Protein AF-0000000087424136 (afdb_homodimer)

Secondary structure (DSSP, 8-state):
--HHHHHHHHHHHHHHHHHHHHT-S-TT-EEEEEE-SSHHHHHHHHHHHHHHHH-SS--EEEEEEEE---TT--TTHHHHHHHTSSS-EEEEE--HHHHHHHHSPTT--THHHHHHHHHHHHHHHHHHHT-SEEE---BHHHHHHHHHHIIIII--B----SEEE-TTSS-EEE-TBTT--HHHHHHHHHHHT--PPP--SS-TT-HHHHHHHHHHHHHHHH-TTHHHHHHHHHT-B-GGGSS-GGG--GGG-/--HHHHHHHHHHHHHHHHHHHHT-S-TT-EEEEEE-SSHHHHHHHHHHHHHHHH-SS--EEEEEEEE---TT--TTHHHHHHHHSSS-EEEEE--HHHHHHHHSPTT--THHHHHHHHHHHHHHHHHHHT-SEEE---BHHHHHHHHHHIIIII--B----SEEE-TTSS-EEE-TBTT--HHHHHHHHHHHT--PPP--SS-TT-HHHHHHHHHHHHHHHH-TTHHHHHHHHHT-B-GGGSS-GGG--GGG-

Solvent-accessible surface area (backbone atoms only — not comparable to full-atom values): 27156 Å² total; per-residue (Å²): 130,61,65,63,58,55,50,49,52,51,52,43,50,45,32,50,47,47,22,67,77,66,63,64,70,54,76,73,37,26,32,33,37,45,38,82,38,40,52,46,20,53,47,46,51,55,43,49,52,56,45,56,74,66,46,96,54,56,59,46,64,31,40,34,31,74,42,38,68,48,89,86,58,73,78,59,54,65,56,53,54,50,65,71,40,98,58,55,67,48,79,44,81,43,66,53,48,61,52,42,62,68,66,44,59,93,89,56,75,57,60,62,61,50,51,51,52,51,49,50,53,50,52,52,49,30,57,76,71,64,31,46,30,36,34,43,48,50,27,28,55,58,23,52,32,40,27,50,45,22,23,38,72,68,22,24,40,36,40,55,38,50,51,48,65,42,93,84,64,69,35,35,40,29,21,58,37,42,76,39,52,62,69,59,43,49,51,49,28,58,73,68,59,62,81,62,49,82,80,75,74,76,53,91,67,60,55,65,62,53,48,32,49,51,50,51,53,55,49,29,74,78,34,76,57,18,67,62,17,36,55,44,9,39,44,34,68,37,43,61,20,33,59,20,80,87,56,45,51,89,75,66,113,129,62,66,62,59,56,50,50,53,53,53,43,49,46,32,51,46,46,24,66,77,68,64,64,71,54,75,73,38,27,31,33,36,45,38,82,39,39,54,46,20,52,48,46,53,55,44,49,51,55,46,56,76,65,45,97,56,56,58,46,64,31,41,34,32,73,41,39,69,48,89,85,57,72,78,58,54,64,56,53,54,49,65,72,39,99,56,56,66,48,78,44,82,42,66,53,47,62,50,42,62,68,67,45,59,92,89,55,75,57,61,63,61,50,51,51,51,52,50,50,53,50,54,53,50,31,57,76,73,63,30,45,31,38,36,43,49,49,27,28,56,58,23,52,31,40,26,50,45,22,24,38,73,68,23,25,40,33,41,55,39,50,49,48,64,42,92,84,65,70,34,35,40,28,22,60,37,42,76,39,52,59,69,58,45,50,51,48,28,60,72,66,60,60,80,62,49,82,79,74,75,75,53,91,66,60,56,65,61,51,48,34,49,51,49,50,54,54,48,30,74,79,33,75,57,17,67,61,18,35,54,43,10,38,43,34,68,38,42,61,20,33,59,21,78,87,56,44,51,89,76,64,113

Organism: Persicimonas caeni (NCBI:txid2292766)

InterPro domains:
  IPR011063 tRNA(Ile)-lysidine/2-thiocytidine synthase, N-terminal [PF01171] (30-191)
  IPR012089 tRNA-cytidine(32) 2-sulfurtransferase [MF_01850] (1-253)
  IPR012089 tRNA-cytidine(32) 2-sulfurtransferase [NF007972] (4-248)
  IPR014729 Rossmann-like alpha/beta/alpha sandwich fold [G3DSA:3.40.50.620] (5-243)
  IPR035107 tRNA thiolation protein, TtcA/Ctu1 type [PIRSF004976] (8-245)

Radius of gyration: 27.9 Å; Cα contacts (8 Å, |Δi|>4): 823; chains: 2; bounding box: 56×79×60 Å

Sequence (506 aa):
MDRLAQLSSRLRKQVTQASGDFGLLEPDDHVLVCLSGGKDSYTMLALLRDIRARAPFNFQLTAFHLDQEQPGYPHGIIDEYLESLDIPYLVRERDTYSIVVDTLPEGATPCSLCSRMRRGIIYTTAEELGCNKIALGHHRDDSLETLLLNLTHAGRMQAMPAKYTTDDGRFEVIRPLIYLAEDEIAEYAELMEFPIIPCNLCGSVQTRRKWAKRLLDQIEQTVPEARNNMLAALGNVHPSHLLDPAVHRSGDDMDRLAQLSSRLRKQVTQASGDFGLLEPDDHVLVCLSGGKDSYTMLALLRDIRARAPFNFQLTAFHLDQEQPGYPHGIIDEYLESLDIPYLVRERDTYSIVVDTLPEGATPCSLCSRMRRGIIYTTAEELGCNKIALGHHRDDSLETLLLNLTHAGRMQAMPAKYTTDDGRFEVIRPLIYLAEDEIAEYAELMEFPIIPCNLCGSVQTRRKWAKRLLDQIEQTVPEARNNMLAALGNVHPSHLLDPAVHRSGDD

pLDDT: mean 89.98, std 14.3, range [34.91, 98.94]

Foldseek 3Di:
DPPLVVLLVVQLVLLVVLCVVPVQDDAAAEEEQEDAQALLSVLVVVSVVVCQVVPPHHYAYEYEYEALVDPPFDPPQVVVVVVVDPHHYDYHYHNVVVVLVVPDDDPDQSVPVSVVVVVVVQVVVCVVVVGAEYEDRDALLQFQLQQVCCVPPVVDRGGDDQWDADPVRRHIYGYSRHHPDPVSSVVNSVVVVRRGTDPPDNPPPPVSSVVSSVVVVVVCVVVVCVSVVVSVPVVVDDVLPDDDPVPPDPPPD/DPPLVVLLVVQLVLLVVLCVVPVQDDAAAEEEQEDAQALLSVLVVVSVVVCQVVPPHHYAYEYEYEALVDPPFDPPQVVVVVVVDPHHYDYHYHNVVVVLVVPDDDPDQSVVVSVVVVVVVQVVVCVVVVGAEYEDRDALLQFQLQQVCCVPPVVDRGGDDQWDADPVRRHIYGYSRHHPDPVSSVVNSVVVVRRGTDPPDNPPPPVSSVVSSVVVVVVCVVVVCVSVVVSVCVVVDDVLPDDDPVPPDPPPD

Nearest PDB structures (foldseek):
  5ztb-assembly2_A  TM=8.209E-01  e=2.855E-15  Thermus thermophilus HB27
  5mkp-assembly1_A  TM=8.224E-01  e=6.979E-15  Pyrococcus horikoshii OT3
  5mko-assembly1_A  TM=8.177E-01  e=8.452E-15  Pyrococcus horikoshii OT3
  5ztb-assembly1_B  TM=8.027E-01  e=3.031E-14  Thermus thermophilus HB27
  3a2k-assembly2_B  TM=7.879E-01  e=2.311E-10  Geobacillus kaustophilus

Structure (mmCIF, N/CA/C/O backbone):
data_AF-0000000087424136-model_v1
#
loop_
_entity.id
_entity.type
_entity.pdbx_description
1 polymer 'tRNA 2-thiocytidine(32) synthetase TtcA'
#
loop_
_atom_site.group_PDB
_atom_site.id
_atom_site.type_symbol
_atom_site.label_atom_id
_atom_site.label_alt_id
_atom_site.label_comp_id
_atom_site.label_asym_id
_atom_site.label_entity_id
_atom_site.label_seq_id
_atom_site.pdbx_PDB_ins_code
_atom_site.Cartn_x
_atom_site.Cartn_y
_atom_site.Cartn_z
_atom_site.occupancy
_atom_site.B_iso_or_equiv
_atom_site.auth_seq_id
_atom_site.auth_comp_id
_atom_site.auth_asym_id
_atom_site.auth_atom_id
_atom_site.pdbx_PDB_model_num
ATOM 1 N N . MET A 1 1 ? 26.562 -18.797 -22.469 1 57.97 1 MET A N 1
ATOM 2 C CA . MET A 1 1 ? 25.797 -19.531 -21.453 1 57.97 1 MET A CA 1
ATOM 3 C C . MET A 1 1 ? 24.344 -19.672 -21.875 1 57.97 1 MET A C 1
ATOM 5 O O . MET A 1 1 ? 23.797 -18.781 -22.531 1 57.97 1 MET A O 1
ATOM 9 N N . ASP A 1 2 ? 23.641 -20.875 -21.875 1 89.75 2 ASP A N 1
ATOM 10 C CA . ASP A 1 2 ? 22.297 -21.234 -22.297 1 89.75 2 ASP A CA 1
ATOM 11 C C . ASP A 1 2 ? 21.234 -20.422 -21.547 1 89.75 2 ASP A C 1
ATOM 13 O O . ASP A 1 2 ? 21.188 -20.438 -20.312 1 89.75 2 ASP A O 1
ATOM 17 N N . ARG A 1 3 ? 20.812 -19.281 -22.234 1 94.94 3 ARG A N 1
ATOM 18 C CA . ARG A 1 3 ? 19.828 -18.359 -21.688 1 94.94 3 ARG A CA 1
ATOM 19 C C . ARG A 1 3 ? 18.75 -19.109 -20.922 1 94.94 3 ARG A C 1
ATOM 21 O O . ARG A 1 3 ? 18.312 -18.672 -19.859 1 94.94 3 ARG A O 1
ATOM 28 N N . LEU A 1 4 ? 18.344 -20.172 -21.406 1 97.12 4 LEU A N 1
ATOM 29 C CA . LEU A 1 4 ? 17.312 -20.969 -20.75 1 97.12 4 LEU A CA 1
ATOM 30 C C . LEU A 1 4 ? 17.828 -21.516 -19.406 1 97.12 4 LEU A C 1
ATOM 32 O O . LEU A 1 4 ? 17.094 -21.484 -18.406 1 97.12 4 LEU A O 1
ATOM 36 N N . ALA A 1 5 ? 19.031 -21.984 -19.359 1 96.56 5 ALA A N 1
ATOM 37 C CA . ALA A 1 5 ? 19.594 -22.531 -18.125 1 96.56 5 ALA A CA 1
ATOM 38 C C . ALA A 1 5 ? 19.703 -21.469 -17.047 1 96.56 5 ALA A C 1
ATOM 40 O O . ALA A 1 5 ? 19.375 -21.703 -15.883 1 96.56 5 ALA A O 1
ATOM 41 N N . GLN A 1 6 ? 20.141 -20.344 -17.453 1 97.25 6 GLN A N 1
ATOM 42 C CA . GLN A 1 6 ? 20.297 -19.234 -16.5 1 97.25 6 GLN A CA 1
ATOM 43 C C . GLN A 1 6 ? 18.953 -18.797 -15.953 1 97.25 6 GLN A C 1
ATOM 45 O O . GLN A 1 6 ? 18.797 -18.594 -14.742 1 97.25 6 GLN A O 1
ATOM 50 N N . LEU A 1 7 ? 18.016 -18.656 -16.844 1 98.12 7 LEU A N 1
ATOM 51 C CA . LEU A 1 7 ? 16.688 -18.219 -16.453 1 98.12 7 LEU A CA 1
ATOM 52 C C . LEU A 1 7 ? 16 -19.266 -15.57 1 98.12 7 LEU A C 1
ATOM 54 O O . LEU A 1 7 ? 15.391 -18.922 -14.562 1 98.12 7 LEU A O 1
ATOM 58 N N . SER A 1 8 ? 16.172 -20.5 -15.945 1 98 8 SER A N 1
ATOM 59 C CA . SER A 1 8 ? 15.594 -21.594 -15.164 1 98 8 SER A CA 1
ATOM 60 C C . SER A 1 8 ? 16.141 -21.609 -13.742 1 98 8 SER A C 1
ATOM 62 O O . SER A 1 8 ? 15.383 -21.781 -12.781 1 98 8 SER A O 1
ATOM 64 N N . SER A 1 9 ? 17.406 -21.422 -13.617 1 97.81 9 SER A N 1
ATOM 65 C CA . SER A 1 9 ? 18.047 -21.406 -12.305 1 97.81 9 SER A CA 1
ATOM 66 C C . SER A 1 9 ? 17.547 -20.25 -11.453 1 97.81 9 SER A C 1
ATOM 68 O O . SER A 1 9 ? 17.25 -20.422 -10.266 1 97.81 9 SER A O 1
ATOM 70 N N . ARG A 1 10 ? 17.422 -19.156 -12.055 1 98.12 10 ARG A N 1
ATOM 71 C CA . ARG A 1 10 ? 16.969 -17.969 -11.344 1 98.12 10 ARG A CA 1
ATOM 72 C C . ARG A 1 10 ? 15.523 -18.125 -10.883 1 98.12 10 ARG A C 1
ATOM 74 O O . ARG A 1 10 ? 15.195 -17.828 -9.734 1 98.12 10 ARG A O 1
ATOM 81 N N . LEU A 1 11 ? 14.648 -18.547 -11.773 1 98.81 11 LEU A N 1
ATOM 82 C CA . LEU A 1 11 ? 13.234 -18.719 -11.438 1 98.81 11 LEU A CA 1
ATOM 83 C C . LEU A 1 11 ? 13.055 -19.781 -10.367 1 98.81 11 LEU A C 1
ATOM 85 O O . LEU A 1 11 ? 12.281 -19.594 -9.422 1 98.81 11 LEU A O 1
ATOM 89 N N . ARG A 1 12 ? 13.766 -20.875 -10.5 1 98.56 12 ARG A N 1
ATOM 90 C CA . ARG A 1 12 ? 13.711 -21.938 -9.5 1 98.56 12 ARG A CA 1
ATOM 91 C C . ARG A 1 12 ? 14.133 -21.422 -8.133 1 98.56 12 ARG A C 1
ATOM 93 O O . ARG A 1 12 ? 13.508 -21.766 -7.117 1 98.56 12 ARG A O 1
ATOM 100 N N . LYS A 1 13 ? 15.148 -20.625 -8.086 1 98.5 13 LYS A N 1
ATOM 101 C CA . LYS A 1 13 ? 15.633 -20.062 -6.828 1 98.5 13 LYS A CA 1
ATOM 102 C C . LYS A 1 13 ? 14.562 -19.203 -6.168 1 98.5 13 LYS A C 1
ATOM 104 O O . LYS A 1 13 ? 14.383 -19.25 -4.949 1 98.5 13 LYS A O 1
ATOM 109 N N . GLN A 1 14 ? 13.867 -18.453 -6.945 1 98.69 14 GLN A N 1
ATOM 110 C CA . GLN A 1 14 ? 12.828 -17.578 -6.41 1 98.69 14 GLN A CA 1
ATOM 111 C C . GLN A 1 14 ? 11.648 -18.391 -5.871 1 98.69 14 GLN A C 1
ATOM 113 O O . GLN A 1 14 ? 11.078 -18.047 -4.836 1 98.69 14 GLN A O 1
ATOM 118 N N . VAL A 1 15 ? 11.289 -19.453 -6.59 1 98.88 15 VAL A N 1
ATOM 119 C CA . VAL A 1 15 ? 10.211 -20.328 -6.105 1 98.88 15 VAL A CA 1
ATOM 120 C C . VAL A 1 15 ? 10.641 -21 -4.809 1 98.88 15 VAL A C 1
ATOM 122 O O . VAL A 1 15 ? 9.859 -21.109 -3.863 1 98.88 15 VAL A O 1
ATOM 125 N N . THR A 1 16 ? 11.852 -21.453 -4.754 1 98.5 16 THR A N 1
ATOM 126 C CA . THR A 1 16 ? 12.383 -22.094 -3.555 1 98.5 16 THR A CA 1
ATOM 127 C C . THR A 1 16 ? 12.414 -21.109 -2.383 1 98.5 16 THR A C 1
ATOM 129 O O . THR A 1 16 ? 12.07 -21.484 -1.257 1 98.5 16 THR A O 1
ATOM 132 N N . GLN A 1 17 ? 12.797 -19.938 -2.691 1 98.06 17 GLN A N 1
ATOM 133 C CA . GLN A 1 17 ? 12.797 -18.906 -1.658 1 98.06 17 GLN A CA 1
ATOM 134 C C . GLN A 1 17 ? 11.391 -18.656 -1.121 1 98.06 17 GLN A C 1
ATOM 136 O O . GLN A 1 17 ? 11.18 -18.594 0.093 1 98.06 17 GLN A O 1
ATOM 141 N N . ALA A 1 18 ? 10.453 -18.5 -2.031 1 98.25 18 ALA A N 1
ATOM 142 C CA . ALA A 1 18 ? 9.062 -18.312 -1.606 1 98.25 18 ALA A CA 1
ATOM 143 C C . ALA A 1 18 ? 8.586 -19.484 -0.768 1 98.25 18 ALA A C 1
ATOM 145 O O . ALA A 1 18 ? 7.895 -19.297 0.237 1 98.25 18 ALA A O 1
ATOM 146 N N . SER A 1 19 ? 8.938 -20.672 -1.213 1 98.19 19 SER A N 1
ATOM 147 C CA . SER A 1 19 ? 8.562 -21.859 -0.46 1 98.19 19 SER A CA 1
ATOM 148 C C . SER A 1 19 ? 9.133 -21.828 0.954 1 98.19 19 SER A C 1
ATOM 150 O O . SER A 1 19 ? 8.445 -22.188 1.915 1 98.19 19 SER A O 1
ATOM 152 N N . GLY A 1 20 ? 10.359 -21.438 1.076 1 96.31 20 GLY A N 1
ATOM 153 C CA . GLY A 1 20 ? 10.984 -21.312 2.387 1 96.31 20 GLY A CA 1
ATOM 154 C C . GLY A 1 20 ? 10.352 -20.234 3.244 1 96.31 20 GLY A C 1
ATOM 155 O O . GLY A 1 20 ? 10.086 -20.438 4.43 1 96.31 20 GLY A O 1
ATOM 156 N N . ASP A 1 21 ? 10.078 -19.141 2.689 1 96.19 21 ASP A N 1
ATOM 157 C CA . ASP A 1 21 ? 9.555 -17.984 3.412 1 96.19 21 ASP A CA 1
ATOM 158 C C . ASP A 1 21 ? 8.148 -18.266 3.938 1 96.19 21 ASP A C 1
ATOM 160 O O . ASP A 1 21 ? 7.785 -17.797 5.023 1 96.19 21 ASP A O 1
ATOM 164 N N . PHE A 1 22 ? 7.332 -19.078 3.176 1 96.75 22 PHE A N 1
ATOM 165 C CA . PHE A 1 22 ? 5.91 -19.125 3.49 1 96.75 22 PHE A CA 1
ATOM 166 C C . PHE A 1 22 ? 5.457 -20.562 3.717 1 96.75 22 PHE A C 1
ATOM 168 O O . PHE A 1 22 ? 4.273 -20.812 3.959 1 96.75 22 PHE A O 1
ATOM 175 N N . GLY A 1 23 ? 6.32 -21.5 3.607 1 96.69 23 GLY A N 1
ATOM 176 C CA . GLY A 1 23 ? 5.945 -22.906 3.797 1 96.69 23 GLY A CA 1
ATOM 177 C C . GLY A 1 23 ? 5.016 -23.422 2.715 1 96.69 23 GLY A C 1
ATOM 178 O O . GLY A 1 23 ? 3.98 -24.016 3.014 1 96.69 23 GLY A O 1
ATOM 179 N N . LEU A 1 24 ? 5.461 -23.156 1.471 1 98.31 24 LEU A N 1
ATOM 180 C CA . LEU A 1 24 ? 4.59 -23.547 0.367 1 98.31 24 LEU A CA 1
ATOM 181 C C . LEU A 1 24 ? 4.672 -25.047 0.104 1 98.31 24 LEU A C 1
ATOM 183 O O . LEU A 1 24 ? 3.65 -25.703 -0.099 1 98.31 24 LEU A O 1
ATOM 187 N N . LEU A 1 25 ? 5.898 -25.547 0.084 1 98.56 25 LEU A N 1
ATOM 188 C CA . LEU A 1 25 ? 6.152 -26.969 -0.132 1 98.56 25 LEU A CA 1
ATOM 189 C C . LEU A 1 25 ? 6.785 -27.609 1.104 1 98.56 25 LEU A C 1
ATOM 191 O O . LEU A 1 25 ? 7.832 -27.156 1.57 1 98.56 25 LEU A O 1
ATOM 195 N N . GLU A 1 26 ? 6.156 -28.656 1.583 1 98.12 26 GLU A N 1
ATOM 196 C CA . GLU A 1 26 ? 6.605 -29.344 2.789 1 98.12 26 GLU A CA 1
ATOM 197 C C . GLU A 1 26 ? 6.645 -30.859 2.584 1 98.12 26 GLU A C 1
ATOM 199 O O . GLU A 1 26 ? 6.062 -31.375 1.631 1 98.12 26 GLU A O 1
ATOM 204 N N . PRO A 1 27 ? 7.348 -31.516 3.541 1 98.25 27 PRO A N 1
ATOM 205 C CA . PRO A 1 27 ? 7.402 -32.969 3.416 1 98.25 27 PRO A CA 1
ATOM 206 C C . PRO A 1 27 ? 6.02 -33.625 3.418 1 98.25 27 PRO A C 1
ATOM 208 O O . PRO A 1 27 ? 5.145 -33.219 4.184 1 98.25 27 PRO A O 1
ATOM 211 N N . ASP A 1 28 ? 5.836 -34.562 2.451 1 98.19 28 ASP A N 1
ATOM 212 C CA . ASP A 1 28 ? 4.668 -35.438 2.373 1 98.19 28 ASP A CA 1
ATOM 213 C C . ASP A 1 28 ? 3.449 -34.688 1.851 1 98.19 28 ASP A C 1
ATOM 215 O O . ASP A 1 28 ? 2.328 -35.188 1.9 1 98.19 28 ASP A O 1
ATOM 219 N N . ASP A 1 29 ? 3.709 -33.5 1.352 1 98.69 29 ASP A N 1
ATOM 220 C CA . ASP A 1 29 ? 2.625 -32.781 0.686 1 98.69 29 ASP A CA 1
ATOM 221 C C . ASP A 1 29 ? 2.168 -33.5 -0.571 1 98.69 29 ASP A C 1
ATOM 223 O O . ASP A 1 29 ? 2.969 -34.188 -1.229 1 98.69 29 ASP A O 1
ATOM 227 N N . HIS A 1 30 ? 0.922 -33.438 -0.827 1 98.81 30 HIS A N 1
ATOM 228 C CA . HIS A 1 30 ? 0.355 -33.75 -2.133 1 98.81 30 HIS A CA 1
ATOM 229 C C . HIS A 1 30 ? -0.292 -32.531 -2.764 1 98.81 30 HIS A C 1
ATOM 231 O O . HIS A 1 30 ? -1.37 -32.094 -2.342 1 98.81 30 HIS A O 1
ATOM 237 N N . VAL A 1 31 ? 0.358 -32 -3.76 1 98.88 31 VAL A N 1
ATOM 238 C CA . VAL A 1 31 ? -0.009 -30.703 -4.312 1 98.88 31 VAL A CA 1
ATOM 239 C C . VAL A 1 31 ? -0.767 -30.891 -5.621 1 98.88 31 VAL A C 1
ATOM 241 O O . VAL A 1 31 ? -0.252 -31.516 -6.562 1 98.88 31 VAL A O 1
ATOM 244 N N . LEU A 1 32 ? -2.012 -30.406 -5.645 1 98.88 32 LEU A N 1
ATOM 245 C CA . LEU A 1 32 ? -2.752 -30.281 -6.898 1 98.88 32 LEU A CA 1
ATOM 246 C C . LEU A 1 32 ? -2.312 -29.047 -7.672 1 98.88 32 LEU A C 1
ATOM 248 O O . LEU A 1 32 ? -2.555 -27.906 -7.234 1 98.88 32 LEU A O 1
ATOM 252 N N . VAL A 1 33 ? -1.636 -29.234 -8.789 1 98.81 33 VAL A N 1
ATOM 253 C CA . VAL A 1 33 ? -1.128 -28.125 -9.586 1 98.81 33 VAL A CA 1
ATOM 254 C C . VAL A 1 33 ? -2.127 -27.781 -10.688 1 98.81 33 VAL A C 1
ATOM 256 O O . VAL A 1 33 ? -2.295 -28.547 -11.648 1 98.81 33 VAL A O 1
ATOM 259 N N . CYS A 1 34 ? -2.723 -26.625 -10.602 1 97.94 34 CYS A N 1
ATOM 260 C CA . CYS A 1 34 ? -3.787 -26.266 -11.531 1 97.94 34 CYS A CA 1
ATOM 261 C C . CYS A 1 34 ? -3.217 -25.625 -12.797 1 97.94 34 CYS A C 1
ATOM 263 O O . CYS A 1 34 ? -2.516 -24.609 -12.727 1 97.94 34 CYS A O 1
ATOM 265 N N . LEU A 1 35 ? -3.621 -26.188 -13.93 1 95.88 35 LEU A N 1
ATOM 266 C CA . LEU A 1 35 ? -3.168 -25.703 -15.227 1 95.88 35 LEU A CA 1
ATOM 267 C C . LEU A 1 35 ? -4.32 -25.078 -16.016 1 95.88 35 LEU A C 1
ATOM 269 O O . LEU A 1 35 ? -5.336 -25.75 -16.25 1 95.88 35 LEU A O 1
ATOM 273 N N . SER A 1 36 ? -4.117 -23.844 -16.359 1 91.25 36 SER A N 1
ATOM 274 C CA . SER A 1 36 ? -5.129 -23.172 -17.172 1 91.25 36 SER A CA 1
ATOM 275 C C . SER A 1 36 ? -4.805 -23.281 -18.656 1 91.25 36 SER A C 1
ATOM 277 O O . SER A 1 36 ? -5.672 -23.062 -19.5 1 91.25 36 SER A O 1
ATOM 279 N N . GLY A 1 37 ? -3.543 -23.562 -18.984 1 91.56 37 GLY A N 1
ATOM 280 C CA . GLY A 1 37 ? -3.096 -23.547 -20.359 1 91.56 37 GLY A CA 1
ATOM 281 C C . GLY A 1 37 ? -2.377 -22.266 -20.734 1 91.56 37 GLY A C 1
ATOM 282 O O . GLY A 1 37 ? -1.994 -22.078 -21.891 1 91.56 37 GLY A O 1
ATOM 283 N N . GLY A 1 38 ? -2.203 -21.422 -19.766 1 94.44 38 GLY A N 1
ATOM 284 C CA . GLY A 1 38 ? -1.458 -20.188 -19.984 1 94.44 38 GLY A CA 1
ATOM 285 C C . GLY A 1 38 ? 0.009 -20.312 -19.625 1 94.44 38 GLY A C 1
ATOM 286 O O . GLY A 1 38 ? 0.434 -21.312 -19.062 1 94.44 38 GLY A O 1
ATOM 287 N N . LYS A 1 39 ? 0.766 -19.25 -19.953 1 97.06 39 LYS A N 1
ATOM 288 C CA . LYS A 1 39 ? 2.209 -19.25 -19.734 1 97.06 39 LYS A CA 1
ATOM 289 C C . LYS A 1 39 ? 2.533 -19.422 -18.25 1 97.06 39 LYS A C 1
ATOM 291 O O . LYS A 1 39 ? 3.504 -20.094 -17.891 1 97.06 39 LYS A O 1
ATOM 296 N N . ASP A 1 40 ? 1.736 -18.906 -17.375 1 98.06 40 ASP A N 1
ATOM 297 C CA . ASP A 1 40 ? 2.031 -18.891 -15.938 1 98.06 40 ASP A CA 1
ATOM 298 C C . ASP A 1 40 ? 1.869 -20.297 -15.344 1 98.06 40 ASP A C 1
ATOM 300 O O . ASP A 1 40 ? 2.742 -20.766 -14.609 1 98.06 40 ASP A O 1
ATOM 304 N N . SER A 1 41 ? 0.767 -20.953 -15.672 1 97.81 41 SER A N 1
ATOM 305 C CA . SER A 1 41 ? 0.494 -22.266 -15.094 1 97.81 41 SER A CA 1
ATOM 306 C C . SER A 1 41 ? 1.475 -23.312 -15.617 1 97.81 41 SER A C 1
ATOM 308 O O . SER A 1 41 ? 1.909 -24.188 -14.859 1 97.81 41 SER A O 1
ATOM 310 N N . TYR A 1 42 ? 1.869 -23.203 -16.906 1 98 42 TYR A N 1
ATOM 311 C CA . TYR A 1 42 ? 2.883 -24.109 -17.438 1 98 42 TYR A CA 1
ATOM 312 C C . TYR A 1 42 ? 4.223 -23.891 -16.734 1 98 42 TYR A C 1
ATOM 314 O O . TYR A 1 42 ? 4.906 -24.859 -16.375 1 98 42 TYR A O 1
ATOM 322 N N . THR A 1 43 ? 4.566 -22.641 -16.578 1 98.75 43 THR A N 1
ATOM 323 C CA . THR A 1 43 ? 5.809 -22.297 -15.898 1 98.75 43 THR A CA 1
ATOM 324 C C . THR A 1 43 ? 5.809 -22.859 -14.477 1 98.75 43 THR A C 1
ATOM 326 O O . THR A 1 43 ? 6.789 -23.469 -14.039 1 98.75 43 THR A O 1
ATOM 329 N N . MET A 1 44 ? 4.742 -22.688 -13.812 1 98.88 44 MET A N 1
ATOM 330 C CA . MET A 1 44 ? 4.602 -23.172 -12.445 1 98.88 44 MET A CA 1
ATOM 331 C C . MET A 1 44 ? 4.836 -24.688 -12.391 1 98.88 44 MET A C 1
ATOM 333 O O . MET A 1 44 ? 5.625 -25.172 -11.57 1 98.88 44 MET A O 1
ATOM 337 N N . LEU A 1 45 ? 4.184 -25.438 -13.258 1 98.75 45 LEU A N 1
ATOM 338 C CA . LEU A 1 45 ? 4.32 -26.891 -13.266 1 98.75 45 LEU A CA 1
ATOM 339 C C . LEU A 1 45 ? 5.766 -27.297 -13.531 1 98.75 45 LEU A C 1
ATOM 341 O O . LEU A 1 45 ? 6.316 -28.141 -12.836 1 98.75 45 LEU A O 1
ATOM 345 N N . ALA A 1 46 ? 6.344 -26.672 -14.531 1 98.56 46 ALA A N 1
ATOM 346 C CA . ALA A 1 46 ? 7.715 -27.016 -14.906 1 98.56 46 ALA A CA 1
ATOM 347 C C . ALA A 1 46 ? 8.68 -26.781 -13.742 1 98.56 46 ALA A C 1
ATOM 349 O O . ALA A 1 46 ? 9.516 -27.641 -13.438 1 98.56 46 ALA A O 1
ATOM 350 N N . LEU A 1 47 ? 8.531 -25.672 -13.102 1 98.75 47 LEU A N 1
ATOM 351 C CA . LEU A 1 47 ? 9.438 -25.328 -12.008 1 98.75 47 LEU A CA 1
ATOM 352 C C . LEU A 1 47 ? 9.211 -26.234 -10.805 1 98.75 47 LEU A C 1
ATOM 354 O O . LEU A 1 47 ? 10.164 -26.641 -10.148 1 98.75 47 LEU A O 1
ATOM 358 N N . LEU A 1 48 ? 7.945 -26.516 -10.508 1 98.75 48 LEU A N 1
ATOM 359 C CA . LEU A 1 48 ? 7.652 -27.391 -9.375 1 98.75 48 LEU A CA 1
ATOM 360 C C . LEU A 1 48 ? 8.203 -28.781 -9.617 1 98.75 48 LEU A C 1
ATOM 362 O O . LEU A 1 48 ? 8.703 -29.422 -8.695 1 98.75 48 LEU A O 1
ATOM 366 N N . ARG A 1 49 ? 8.109 -29.234 -10.812 1 98.12 49 ARG A N 1
ATOM 367 C CA . ARG A 1 49 ? 8.695 -30.531 -11.148 1 98.12 49 ARG A CA 1
ATOM 368 C C . ARG A 1 49 ? 10.203 -30.531 -10.93 1 98.12 49 ARG A C 1
ATOM 370 O O . ARG A 1 49 ? 10.766 -31.484 -10.391 1 98.12 49 ARG A O 1
ATOM 377 N N . ASP A 1 50 ? 10.812 -29.469 -11.414 1 97.38 50 ASP A N 1
ATOM 378 C CA . ASP A 1 50 ? 12.25 -29.328 -11.242 1 97.38 50 ASP A CA 1
ATOM 379 C C . ASP A 1 50 ? 12.625 -29.312 -9.766 1 97.38 50 ASP A C 1
ATOM 381 O O . ASP A 1 50 ? 13.609 -29.953 -9.359 1 97.38 50 ASP A O 1
ATOM 385 N N . ILE A 1 51 ? 11.891 -28.625 -8.992 1 98.12 51 ILE A N 1
ATOM 386 C CA . ILE A 1 51 ? 12.141 -28.5 -7.559 1 98.12 51 ILE A CA 1
ATOM 387 C C . ILE A 1 51 ? 11.938 -29.859 -6.879 1 98.12 51 ILE A C 1
ATOM 389 O O . ILE A 1 51 ? 12.719 -30.25 -6.012 1 98.12 51 ILE A O 1
ATOM 393 N N . ARG A 1 52 ? 10.898 -30.547 -7.266 1 97.56 52 ARG A N 1
ATOM 394 C CA . ARG A 1 52 ? 10.633 -31.875 -6.699 1 97.56 52 ARG A CA 1
ATOM 395 C C . ARG A 1 52 ? 11.797 -32.812 -6.941 1 97.56 52 ARG A C 1
ATOM 397 O O . ARG A 1 52 ? 12.172 -33.594 -6.055 1 97.56 52 ARG A O 1
ATOM 404 N N . ALA A 1 53 ? 12.422 -32.719 -8.062 1 96.12 53 ALA A N 1
ATOM 405 C CA . ALA A 1 53 ? 13.523 -33.625 -8.445 1 96.12 53 ALA A CA 1
ATOM 406 C C . ALA A 1 53 ? 14.766 -33.344 -7.605 1 96.12 53 ALA A C 1
ATOM 408 O O . ALA A 1 53 ? 15.609 -34.219 -7.422 1 96.12 53 ALA A O 1
ATOM 409 N N . ARG A 1 54 ? 14.789 -32.156 -7.039 1 95.5 54 ARG A N 1
ATOM 410 C CA . ARG A 1 54 ? 16 -31.734 -6.359 1 95.5 54 ARG A CA 1
ATOM 411 C C . ARG A 1 54 ? 15.789 -31.641 -4.852 1 95.5 54 ARG A C 1
ATOM 413 O O . ARG A 1 54 ? 16.75 -31.547 -4.086 1 95.5 54 ARG A O 1
ATOM 420 N N . ALA A 1 55 ? 14.602 -31.656 -4.461 1 95.25 55 ALA A N 1
ATOM 421 C CA . ALA A 1 55 ? 14.258 -31.391 -3.064 1 95.25 55 ALA A CA 1
ATOM 422 C C . ALA A 1 55 ? 14.789 -32.5 -2.158 1 95.25 55 ALA A C 1
ATOM 424 O O . ALA A 1 55 ? 14.797 -33.688 -2.541 1 95.25 55 ALA A O 1
ATOM 425 N N . PRO A 1 56 ? 15.211 -32.188 -0.92 1 95.69 56 PRO A N 1
ATOM 426 C CA . PRO A 1 56 ? 15.688 -33.188 0.04 1 95.69 56 PRO A CA 1
ATOM 427 C C . PRO A 1 56 ? 14.555 -33.906 0.754 1 95.69 56 PRO A C 1
ATOM 429 O O . PRO A 1 56 ? 14.789 -34.656 1.721 1 95.69 56 PRO A O 1
ATOM 432 N N . PHE A 1 57 ? 13.375 -33.625 0.454 1 96.88 57 PHE A N 1
ATOM 433 C CA . PHE A 1 57 ? 12.203 -34.281 1.011 1 96.88 57 PHE A CA 1
ATOM 434 C C . PHE A 1 57 ? 11.219 -34.656 -0.093 1 96.88 57 PHE A C 1
ATOM 436 O O . PHE A 1 57 ? 11.328 -34.188 -1.223 1 96.88 57 PHE A O 1
ATOM 443 N N . ASN A 1 58 ? 10.352 -35.5 0.308 1 96.81 58 ASN A N 1
ATOM 444 C CA . ASN A 1 58 ? 9.406 -36.031 -0.682 1 96.81 58 ASN A CA 1
ATOM 445 C C . ASN A 1 58 ? 8.078 -35.281 -0.625 1 96.81 58 ASN A C 1
ATOM 447 O O . ASN A 1 58 ? 7.59 -34.938 0.46 1 96.81 58 ASN A O 1
ATOM 451 N N . PHE A 1 59 ? 7.605 -34.906 -1.735 1 97.81 59 PHE A N 1
ATOM 452 C CA . PHE A 1 59 ? 6.227 -34.469 -1.916 1 97.81 59 PHE A CA 1
ATOM 453 C C . PHE A 1 59 ? 5.707 -34.875 -3.291 1 97.81 59 PHE A C 1
ATOM 455 O O . PHE A 1 59 ? 6.488 -35.219 -4.184 1 97.81 59 PHE A O 1
ATOM 462 N N . GLN A 1 60 ? 4.406 -34.906 -3.439 1 98.06 60 GLN A N 1
ATOM 463 C CA . GLN A 1 60 ? 3.766 -35.375 -4.668 1 98.06 60 GLN A CA 1
ATOM 464 C C . GLN A 1 60 ? 3.137 -34.188 -5.426 1 98.06 60 GLN A C 1
ATOM 466 O O . GLN A 1 60 ? 2.664 -33.219 -4.82 1 98.06 60 GLN A O 1
ATOM 471 N N . LEU A 1 61 ? 3.188 -34.344 -6.719 1 98.56 61 LEU A N 1
ATOM 472 C CA . LEU A 1 61 ? 2.508 -33.406 -7.609 1 98.56 61 LEU A CA 1
ATOM 473 C C . LEU A 1 61 ? 1.479 -34.125 -8.469 1 98.56 61 LEU A C 1
ATOM 475 O O . LEU A 1 61 ? 1.764 -35.188 -9.023 1 98.56 61 LEU A O 1
ATOM 479 N N . THR A 1 62 ? 0.342 -33.594 -8.5 1 98.75 62 THR A N 1
ATOM 480 C CA . THR A 1 62 ? -0.655 -34 -9.484 1 98.75 62 THR A CA 1
ATOM 481 C C . THR A 1 62 ? -1.139 -32.781 -10.289 1 98.75 62 THR A C 1
ATOM 483 O O . THR A 1 62 ? -1.618 -31.812 -9.719 1 98.75 62 THR A O 1
ATOM 486 N N . ALA A 1 63 ? -0.945 -32.875 -11.617 1 98.56 63 ALA A N 1
ATOM 487 C CA . ALA A 1 63 ? -1.418 -31.812 -12.484 1 98.56 63 ALA A CA 1
ATOM 488 C C . ALA A 1 63 ? -2.918 -31.922 -12.742 1 98.56 63 ALA A C 1
ATOM 490 O O . ALA A 1 63 ? -3.438 -33.031 -12.914 1 98.56 63 ALA A O 1
ATOM 491 N N . PHE A 1 64 ? -3.604 -30.797 -12.727 1 97.81 64 PHE A N 1
ATOM 492 C CA . PHE A 1 64 ? -5.043 -30.781 -12.961 1 97.81 64 PHE A CA 1
ATOM 493 C C . PHE A 1 64 ? -5.41 -29.719 -13.984 1 97.81 64 PHE A C 1
ATOM 495 O O . PHE A 1 64 ? -4.938 -28.578 -13.906 1 97.81 64 PHE A O 1
ATOM 502 N N . HIS A 1 65 ? -6.191 -30.078 -14.914 1 94.88 65 HIS A N 1
ATOM 503 C CA . HIS A 1 65 ? -6.75 -29.156 -15.891 1 94.88 65 HIS A CA 1
ATOM 504 C C . HIS A 1 65 ? -8.266 -29.312 -15.992 1 94.88 65 HIS A C 1
ATOM 506 O O . HIS A 1 65 ? -8.773 -30.422 -16.094 1 94.88 65 HIS A O 1
ATOM 512 N N . LEU A 1 66 ? -8.906 -28.172 -15.875 1 90.88 66 LEU A N 1
ATOM 513 C CA . LEU A 1 66 ? -10.352 -28.125 -16.078 1 90.88 66 LEU A CA 1
ATOM 514 C C . LEU A 1 66 ? -10.688 -27.625 -17.484 1 90.88 66 LEU A C 1
ATOM 516 O O . LEU A 1 66 ? -10.438 -26.453 -17.797 1 90.88 66 LEU A O 1
ATOM 520 N N . ASP A 1 67 ? -11.18 -28.453 -18.25 1 84.06 67 ASP A N 1
ATOM 521 C CA . ASP A 1 67 ? -11.688 -28.078 -19.562 1 84.06 67 ASP A CA 1
ATOM 522 C C . ASP A 1 67 ? -13.125 -27.562 -19.469 1 84.06 67 ASP A C 1
ATOM 524 O O . ASP A 1 67 ? -14.062 -28.344 -19.297 1 84.06 67 ASP A O 1
ATOM 528 N N . GLN A 1 68 ? -13.266 -26.297 -19.547 1 74.44 68 GLN A N 1
ATOM 529 C CA . GLN A 1 68 ? -14.578 -25.703 -19.328 1 74.44 68 GLN A CA 1
ATOM 530 C C . GLN A 1 68 ? -15.398 -25.688 -20.625 1 74.44 68 GLN A C 1
ATOM 532 O O . GLN A 1 68 ? -16.438 -25.031 -20.688 1 74.44 68 GLN A O 1
ATOM 537 N N . GLU A 1 69 ? -14.977 -26.438 -21.562 1 69.94 69 GLU A N 1
ATOM 538 C CA . GLU A 1 69 ? -15.656 -26.672 -22.828 1 69.94 69 GLU A CA 1
ATOM 539 C C . GLU A 1 69 ? -16.016 -25.375 -23.531 1 69.94 69 GLU A C 1
ATOM 541 O O . GLU A 1 69 ? -17.141 -25.203 -24.016 1 69.94 69 GLU A O 1
ATOM 546 N N . GLN A 1 70 ? -15.102 -24.484 -23.391 1 69.31 70 GLN A N 1
ATOM 547 C CA . GLN A 1 70 ? -15.352 -23.234 -24.094 1 69.31 70 GLN A CA 1
ATOM 548 C C . GLN A 1 70 ? -15.336 -23.422 -25.609 1 69.31 70 GLN A C 1
ATOM 550 O O . GLN A 1 70 ? -14.602 -24.266 -26.125 1 69.31 70 GLN A O 1
ATOM 555 N N . PRO A 1 71 ? -16.281 -22.656 -26.172 1 68.38 71 PRO A N 1
ATOM 556 C CA . PRO A 1 71 ? -16.281 -22.781 -27.625 1 68.38 71 PRO A CA 1
ATOM 557 C C . PRO A 1 71 ? -14.914 -22.469 -28.25 1 68.38 71 PRO A C 1
ATOM 559 O O . PRO A 1 71 ? -14.289 -21.469 -27.906 1 68.38 71 PRO A O 1
ATOM 562 N N . GLY A 1 72 ? -14.406 -23.375 -29.109 1 71.38 72 GLY A N 1
ATOM 563 C CA . GLY A 1 72 ? -13.148 -23.141 -29.812 1 71.38 72 GLY A CA 1
ATOM 564 C C . GLY A 1 72 ? -11.93 -23.578 -29.016 1 71.38 72 GLY A C 1
ATOM 565 O O . GLY A 1 72 ? -10.797 -23.375 -29.453 1 71.38 72 GLY A O 1
ATOM 566 N N . TYR A 1 73 ? -12.297 -24.094 -27.875 1 75.81 73 TYR A N 1
ATOM 567 C CA . TYR A 1 73 ? -11.188 -24.578 -27.078 1 75.81 73 TYR A CA 1
ATOM 568 C C . TYR A 1 73 ? -10.492 -25.75 -27.766 1 75.81 73 TYR A C 1
ATOM 570 O O . TYR A 1 73 ? -11.148 -26.703 -28.203 1 75.81 73 TYR A O 1
ATOM 578 N N . PRO A 1 74 ? -9.156 -25.547 -28 1 78.5 74 PRO A N 1
ATOM 579 C CA . PRO A 1 74 ? -8.438 -26.641 -28.656 1 78.5 74 PRO A CA 1
ATOM 580 C C . PRO A 1 74 ? -8.227 -27.844 -27.734 1 78.5 74 PRO A C 1
ATOM 582 O O . PRO A 1 74 ? -7.273 -27.859 -26.938 1 78.5 74 PRO A O 1
ATOM 585 N N . HIS A 1 75 ? -9.078 -28.812 -27.969 1 78.88 75 HIS A N 1
ATOM 586 C CA . HIS A 1 75 ? -8.984 -30.016 -27.141 1 78.88 75 HIS A CA 1
ATOM 587 C C . HIS A 1 75 ? -7.727 -30.812 -27.469 1 78.88 75 HIS A C 1
ATOM 589 O O . HIS A 1 75 ? -7.258 -30.797 -28.609 1 78.88 75 HIS A O 1
ATOM 595 N N . GLY A 1 76 ? -7.086 -31.375 -26.438 1 86.12 76 GLY A N 1
ATOM 596 C CA . GLY A 1 76 ? -6.008 -32.312 -26.672 1 86.12 76 GLY A CA 1
ATOM 597 C C . GLY A 1 76 ? -4.633 -31.719 -26.438 1 86.12 76 GLY A C 1
ATOM 598 O O . GLY A 1 76 ? -3.678 -32.438 -26.141 1 86.12 76 GLY A O 1
ATOM 599 N N . ILE A 1 77 ? -4.559 -30.406 -26.578 1 89.44 77 ILE A N 1
ATOM 600 C CA . ILE A 1 77 ? -3.254 -29.766 -26.469 1 89.44 77 ILE A CA 1
ATOM 601 C C . ILE A 1 77 ? -2.676 -29.984 -25.078 1 89.44 77 ILE A C 1
ATOM 603 O O . ILE A 1 77 ? -1.553 -30.469 -24.938 1 89.44 77 ILE A O 1
ATOM 607 N N . ILE A 1 78 ? -3.41 -29.656 -24.078 1 91.81 78 ILE A N 1
ATOM 608 C CA . ILE A 1 78 ? -2.934 -29.781 -22.703 1 91.81 78 ILE A CA 1
ATOM 609 C C . ILE A 1 78 ? -2.756 -31.25 -22.344 1 91.81 78 ILE A C 1
ATOM 611 O O . ILE A 1 78 ? -1.789 -31.625 -21.672 1 91.81 78 ILE A O 1
ATOM 615 N N . ASP A 1 79 ? -3.641 -32.094 -22.828 1 91.12 79 ASP A N 1
ATOM 616 C CA . ASP A 1 79 ? -3.578 -33.531 -22.562 1 91.12 79 ASP A CA 1
ATOM 617 C C . ASP A 1 79 ? -2.268 -34.125 -23.078 1 91.12 79 ASP A C 1
ATOM 619 O O . ASP A 1 79 ? -1.597 -34.875 -22.359 1 91.12 79 ASP A O 1
ATOM 623 N N . GLU A 1 80 ? -1.988 -33.781 -24.281 1 93.25 80 GLU A N 1
ATOM 624 C CA . GLU A 1 80 ? -0.769 -34.281 -24.891 1 93.25 80 GLU A CA 1
ATOM 625 C C . GLU A 1 80 ? 0.468 -33.875 -24.109 1 93.25 80 GLU A C 1
ATOM 627 O O . GLU A 1 80 ? 1.392 -34.656 -23.922 1 93.25 80 GLU A O 1
ATOM 632 N N . TYR A 1 81 ? 0.467 -32.656 -23.766 1 95.5 81 TYR A N 1
ATOM 633 C CA . TYR A 1 81 ? 1.584 -32.125 -22.984 1 95.5 81 TYR A CA 1
ATOM 634 C C . TYR A 1 81 ? 1.731 -32.906 -21.672 1 95.5 81 TYR A C 1
ATOM 636 O O . TYR A 1 81 ? 2.832 -33.312 -21.312 1 95.5 81 TYR A O 1
ATOM 644 N N . LEU A 1 82 ? 0.622 -33.062 -20.953 1 95.75 82 LEU A N 1
ATOM 645 C CA . LEU A 1 82 ? 0.648 -33.719 -19.641 1 95.75 82 LEU A CA 1
ATOM 646 C C . LEU A 1 82 ? 1.05 -35.188 -19.781 1 95.75 82 LEU A C 1
ATOM 648 O O . LEU A 1 82 ? 1.771 -35.719 -18.938 1 95.75 82 LEU A O 1
ATOM 652 N N . GLU A 1 83 ? 0.598 -35.781 -20.844 1 94.5 83 GLU A N 1
ATOM 653 C CA . GLU A 1 83 ? 0.963 -37.188 -21.109 1 94.5 83 GLU A CA 1
ATOM 654 C C . GLU A 1 83 ? 2.469 -37.312 -21.297 1 94.5 83 GLU A C 1
ATOM 656 O O . GLU A 1 83 ? 3.051 -38.344 -20.938 1 94.5 83 GLU A O 1
ATOM 661 N N . SER A 1 84 ? 2.971 -36.312 -21.844 1 95.31 84 SER A N 1
ATOM 662 C CA . SER A 1 84 ? 4.398 -36.375 -22.141 1 95.31 84 SER A CA 1
ATOM 663 C C . SER A 1 84 ? 5.23 -36.188 -20.875 1 95.31 84 SER A C 1
ATOM 665 O O . SER A 1 84 ? 6.43 -36.469 -20.875 1 95.31 84 SER A O 1
ATOM 667 N N . LEU A 1 85 ? 4.48 -35.75 -19.906 1 92.44 85 LEU A N 1
ATOM 668 C CA . LEU A 1 85 ? 5.18 -35.531 -18.641 1 92.44 85 LEU A CA 1
ATOM 669 C C . LEU A 1 85 ? 5.145 -36.781 -17.781 1 92.44 85 LEU A C 1
ATOM 671 O O . LEU A 1 85 ? 4.219 -37.594 -17.875 1 92.44 85 LEU A O 1
ATOM 675 N N . ASP A 1 86 ? 6.086 -37.312 -17.188 1 86.94 86 ASP A N 1
ATOM 676 C CA . ASP A 1 86 ? 6.141 -38.469 -16.281 1 86.94 86 ASP A CA 1
ATOM 677 C C . ASP A 1 86 ? 5.637 -38.062 -14.891 1 86.94 86 ASP A C 1
ATOM 679 O O . ASP A 1 86 ? 6.328 -38.281 -13.891 1 86.94 86 ASP A O 1
ATOM 683 N N . ILE A 1 87 ? 4.297 -37.469 -14.797 1 92.25 87 ILE A N 1
ATOM 684 C CA . ILE A 1 87 ? 3.67 -37.125 -13.523 1 92.25 87 ILE A CA 1
ATOM 685 C C . ILE A 1 87 ? 2.184 -37.5 -13.562 1 92.25 87 ILE A C 1
ATOM 687 O O . ILE A 1 87 ? 1.587 -37.562 -14.641 1 92.25 87 ILE A O 1
ATOM 691 N N . PRO A 1 88 ? 1.612 -37.781 -12.391 1 97.44 88 PRO A N 1
ATOM 692 C CA . PRO A 1 88 ? 0.158 -37.969 -12.367 1 97.44 88 PRO A CA 1
ATOM 693 C C . PRO A 1 88 ? -0.592 -36.719 -12.805 1 97.44 88 PRO A C 1
ATOM 695 O O . PRO A 1 88 ? -0.164 -35.594 -12.508 1 97.44 88 PRO A O 1
ATOM 698 N N . TYR A 1 89 ? -1.649 -36.906 -13.578 1 97.56 89 TYR A N 1
ATOM 699 C CA . TYR A 1 89 ? -2.467 -35.781 -13.984 1 97.56 89 TYR A CA 1
ATOM 700 C C . TYR A 1 89 ? -3.928 -36.188 -14.141 1 97.56 89 TYR A C 1
ATOM 702 O O . TYR A 1 89 ? -4.246 -37.375 -14.203 1 97.56 89 TYR A O 1
ATOM 710 N N . LEU A 1 90 ? -4.789 -35.219 -14.016 1 96.81 90 LEU A N 1
ATOM 711 C CA . LEU A 1 90 ? -6.219 -35.375 -14.234 1 96.81 90 LEU A CA 1
ATOM 712 C C . LEU A 1 90 ? -6.77 -34.219 -15.086 1 96.81 90 LEU A C 1
ATOM 714 O O . LEU A 1 90 ? -6.469 -33.062 -14.828 1 96.81 90 LEU A O 1
ATOM 718 N N . VAL A 1 91 ? -7.469 -34.562 -16.156 1 94.06 91 VAL A N 1
ATOM 719 C CA . VAL A 1 91 ? -8.227 -33.594 -16.953 1 94.06 91 VAL A CA 1
ATOM 720 C C . VAL A 1 91 ? -9.719 -33.844 -16.766 1 94.06 91 VAL A C 1
ATOM 722 O O . VAL A 1 91 ? -10.203 -34.969 -16.938 1 94.06 91 VAL A O 1
ATOM 725 N N . ARG A 1 92 ? -10.414 -32.812 -16.344 1 91.62 92 ARG A N 1
ATOM 726 C CA . ARG A 1 92 ? -11.859 -32.875 -16.172 1 91.62 92 ARG A CA 1
ATOM 727 C C . ARG A 1 92 ? -12.586 -31.969 -17.141 1 91.62 92 ARG A C 1
ATOM 729 O O . ARG A 1 92 ? -12.141 -30.844 -17.391 1 91.62 92 ARG A O 1
ATOM 736 N N . GLU A 1 93 ? -13.625 -32.531 -17.656 1 86.94 93 GLU A N 1
ATOM 737 C CA . GLU A 1 93 ? -14.5 -31.734 -18.516 1 86.94 93 GLU A CA 1
ATOM 738 C C . GLU A 1 93 ? -15.773 -31.328 -17.781 1 86.94 93 GLU A C 1
ATOM 740 O O . GLU A 1 93 ? -16.438 -32.156 -17.172 1 86.94 93 GLU A O 1
ATOM 745 N N . ARG A 1 94 ? -15.906 -30.047 -17.734 1 80.75 94 ARG A N 1
ATOM 746 C CA . ARG A 1 94 ? -17.141 -29.531 -17.156 1 80.75 94 ARG A CA 1
ATOM 747 C C . ARG A 1 94 ? -17.656 -28.328 -17.938 1 80.75 94 ARG A C 1
ATOM 749 O O . ARG A 1 94 ? -16.891 -27.406 -18.234 1 80.75 94 ARG A O 1
ATOM 756 N N . ASP A 1 95 ? -18.875 -28.391 -18.297 1 75.62 95 ASP A N 1
ATOM 757 C CA . ASP A 1 95 ? -19.453 -27.297 -19.062 1 75.62 95 ASP A CA 1
ATOM 758 C C . ASP A 1 95 ? -19.828 -26.125 -18.156 1 75.62 95 ASP A C 1
ATOM 760 O O . ASP A 1 95 ? -21.016 -25.859 -17.938 1 75.62 95 ASP A O 1
ATOM 764 N N . THR A 1 96 ? -18.906 -25.5 -17.656 1 67.31 96 THR A N 1
ATOM 765 C CA . THR A 1 96 ? -19.156 -24.359 -16.781 1 67.31 96 THR A CA 1
ATOM 766 C C . THR A 1 96 ? -19.516 -23.125 -17.594 1 67.31 96 THR A C 1
ATOM 768 O O . THR A 1 96 ? -20.25 -22.25 -17.125 1 67.31 96 THR A O 1
ATOM 771 N N . TYR A 1 97 ? -19.094 -23.125 -18.766 1 66.19 97 TYR A N 1
ATOM 772 C CA . TYR A 1 97 ? -19.344 -21.984 -19.641 1 66.19 97 TYR A CA 1
ATOM 773 C C . TYR A 1 97 ? -20.828 -21.812 -19.891 1 66.19 97 TYR A C 1
ATOM 775 O O . TYR A 1 97 ? -21.375 -20.719 -19.719 1 66.19 97 TYR A O 1
ATOM 783 N N . SER A 1 98 ? -21.375 -22.859 -20.219 1 64.38 98 SER A N 1
ATOM 784 C CA . SER A 1 98 ? -22.797 -22.797 -20.531 1 64.38 98 SER A CA 1
ATOM 785 C C . SER A 1 98 ? -23.625 -22.438 -19.297 1 64.38 98 SER A C 1
ATOM 787 O O . SER A 1 98 ? -24.609 -21.703 -19.391 1 64.38 98 SER A O 1
ATOM 789 N N . ILE A 1 99 ? -23.156 -22.859 -18.203 1 67.38 99 ILE A N 1
ATOM 790 C CA . ILE A 1 99 ? -23.859 -22.578 -16.953 1 67.38 99 ILE A CA 1
ATOM 791 C C . ILE A 1 99 ? -23.766 -21.094 -16.625 1 67.38 99 ILE A C 1
ATOM 793 O O . ILE A 1 99 ? -24.766 -20.484 -16.25 1 67.38 99 ILE A O 1
ATOM 797 N N . VAL A 1 100 ? -22.656 -20.562 -16.875 1 64.38 100 VAL A N 1
ATOM 798 C CA . VAL A 1 100 ? -22.422 -19.156 -16.547 1 64.38 100 VAL A CA 1
ATOM 799 C C . VAL A 1 100 ? -23.203 -18.266 -17.516 1 64.38 100 VAL A C 1
ATOM 801 O O . VAL A 1 100 ? -23.844 -17.312 -17.094 1 64.38 100 VAL A O 1
ATOM 804 N N . VAL A 1 101 ? -23.203 -18.594 -18.734 1 63.91 101 VAL A N 1
ATOM 805 C CA . VAL A 1 101 ? -23.891 -17.812 -19.75 1 63.91 101 VAL A CA 1
ATOM 806 C C . VAL A 1 101 ? -25.391 -17.859 -19.516 1 63.91 101 VAL A C 1
ATOM 808 O O . VAL A 1 101 ? -26.094 -16.859 -19.688 1 63.91 101 VAL A O 1
ATOM 811 N N . ASP A 1 102 ? -25.75 -18.953 -19.031 1 65.69 102 ASP A N 1
ATOM 812 C CA . ASP A 1 102 ? -27.188 -19.141 -18.844 1 65.69 102 ASP A CA 1
ATOM 813 C C . ASP A 1 102 ? -27.688 -18.453 -17.578 1 65.69 102 ASP A C 1
ATOM 815 O O . ASP A 1 102 ? -28.844 -18.062 -17.484 1 65.69 102 ASP A O 1
ATOM 819 N N . THR A 1 103 ? -26.828 -18.359 -16.641 1 64.31 103 THR A N 1
ATOM 820 C CA . THR A 1 103 ? -27.234 -17.859 -15.336 1 64.31 103 THR A CA 1
ATOM 821 C C . THR A 1 103 ? -27.141 -16.344 -15.281 1 64.31 103 THR A C 1
ATOM 823 O O . THR A 1 103 ? -27.953 -15.688 -14.617 1 64.31 103 THR A O 1
ATOM 826 N N . LEU A 1 104 ? -26.156 -15.805 -15.906 1 63.34 104 LEU A N 1
ATOM 827 C CA . LEU A 1 104 ? -25.953 -14.375 -15.75 1 63.34 104 LEU A CA 1
ATOM 828 C C . LEU A 1 104 ? -26.766 -13.586 -16.781 1 63.34 104 LEU A C 1
ATOM 830 O O . LEU A 1 104 ? -26.922 -14.023 -17.922 1 63.34 104 LEU A O 1
ATOM 834 N N . PRO A 1 105 ? -27.469 -12.68 -16.125 1 59.28 105 PRO A N 1
ATOM 835 C CA . PRO A 1 105 ? -28.156 -11.797 -17.062 1 59.28 105 PRO A CA 1
ATOM 836 C C . PRO A 1 105 ? -27.234 -11.203 -18.109 1 59.28 105 PRO A C 1
ATOM 838 O O . PRO A 1 105 ? -26.016 -11.156 -17.906 1 59.28 105 PRO A O 1
ATOM 841 N N . GLU A 1 106 ? -27.844 -10.75 -19.234 1 54.44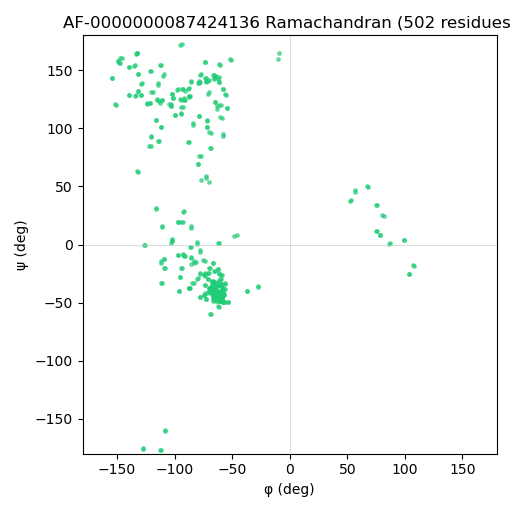 106 GLU A N 1
ATOM 842 C CA . GLU A 1 106 ? -27.125 -10.078 -20.312 1 54.44 106 GLU A CA 1
ATOM 843 C C . GLU A 1 106 ? -26.328 -8.875 -19.797 1 54.44 106 GLU A C 1
ATOM 845 O O . GLU A 1 106 ? -26.859 -8.062 -19.047 1 54.44 106 GLU A O 1
ATOM 850 N N . GLY A 1 107 ? -24.938 -8.805 -19.891 1 53.5 107 GLY A N 1
ATOM 851 C CA . GLY A 1 107 ? -24.109 -7.668 -19.5 1 53.5 107 GLY A CA 1
ATOM 852 C C . GLY A 1 107 ? -23.312 -7.906 -18.234 1 53.5 107 GLY A C 1
ATOM 853 O O . GLY A 1 107 ? -22.422 -7.121 -17.891 1 53.5 107 GLY A O 1
ATOM 854 N N . ALA A 1 108 ? -23.875 -8.992 -17.516 1 55.81 108 ALA A N 1
ATOM 855 C CA . ALA A 1 108 ? -23.203 -9.219 -16.234 1 55.81 108 ALA A CA 1
ATOM 856 C C . ALA A 1 108 ? -21.812 -9.844 -16.438 1 55.81 108 ALA A C 1
ATOM 858 O O . ALA A 1 108 ? -21.594 -10.578 -17.406 1 55.81 108 ALA A O 1
ATOM 859 N N . THR A 1 109 ? -20.844 -9.383 -15.633 1 57.94 109 THR A N 1
ATOM 860 C CA . THR A 1 109 ? -19.484 -9.906 -15.758 1 57.94 109 THR A CA 1
ATOM 861 C C . THR A 1 109 ? -19.406 -11.344 -15.234 1 57.94 109 THR A C 1
ATOM 863 O O . THR A 1 109 ? -19.688 -11.594 -14.062 1 57.94 109 THR A O 1
ATOM 866 N N . PRO A 1 110 ? -19.297 -12.227 -16.172 1 57.44 110 PRO A N 1
ATOM 867 C CA . PRO A 1 110 ? -19.297 -13.656 -15.852 1 57.44 110 PRO A CA 1
ATOM 868 C C . PRO A 1 110 ? -18.125 -14.055 -14.953 1 57.44 110 PRO A C 1
ATOM 870 O O . PRO A 1 110 ? -18.156 -15.117 -14.328 1 57.44 110 PRO A O 1
ATOM 873 N N . CYS A 1 111 ? -17.375 -13.102 -14.625 1 67 111 CYS A N 1
ATOM 874 C CA . CYS A 1 111 ? -16.062 -13.469 -14.086 1 67 111 CYS A CA 1
ATOM 875 C C . CYS A 1 111 ? -16.188 -14.016 -12.672 1 67 111 CYS A C 1
ATOM 877 O O . CYS A 1 111 ? -15.57 -15.023 -12.328 1 67 111 CYS A O 1
ATOM 879 N N . SER A 1 112 ? -17.094 -13.484 -11.961 1 73 112 SER A N 1
ATOM 880 C CA . SER A 1 112 ? -17.172 -13.898 -10.57 1 73 112 SER A CA 1
ATOM 881 C C . SER A 1 112 ? -17.766 -15.297 -10.445 1 73 112 SER A C 1
ATOM 883 O O . SER A 1 112 ? -17.297 -16.109 -9.656 1 73 112 SER A O 1
ATOM 885 N N . LEU A 1 113 ? -18.797 -15.602 -11.164 1 72.56 113 LEU A N 1
ATOM 886 C CA . LEU A 1 113 ? -19.438 -16.906 -11.102 1 72.56 113 LEU A CA 1
ATOM 887 C C . LEU A 1 113 ? -18.531 -18 -11.656 1 72.56 113 LEU A C 1
ATOM 889 O O . LEU A 1 113 ? -18.422 -19.078 -11.078 1 72.56 113 LEU A O 1
ATOM 893 N N . CYS A 1 114 ? -17.906 -17.703 -12.711 1 76.44 114 CYS A N 1
ATOM 894 C CA . CYS A 1 114 ? -16.953 -18.656 -13.305 1 76.44 114 CYS A CA 1
ATOM 895 C C . CYS A 1 114 ? -15.844 -18.984 -12.328 1 76.44 114 CYS A C 1
ATOM 897 O O . CYS A 1 114 ? -15.477 -20.156 -12.172 1 76.44 114 CYS A O 1
ATOM 899 N N . SER A 1 115 ? -15.367 -18.016 -11.672 1 80.62 115 SER A N 1
ATOM 900 C CA . SER A 1 115 ? -14.289 -18.219 -10.711 1 80.62 115 SER A CA 1
ATOM 901 C C . SER A 1 115 ? -14.742 -19.078 -9.539 1 80.62 115 SER A C 1
ATOM 903 O O . SER A 1 115 ? -14.016 -19.984 -9.109 1 80.62 115 SER A O 1
ATOM 905 N N . ARG A 1 116 ? -15.961 -18.844 -9.109 1 82.94 116 ARG A N 1
ATOM 906 C CA . ARG A 1 116 ? -16.516 -19.625 -8 1 82.94 116 ARG A CA 1
ATOM 907 C C . ARG A 1 116 ? -16.703 -21.078 -8.398 1 82.94 116 ARG A C 1
ATOM 909 O O . ARG A 1 116 ? -16.391 -21.984 -7.621 1 82.94 116 ARG A O 1
ATOM 916 N N . MET A 1 117 ? -17.172 -21.266 -9.547 1 84.62 117 MET A N 1
ATOM 917 C CA . MET A 1 117 ? -17.406 -22.625 -10.023 1 84.62 117 MET A CA 1
ATOM 918 C C . MET A 1 117 ? -16.094 -23.375 -10.203 1 84.62 117 MET A C 1
ATOM 920 O O . MET A 1 117 ? -15.969 -24.531 -9.789 1 84.62 117 MET A O 1
ATOM 924 N N . ARG A 1 118 ? -15.195 -22.719 -10.805 1 89.38 118 ARG A N 1
ATOM 925 C CA . ARG A 1 118 ? -13.883 -23.328 -10.984 1 89.38 118 ARG A CA 1
ATOM 926 C C . ARG A 1 118 ? -13.266 -23.719 -9.641 1 89.38 118 ARG A C 1
ATOM 928 O O . ARG A 1 118 ? -12.711 -24.797 -9.5 1 89.38 118 ARG A O 1
ATOM 935 N N . ARG A 1 119 ? -13.398 -22.844 -8.688 1 92.44 119 ARG A N 1
ATOM 936 C CA . ARG A 1 119 ? -12.867 -23.094 -7.348 1 92.44 119 ARG A CA 1
ATOM 937 C C . ARG A 1 119 ? -13.523 -24.312 -6.723 1 92.44 119 ARG A C 1
ATOM 939 O O . ARG A 1 119 ? -12.844 -25.125 -6.09 1 92.44 119 ARG A O 1
ATOM 946 N N . GLY A 1 120 ? -14.805 -24.406 -6.914 1 92 120 GLY A N 1
ATOM 947 C CA . GLY A 1 120 ? -15.516 -25.562 -6.395 1 92 120 GLY A CA 1
ATOM 948 C C . GLY A 1 120 ? -15.023 -26.875 -6.98 1 92 120 GLY A C 1
ATOM 949 O O . GLY A 1 120 ? -14.805 -27.844 -6.25 1 92 120 GLY A O 1
ATOM 950 N N . ILE A 1 121 ? -14.812 -26.922 -8.211 1 93.69 121 ILE A N 1
ATOM 951 C CA . ILE A 1 121 ? -14.352 -28.109 -8.906 1 93.69 121 ILE A CA 1
ATOM 952 C C . ILE A 1 121 ? -12.938 -28.469 -8.453 1 93.69 121 ILE A C 1
ATOM 954 O O . ILE A 1 121 ? -12.625 -29.641 -8.234 1 93.69 121 ILE A O 1
ATOM 958 N N . ILE A 1 122 ? -12.164 -27.469 -8.305 1 96.44 122 ILE A N 1
ATOM 959 C CA . ILE A 1 122 ? -10.781 -27.656 -7.871 1 96.44 122 ILE A CA 1
ATOM 960 C C . ILE A 1 122 ? -10.766 -28.281 -6.477 1 96.44 122 ILE A C 1
ATOM 962 O O . ILE A 1 122 ? -10.062 -29.266 -6.234 1 96.44 122 ILE A O 1
ATOM 966 N N . TYR A 1 123 ? -11.57 -27.766 -5.57 1 96.75 123 TYR A N 1
ATOM 967 C CA . TYR A 1 123 ? -11.609 -28.281 -4.203 1 96.75 123 TYR A CA 1
ATOM 968 C C . TYR A 1 123 ? -12.102 -29.719 -4.168 1 96.75 123 TYR A C 1
ATOM 970 O O . TYR A 1 123 ? -11.539 -30.547 -3.463 1 96.75 123 TYR A O 1
ATOM 978 N N . THR A 1 124 ? -13.086 -29.969 -4.926 1 96.44 124 THR A N 1
ATOM 979 C CA . THR A 1 124 ? -13.625 -31.328 -5 1 96.44 124 THR A CA 1
ATOM 980 C C . THR A 1 124 ? -12.578 -32.281 -5.531 1 96.44 124 THR A C 1
ATOM 982 O O . THR A 1 124 ? -12.414 -33.406 -4.996 1 96.44 124 THR A O 1
ATOM 985 N N . THR A 1 125 ? -11.93 -31.891 -6.559 1 97.5 125 THR A N 1
ATOM 986 C CA . THR A 1 125 ? -10.891 -32.719 -7.168 1 97.5 125 THR A CA 1
ATOM 987 C C . THR A 1 125 ? -9.766 -32.969 -6.176 1 97.5 125 THR A C 1
ATOM 989 O O . THR A 1 125 ? -9.289 -34.125 -6.051 1 97.5 125 THR A O 1
ATOM 992 N N . ALA A 1 126 ? -9.312 -31.953 -5.469 1 98.5 126 ALA A N 1
ATOM 993 C CA . ALA A 1 126 ? -8.258 -32.094 -4.469 1 98.5 126 ALA A CA 1
ATOM 994 C C . ALA A 1 126 ? -8.641 -33.125 -3.406 1 98.5 126 ALA A C 1
ATOM 996 O O . ALA A 1 126 ? -7.82 -33.938 -3.02 1 98.5 126 ALA A O 1
ATOM 997 N N . GLU A 1 127 ? -9.828 -33.031 -2.996 1 98.19 127 GLU A N 1
ATOM 998 C CA . GLU A 1 127 ? -10.336 -33.969 -1.994 1 98.19 127 GLU A CA 1
ATOM 999 C C . GLU A 1 127 ? -10.305 -35.406 -2.514 1 98.19 127 GLU A C 1
ATOM 1001 O O . GLU A 1 127 ? -9.828 -36.312 -1.824 1 98.19 127 GLU A O 1
ATOM 1006 N N . GLU A 1 128 ? -10.797 -35.594 -3.668 1 98.12 128 GLU A N 1
ATOM 1007 C CA . GLU A 1 128 ? -10.875 -36.938 -4.285 1 98.12 128 GLU A CA 1
ATOM 1008 C C . GLU A 1 128 ? -9.492 -37.562 -4.422 1 98.12 128 GLU A C 1
ATOM 1010 O O . GLU A 1 128 ? -9.336 -38.781 -4.277 1 98.12 128 GLU A O 1
ATOM 1015 N N . LEU A 1 129 ? -8.531 -36.719 -4.695 1 98.06 129 LEU A N 1
ATOM 1016 C CA . LEU A 1 129 ? -7.191 -37.219 -4.988 1 98.06 129 LEU A CA 1
ATOM 1017 C C . LEU A 1 129 ? -6.352 -37.281 -3.717 1 98.06 129 LEU A C 1
ATOM 1019 O O . LEU A 1 129 ? -5.223 -37.781 -3.744 1 98.06 129 LEU A O 1
ATOM 1023 N N . GLY A 1 130 ? -6.844 -36.719 -2.635 1 98.19 130 GLY A N 1
ATOM 1024 C CA . GLY A 1 130 ? -6.121 -36.75 -1.372 1 98.19 130 GLY A CA 1
ATOM 1025 C C . GLY A 1 130 ? -5.051 -35.688 -1.282 1 98.19 130 GLY A C 1
ATOM 1026 O O . GLY A 1 130 ? -4.047 -35.844 -0.59 1 98.19 130 GLY A O 1
ATOM 1027 N N . CYS A 1 131 ? -5.199 -34.625 -2.023 1 98.69 131 CYS A N 1
ATOM 1028 C CA . CYS A 1 131 ? -4.277 -33.5 -1.96 1 98.69 131 CYS A CA 1
ATOM 1029 C C . CYS A 1 131 ? -4.543 -32.656 -0.726 1 98.69 131 CYS A C 1
ATOM 1031 O O . CYS A 1 131 ? -5.695 -32.469 -0.319 1 98.69 131 CYS A O 1
ATOM 1033 N N . ASN A 1 132 ? -3.473 -32.094 -0.188 1 98.69 132 ASN A N 1
ATOM 1034 C CA . ASN A 1 132 ? -3.648 -31.172 0.924 1 98.69 132 ASN A CA 1
ATOM 1035 C C . ASN A 1 132 ? -3.35 -29.734 0.507 1 98.69 132 ASN A C 1
ATOM 1037 O O . ASN A 1 132 ? -3.691 -28.797 1.224 1 98.69 132 ASN A O 1
ATOM 1041 N N . LYS A 1 133 ? -2.732 -29.562 -0.692 1 98.88 133 LYS A N 1
ATOM 1042 C CA . LYS A 1 133 ? -2.4 -28.234 -1.193 1 98.88 133 LYS A CA 1
ATOM 1043 C C . LYS A 1 133 ? -2.842 -28.062 -2.645 1 98.88 133 LYS A C 1
ATOM 1045 O O . LYS A 1 133 ? -2.869 -29.031 -3.404 1 98.88 133 LYS A O 1
ATOM 1050 N N . ILE A 1 134 ? -3.221 -26.859 -2.957 1 98.81 134 ILE A N 1
ATOM 1051 C CA . ILE A 1 134 ? -3.609 -26.469 -4.305 1 98.81 134 ILE A CA 1
ATOM 1052 C C . ILE A 1 134 ? -2.713 -25.328 -4.789 1 98.81 134 ILE A C 1
ATOM 1054 O O . ILE A 1 134 ? -2.625 -24.281 -4.141 1 98.81 134 ILE A O 1
ATOM 1058 N N . ALA A 1 135 ? -2.012 -25.531 -5.895 1 98.88 135 ALA A N 1
ATOM 1059 C CA . ALA A 1 135 ? -1.099 -24.516 -6.43 1 98.88 135 ALA A CA 1
ATOM 1060 C C . ALA A 1 135 ? -1.729 -23.781 -7.602 1 98.88 135 ALA A C 1
ATOM 1062 O O . ALA A 1 135 ? -2.191 -24.391 -8.562 1 98.88 135 ALA A O 1
ATOM 1063 N N . LEU A 1 136 ? -1.763 -22.453 -7.512 1 98.5 136 LEU A N 1
ATOM 1064 C CA . LEU A 1 136 ? -2.246 -21.578 -8.57 1 98.5 136 LEU A CA 1
ATOM 1065 C C . LEU A 1 136 ? -1.104 -20.766 -9.156 1 98.5 136 LEU A C 1
ATOM 1067 O O . LEU A 1 136 ? -0.14 -20.438 -8.461 1 98.5 136 LEU A O 1
ATOM 1071 N N . GLY A 1 137 ? -1.242 -20.328 -10.43 1 98.31 137 GLY A N 1
ATOM 1072 C CA . GLY A 1 137 ? -0.148 -19.75 -11.18 1 98.31 137 GLY A CA 1
ATOM 1073 C C . GLY A 1 137 ? -0.084 -18.234 -11.062 1 98.31 137 GLY A C 1
ATOM 1074 O O . GLY A 1 137 ? 0.361 -17.547 -11.984 1 98.31 137 GLY A O 1
ATOM 1075 N N . HIS A 1 138 ? -0.569 -17.719 -9.938 1 98.38 138 HIS A N 1
ATOM 1076 C CA . HIS A 1 138 ? -0.463 -16.281 -9.727 1 98.38 138 HIS A CA 1
ATOM 1077 C C . HIS A 1 138 ? 0.974 -15.875 -9.414 1 98.38 138 HIS A C 1
ATOM 1079 O O . HIS A 1 138 ? 1.686 -16.594 -8.703 1 98.38 138 HIS A O 1
ATOM 1085 N N . HIS A 1 139 ? 1.346 -14.742 -9.914 1 98.75 139 HIS A N 1
ATOM 1086 C CA . HIS A 1 139 ? 2.725 -14.273 -9.82 1 98.75 139 HIS A CA 1
ATOM 1087 C C . HIS A 1 139 ? 2.793 -12.867 -9.234 1 98.75 139 HIS A C 1
ATOM 1089 O O . HIS A 1 139 ? 1.786 -12.336 -8.758 1 98.75 139 HIS A O 1
ATOM 1095 N N . ARG A 1 140 ? 3.977 -12.266 -9.172 1 98.62 140 ARG A N 1
ATOM 1096 C CA . ARG A 1 140 ? 4.258 -10.977 -8.539 1 98.62 140 ARG A CA 1
ATOM 1097 C C . ARG A 1 140 ? 3.328 -9.891 -9.078 1 98.62 140 ARG A C 1
ATOM 1099 O O . ARG A 1 140 ? 2.717 -9.156 -8.297 1 98.62 140 ARG A O 1
ATOM 1106 N N . ASP A 1 141 ? 3.242 -9.828 -10.375 1 98.38 141 ASP A N 1
ATOM 1107 C CA . ASP A 1 141 ? 2.492 -8.734 -10.992 1 98.38 141 ASP A CA 1
ATOM 1108 C C . ASP A 1 141 ? 1.004 -8.844 -10.672 1 98.38 141 ASP A C 1
ATOM 1110 O O . ASP A 1 141 ? 0.325 -7.832 -10.492 1 98.38 141 ASP A O 1
ATOM 1114 N N . ASP A 1 142 ? 0.475 -10.078 -10.594 1 97.56 142 ASP A N 1
ATOM 1115 C CA . ASP A 1 142 ? -0.899 -10.266 -10.141 1 97.56 142 ASP A CA 1
ATOM 1116 C C . ASP A 1 142 ? -1.102 -9.68 -8.742 1 97.56 142 ASP A C 1
ATOM 1118 O O . ASP A 1 142 ? -2.119 -9.031 -8.477 1 97.56 142 ASP A O 1
ATOM 1122 N N . SER A 1 143 ? -0.165 -9.938 -7.938 1 98.31 143 SER A N 1
ATOM 1123 C CA . SER A 1 143 ? -0.246 -9.477 -6.555 1 98.31 143 SER A CA 1
ATOM 1124 C C . SER A 1 143 ? -0.192 -7.957 -6.48 1 98.31 143 SER A C 1
ATOM 1126 O O . SER A 1 143 ? -0.958 -7.34 -5.734 1 98.31 143 SER A O 1
ATOM 1128 N N . LEU A 1 144 ? 0.666 -7.375 -7.227 1 98.62 144 LEU A N 1
ATOM 1129 C CA . LEU A 1 144 ? 0.81 -5.922 -7.23 1 98.62 144 LEU A CA 1
ATOM 1130 C C . LEU A 1 144 ? -0.432 -5.254 -7.816 1 98.62 144 LEU A C 1
ATOM 1132 O O . LEU A 1 144 ? -0.873 -4.215 -7.324 1 98.62 144 LEU A O 1
ATOM 1136 N N . GLU A 1 145 ? -0.953 -5.855 -8.867 1 98.06 145 GLU A N 1
ATOM 1137 C CA . GLU A 1 145 ? -2.203 -5.348 -9.43 1 98.06 145 GLU A CA 1
ATOM 1138 C C . GLU A 1 145 ? -3.33 -5.398 -8.406 1 98.06 145 GLU A C 1
ATOM 1140 O O . GLU A 1 145 ? -4.094 -4.438 -8.266 1 98.06 145 GLU A O 1
ATOM 1145 N N . THR A 1 146 ? -3.369 -6.496 -7.73 1 98 146 THR A N 1
ATOM 1146 C CA . THR A 1 146 ? -4.375 -6.66 -6.688 1 98 146 THR A CA 1
ATOM 1147 C C . THR A 1 146 ? -4.207 -5.602 -5.602 1 98 146 THR A C 1
ATOM 1149 O O . THR A 1 146 ? -5.184 -5.004 -5.148 1 98 146 THR A O 1
ATOM 1152 N N . LEU A 1 147 ? -2.988 -5.309 -5.184 1 98.56 147 LEU A N 1
ATOM 1153 C CA . LEU A 1 147 ? -2.719 -4.273 -4.188 1 98.56 147 LEU A CA 1
ATOM 1154 C C . LEU A 1 147 ? -3.25 -2.922 -4.652 1 98.56 147 LEU A C 1
ATOM 1156 O O . LEU A 1 147 ? -3.961 -2.242 -3.912 1 98.56 147 LEU A O 1
ATOM 1160 N N . LEU A 1 148 ? -2.91 -2.559 -5.895 1 98.38 148 LEU A N 1
ATOM 1161 C CA . LEU A 1 148 ? -3.314 -1.262 -6.426 1 98.38 148 LEU A CA 1
ATOM 1162 C C . LEU A 1 148 ? -4.832 -1.148 -6.484 1 98.38 148 LEU A C 1
ATOM 1164 O O . LEU A 1 148 ? -5.398 -0.11 -6.133 1 98.38 148 LEU A O 1
ATOM 1168 N N . LEU A 1 149 ? -5.449 -2.209 -6.93 1 98.06 149 LEU A N 1
ATOM 1169 C CA . LEU A 1 149 ? -6.902 -2.193 -7.023 1 98.06 149 LEU A CA 1
ATOM 1170 C C . LEU A 1 149 ? -7.535 -2.047 -5.641 1 98.06 149 LEU A C 1
ATOM 1172 O O . LEU A 1 149 ? -8.469 -1.266 -5.461 1 98.06 149 LEU A O 1
ATOM 1176 N N . ASN A 1 150 ? -7 -2.75 -4.715 1 98.31 150 ASN A N 1
ATOM 1177 C CA . ASN A 1 150 ? -7.559 -2.688 -3.367 1 98.31 150 ASN A CA 1
ATOM 1178 C C . ASN A 1 150 ? -7.301 -1.334 -2.715 1 98.31 150 ASN A C 1
ATOM 1180 O O . ASN A 1 150 ? -8.164 -0.809 -2.002 1 98.31 150 ASN A O 1
ATOM 1184 N N . LEU A 1 151 ? -6.172 -0.724 -2.928 1 98.56 151 LEU A N 1
ATOM 1185 C CA . LEU A 1 151 ? -5.863 0.602 -2.404 1 98.56 151 LEU A CA 1
ATOM 1186 C C . LEU A 1 151 ? -6.793 1.653 -2.996 1 98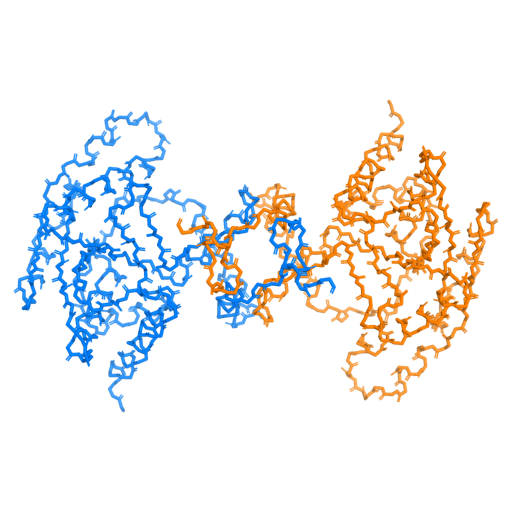.56 151 LEU A C 1
ATOM 1188 O O . LEU A 1 151 ? -7.344 2.484 -2.27 1 98.56 151 LEU A O 1
ATOM 1192 N N . THR A 1 152 ? -7.047 1.574 -4.316 1 98.25 152 THR A N 1
ATOM 1193 C CA . THR A 1 152 ? -7.664 2.697 -5.016 1 98.25 152 THR A CA 1
ATOM 1194 C C . THR A 1 152 ? -9.18 2.518 -5.102 1 98.25 152 THR A C 1
ATOM 1196 O O . THR A 1 152 ? -9.922 3.498 -5.168 1 98.25 152 THR A O 1
ATOM 1199 N N . HIS A 1 153 ? -9.648 1.194 -5.102 1 97.56 153 HIS A N 1
ATOM 1200 C CA . HIS A 1 153 ? -11.07 0.944 -5.332 1 97.56 153 HIS A CA 1
ATOM 1201 C C . HIS A 1 153 ? -11.75 0.431 -4.066 1 97.56 153 HIS A C 1
ATOM 1203 O O . HIS A 1 153 ? -12.891 0.806 -3.773 1 97.56 153 HIS A O 1
ATOM 1209 N N . ALA A 1 154 ? -11.039 -0.318 -3.271 1 97.44 154 ALA A N 1
ATOM 1210 C CA . ALA A 1 154 ? -11.727 -1.08 -2.234 1 97.44 154 ALA A CA 1
ATOM 1211 C C . ALA A 1 154 ? -11.445 -0.501 -0.85 1 97.44 154 ALA A C 1
ATOM 1213 O O . ALA A 1 154 ? -12.156 -0.812 0.114 1 97.44 154 ALA A O 1
ATOM 1214 N N . GLY A 1 155 ? -10.336 0.303 -0.684 1 98.19 155 GLY A N 1
ATOM 1215 C CA . GLY A 1 155 ? -10 0.883 0.606 1 98.19 155 GLY A CA 1
ATOM 1216 C C . GLY A 1 155 ? -9.398 -0.121 1.572 1 98.19 155 GLY A C 1
ATOM 1217 O O . GLY A 1 155 ? -9.664 -0.068 2.775 1 98.19 155 GLY A O 1
ATOM 1218 N N . ARG A 1 156 ? -8.656 -1.042 1.005 1 98 156 ARG A N 1
ATOM 1219 C CA . ARG A 1 156 ? -7.98 -2.068 1.791 1 98 156 ARG A CA 1
ATOM 1220 C C . ARG A 1 156 ? -6.5 -2.143 1.434 1 98 156 ARG A C 1
ATOM 1222 O O . ARG A 1 156 ? -6.133 -2.01 0.265 1 98 156 ARG A O 1
ATOM 1229 N N . MET A 1 157 ? -5.684 -2.297 2.441 1 97.88 157 MET A N 1
ATOM 1230 C CA . MET A 1 157 ? -4.289 -2.664 2.207 1 97.88 157 MET A CA 1
ATOM 1231 C C . MET A 1 157 ? -4.129 -4.18 2.16 1 97.88 157 MET A C 1
ATOM 1233 O O . MET A 1 157 ? -3.895 -4.816 3.189 1 97.88 157 MET A O 1
ATOM 1237 N N . GLN A 1 158 ? -4.297 -4.691 0.996 1 97.44 158 GLN A N 1
ATOM 1238 C CA . GLN A 1 158 ? -4.438 -6.125 0.752 1 97.44 158 GLN A CA 1
ATOM 1239 C C . GLN A 1 158 ? -3.928 -6.5 -0.636 1 97.44 158 GLN A C 1
ATOM 1241 O O . GLN A 1 158 ? -4.324 -5.891 -1.634 1 97.44 158 GLN A O 1
ATOM 1246 N N . ALA A 1 159 ? -2.951 -7.367 -0.666 1 98.06 159 ALA A N 1
ATOM 1247 C CA . ALA A 1 159 ? -2.492 -7.949 -1.926 1 98.06 159 ALA A CA 1
ATOM 1248 C C . ALA A 1 159 ? -2.9 -9.414 -2.033 1 98.06 159 ALA A C 1
ATOM 1250 O O . ALA A 1 159 ? -3.941 -9.82 -1.509 1 98.06 159 ALA A O 1
ATOM 1251 N N . MET A 1 160 ? -2.227 -10.18 -2.906 1 97.19 160 MET A N 1
ATOM 1252 C CA . MET A 1 160 ? -2.426 -11.625 -2.967 1 97.19 160 MET A CA 1
ATOM 1253 C C . MET A 1 160 ? -1.443 -12.344 -2.053 1 97.19 160 MET A C 1
ATOM 1255 O O . MET A 1 160 ? -0.233 -12.125 -2.137 1 97.19 160 MET A O 1
ATOM 1259 N N . PRO A 1 161 ? -1.97 -13.141 -1.171 1 96.25 161 PRO A N 1
ATOM 1260 C CA . PRO A 1 161 ? -1.052 -13.875 -0.293 1 96.25 161 PRO A CA 1
ATOM 1261 C C . PRO A 1 161 ? -0.326 -15.008 -1.012 1 96.25 161 PRO A C 1
ATOM 1263 O O . PRO A 1 161 ? -0.82 -15.523 -2.02 1 96.25 161 PRO A O 1
ATOM 1266 N N . ALA A 1 162 ? 0.784 -15.352 -0.445 1 97.81 162 ALA A N 1
ATOM 1267 C CA . ALA A 1 162 ? 1.527 -16.484 -0.981 1 97.81 162 ALA A CA 1
ATOM 1268 C C . ALA A 1 162 ? 0.806 -17.797 -0.692 1 97.81 162 ALA A C 1
ATOM 1270 O O . ALA A 1 162 ? 0.936 -18.766 -1.446 1 97.81 162 ALA A O 1
ATOM 1271 N N . LYS A 1 163 ? 0.102 -17.797 0.379 1 97.19 163 LYS A N 1
ATOM 1272 C CA . LYS A 1 163 ? -0.609 -18.984 0.848 1 97.19 163 LYS A CA 1
ATOM 1273 C C . LYS A 1 163 ? -1.81 -18.609 1.709 1 97.19 163 LYS A C 1
ATOM 1275 O O . LYS A 1 163 ? -1.78 -17.594 2.408 1 97.19 163 LYS A O 1
ATOM 1280 N N . TYR A 1 164 ? -2.834 -19.344 1.579 1 95.88 164 TYR A N 1
ATOM 1281 C CA . TYR A 1 164 ? -3.93 -19.234 2.535 1 95.88 164 TYR A CA 1
ATOM 1282 C C . TYR A 1 164 ? -4.637 -20.562 2.721 1 95.88 164 TYR A C 1
ATOM 1284 O O . TYR A 1 164 ? -4.539 -21.453 1.866 1 95.88 164 TYR A O 1
ATOM 1292 N N . THR A 1 165 ? -5.324 -20.703 3.861 1 96.81 165 THR A N 1
ATOM 1293 C CA . THR A 1 165 ? -6.145 -21.875 4.148 1 96.81 165 THR A CA 1
ATOM 1294 C C . THR A 1 165 ? -7.59 -21.641 3.727 1 96.81 165 THR A C 1
ATOM 1296 O O . THR A 1 165 ? -8.141 -20.562 3.961 1 96.81 165 THR A O 1
ATOM 1299 N N . THR A 1 166 ? -8.094 -22.641 3.062 1 95.88 166 THR A N 1
ATOM 1300 C CA . THR A 1 166 ? -9.492 -22.516 2.66 1 95.88 166 THR A CA 1
ATOM 1301 C C . THR A 1 166 ? -10.398 -22.359 3.881 1 95.88 166 THR A C 1
ATOM 1303 O O . THR A 1 166 ? -10.055 -22.828 4.973 1 95.88 166 THR A O 1
ATOM 1306 N N . ASP A 1 167 ? -11.523 -21.75 3.713 1 91.19 167 ASP A N 1
ATOM 1307 C CA . ASP A 1 167 ? -12.422 -21.438 4.816 1 91.19 167 ASP A CA 1
ATOM 1308 C C . ASP A 1 167 ? -12.805 -22.703 5.586 1 91.19 167 ASP A C 1
ATOM 1310 O O . ASP A 1 167 ? -12.969 -22.656 6.809 1 91.19 167 ASP A O 1
ATOM 1314 N N . ASP A 1 168 ? -12.898 -23.766 4.895 1 93 168 ASP A N 1
ATOM 1315 C CA . ASP A 1 168 ? -13.32 -25 5.523 1 93 168 ASP A CA 1
ATOM 1316 C C . ASP A 1 168 ? -12.125 -25.734 6.129 1 93 168 ASP A C 1
ATOM 1318 O O . ASP A 1 168 ? -12.273 -26.844 6.676 1 93 168 ASP A O 1
ATOM 1322 N N . GLY A 1 169 ? -10.922 -25.203 5.973 1 94.44 169 GLY A N 1
ATOM 1323 C CA . GLY A 1 169 ? -9.719 -25.703 6.621 1 94.44 169 GLY A CA 1
ATOM 1324 C C . GLY A 1 169 ? -9.148 -26.938 5.934 1 94.44 169 GLY A C 1
ATOM 1325 O O . GLY A 1 169 ? -8.172 -27.516 6.402 1 94.44 169 GLY A O 1
ATOM 1326 N N . ARG A 1 170 ? -9.664 -27.344 4.766 1 95.69 170 ARG A N 1
ATOM 1327 C CA . ARG A 1 170 ? -9.312 -28.609 4.152 1 95.69 170 ARG A CA 1
ATOM 1328 C C . ARG A 1 170 ? -8.016 -28.516 3.363 1 95.69 170 ARG A C 1
ATOM 1330 O O . ARG A 1 170 ? -7.254 -29.484 3.271 1 95.69 170 ARG A O 1
ATOM 1337 N N . PHE A 1 171 ? -7.84 -27.281 2.785 1 98 171 PHE A N 1
ATOM 1338 C CA . PHE A 1 171 ? -6.711 -27.156 1.869 1 98 171 PHE A CA 1
ATOM 1339 C C . PHE A 1 171 ? -5.934 -25.875 2.139 1 98 171 PHE A C 1
ATOM 1341 O O . PHE A 1 171 ? -6.484 -24.922 2.682 1 98 171 PHE A O 1
ATOM 1348 N N . GLU A 1 172 ? -4.688 -25.938 1.775 1 98.38 172 GLU A N 1
ATOM 1349 C CA . GLU A 1 172 ? -3.924 -24.703 1.587 1 98.38 172 GLU A CA 1
ATOM 1350 C C . GLU A 1 172 ? -3.781 -24.375 0.107 1 98.38 172 GLU A C 1
ATOM 1352 O O . GLU A 1 172 ? -3.42 -25.219 -0.702 1 98.38 172 GLU A O 1
ATOM 1357 N N . VAL A 1 173 ? -4.109 -23.188 -0.197 1 98.5 173 VAL A N 1
ATOM 1358 C CA . VAL A 1 173 ? -3.873 -22.688 -1.543 1 98.5 173 VAL A CA 1
ATOM 1359 C C . VAL A 1 173 ? -2.547 -21.922 -1.583 1 98.5 173 VAL A C 1
ATOM 1361 O O . VAL A 1 173 ? -2.305 -21.047 -0.762 1 98.5 173 VAL A O 1
ATOM 1364 N N . ILE A 1 174 ? -1.668 -22.328 -2.502 1 98.81 174 ILE A N 1
ATOM 1365 C CA . ILE A 1 174 ? -0.33 -21.75 -2.537 1 98.81 174 ILE A CA 1
ATOM 1366 C C . ILE A 1 174 ? -0.086 -21.109 -3.896 1 98.81 174 ILE A C 1
ATOM 1368 O O . ILE A 1 174 ? -0.659 -21.516 -4.906 1 98.81 174 ILE A O 1
ATOM 1372 N N . ARG A 1 175 ? 0.734 -20.062 -3.887 1 98.81 175 ARG A N 1
ATOM 1373 C CA . ARG A 1 175 ? 1.14 -19.359 -5.098 1 98.81 175 ARG A CA 1
ATOM 1374 C C . ARG A 1 175 ? 2.656 -19.359 -5.254 1 98.81 175 ARG A C 1
ATOM 1376 O O . ARG A 1 175 ? 3.322 -18.359 -4.988 1 98.81 175 ARG A O 1
ATOM 1383 N N . PRO A 1 176 ? 3.152 -20.422 -5.832 1 98.88 176 PRO A N 1
ATOM 1384 C CA . PRO A 1 176 ? 4.602 -20.609 -5.898 1 98.88 176 PRO A CA 1
ATOM 1385 C C . PRO A 1 176 ? 5.309 -19.5 -6.68 1 98.88 176 PRO A C 1
ATOM 1387 O O . PRO A 1 176 ? 6.484 -19.219 -6.43 1 98.88 176 PRO A O 1
ATOM 1390 N N . LEU A 1 177 ? 4.605 -18.812 -7.605 1 98.94 177 LEU A N 1
ATOM 1391 C CA . LEU A 1 177 ? 5.242 -17.844 -8.492 1 98.94 177 LEU A CA 1
ATOM 1392 C C . LEU A 1 177 ? 5.148 -16.438 -7.918 1 98.94 177 LEU A C 1
ATOM 1394 O O . LEU A 1 177 ? 5.398 -15.461 -8.625 1 98.94 177 LEU A O 1
ATOM 1398 N N . ILE A 1 178 ? 4.902 -16.297 -6.645 1 98.81 178 ILE A N 1
ATOM 1399 C CA . ILE A 1 178 ? 4.496 -15.039 -6.035 1 98.81 178 ILE A CA 1
ATOM 1400 C C . ILE A 1 178 ? 5.629 -14.016 -6.148 1 98.81 178 ILE A C 1
ATOM 1402 O O . ILE A 1 178 ? 5.391 -12.812 -6.117 1 98.81 178 ILE A O 1
ATOM 1406 N N . TYR A 1 179 ? 6.918 -14.461 -6.305 1 98.75 179 TYR A N 1
ATOM 1407 C CA . TYR A 1 179 ? 8.062 -13.555 -6.398 1 98.75 179 TYR A CA 1
ATOM 1408 C C . TYR A 1 179 ? 8.445 -13.312 -7.855 1 98.75 179 TYR A C 1
ATOM 1410 O O . TYR A 1 179 ? 9.273 -12.445 -8.148 1 98.75 179 TYR A O 1
ATOM 1418 N N . LEU A 1 180 ? 7.871 -14.047 -8.758 1 98.88 180 LEU A N 1
ATOM 1419 C CA . LEU A 1 180 ? 8.375 -14.047 -10.125 1 98.88 180 LEU A CA 1
ATOM 1420 C C . LEU A 1 180 ? 7.762 -12.906 -10.93 1 98.88 180 LEU A C 1
ATOM 1422 O O . LEU A 1 180 ? 6.562 -12.648 -10.828 1 98.88 180 LEU A O 1
ATOM 1426 N N . ALA A 1 181 ? 8.578 -12.32 -11.719 1 98.62 181 ALA A N 1
ATOM 1427 C CA . ALA A 1 181 ? 8.133 -11.273 -12.633 1 98.62 181 ALA A CA 1
ATOM 1428 C C . ALA A 1 181 ? 7.426 -11.875 -13.852 1 98.62 181 ALA A C 1
ATOM 1430 O O . ALA A 1 181 ? 7.879 -12.875 -14.406 1 98.62 181 ALA A O 1
ATOM 1431 N N . GLU A 1 182 ? 6.367 -11.219 -14.242 1 98.12 182 GLU A N 1
ATOM 1432 C CA . GLU A 1 182 ? 5.59 -11.695 -15.383 1 98.12 182 GLU A CA 1
ATOM 1433 C C . GLU A 1 182 ? 6.445 -11.766 -16.641 1 98.12 182 GLU A C 1
ATOM 1435 O O . GLU A 1 182 ? 6.312 -12.703 -17.438 1 98.12 182 GLU A O 1
ATOM 1440 N N . ASP A 1 183 ? 7.312 -10.797 -16.859 1 97.69 183 ASP A N 1
ATOM 1441 C CA . ASP A 1 183 ? 8.125 -10.75 -18.078 1 97.69 183 ASP A CA 1
ATOM 1442 C C . ASP A 1 183 ? 9.125 -11.906 -18.109 1 97.69 183 ASP A C 1
ATOM 1444 O O . ASP A 1 183 ? 9.414 -12.453 -19.172 1 97.69 183 ASP A O 1
ATOM 1448 N N . GLU A 1 184 ? 9.633 -12.281 -16.984 1 98.5 184 GLU A N 1
ATOM 1449 C CA . GLU A 1 184 ? 10.539 -13.422 -16.906 1 98.5 184 GLU A CA 1
ATOM 1450 C C . GLU A 1 184 ? 9.789 -14.734 -17.156 1 98.5 184 GLU A C 1
ATOM 1452 O O . GLU A 1 184 ? 10.312 -15.641 -17.797 1 98.5 184 GLU A O 1
ATOM 1457 N N . ILE A 1 185 ? 8.594 -14.789 -16.656 1 98.75 185 ILE A N 1
ATOM 1458 C CA . ILE A 1 185 ? 7.75 -15.953 -16.891 1 98.75 185 ILE A CA 1
ATOM 1459 C C . ILE A 1 185 ? 7.48 -16.094 -18.391 1 98.75 185 ILE A C 1
ATOM 1461 O O . ILE A 1 185 ? 7.566 -17.188 -18.953 1 98.75 185 ILE A O 1
ATOM 1465 N N . ALA A 1 186 ? 7.207 -14.992 -19.031 1 98.38 186 ALA A N 1
ATOM 1466 C CA . ALA A 1 186 ? 6.93 -14.984 -20.453 1 98.38 186 ALA A CA 1
ATOM 1467 C C . ALA A 1 186 ? 8.148 -15.453 -21.25 1 98.38 186 ALA A C 1
ATOM 1469 O O . ALA A 1 186 ? 8.023 -16.266 -22.172 1 98.38 186 ALA A O 1
ATOM 1470 N N . GLU A 1 187 ? 9.242 -14.961 -20.906 1 98.62 187 GLU A N 1
ATOM 1471 C CA . GLU A 1 187 ? 10.477 -15.367 -21.594 1 98.62 187 GLU A CA 1
ATOM 1472 C C . GLU A 1 187 ? 10.734 -16.859 -21.406 1 98.62 187 GLU A C 1
ATOM 1474 O O . GLU A 1 187 ? 11.062 -17.562 -22.359 1 98.62 187 GLU A O 1
ATOM 1479 N N . TYR A 1 188 ? 10.594 -17.281 -20.219 1 98.69 188 TYR A N 1
ATOM 1480 C CA . TYR A 1 188 ? 10.797 -18.688 -19.922 1 98.69 188 TYR A CA 1
ATOM 1481 C C . TYR A 1 188 ? 9.836 -19.562 -20.719 1 98.69 188 TYR A C 1
ATOM 1483 O O . TYR A 1 188 ? 10.242 -20.578 -21.297 1 98.69 188 TYR A O 1
ATOM 1491 N N . ALA A 1 189 ? 8.617 -19.172 -20.734 1 98.25 189 ALA A N 1
ATOM 1492 C CA . ALA A 1 189 ? 7.59 -19.906 -21.453 1 98.25 189 ALA A CA 1
ATOM 1493 C C . ALA A 1 189 ? 7.934 -20 -22.938 1 98.25 189 ALA A C 1
ATOM 1495 O O . ALA A 1 189 ? 7.75 -21.062 -23.562 1 98.25 189 ALA A O 1
ATOM 1496 N N . GLU A 1 190 ? 8.398 -18.938 -23.469 1 97.88 190 GLU A N 1
ATOM 1497 C CA . GLU A 1 190 ? 8.797 -18.906 -24.875 1 97.88 190 GLU A CA 1
ATOM 1498 C C . GLU A 1 190 ? 9.961 -19.875 -25.125 1 97.88 190 GLU A C 1
ATOM 1500 O O . GLU A 1 190 ? 9.938 -20.641 -26.094 1 97.88 190 GLU A O 1
ATOM 1505 N N . LEU A 1 191 ? 10.93 -19.844 -24.266 1 98.19 191 LEU A N 1
ATOM 1506 C CA . LEU A 1 191 ? 12.117 -20.672 -24.422 1 98.19 191 LEU A CA 1
ATOM 1507 C C . LEU A 1 191 ? 11.766 -22.141 -24.25 1 98.19 191 LEU A C 1
ATOM 1509 O O . LEU A 1 191 ? 12.352 -23.016 -24.906 1 98.19 191 LEU A O 1
ATOM 1513 N N . MET A 1 192 ? 10.797 -22.406 -23.438 1 97.75 192 MET A N 1
ATOM 1514 C CA . MET A 1 192 ? 10.359 -23.781 -23.156 1 97.75 192 MET A CA 1
ATOM 1515 C C . MET A 1 192 ? 9.398 -24.266 -24.234 1 97.75 192 MET A C 1
ATOM 1517 O O . MET A 1 192 ? 9.086 -25.453 -24.312 1 97.75 192 MET A O 1
ATOM 1521 N N . GLU A 1 193 ? 8.875 -23.328 -25.062 1 97.06 193 GLU A N 1
ATOM 1522 C CA . GLU A 1 193 ? 7.93 -23.625 -26.141 1 97.06 193 GLU A CA 1
ATOM 1523 C C . GLU A 1 193 ? 6.691 -24.328 -25.609 1 97.06 193 GLU A C 1
ATOM 1525 O O . GLU A 1 193 ? 6.266 -25.344 -26.172 1 97.06 193 GLU A O 1
ATOM 1530 N N . PHE A 1 194 ? 6.156 -23.828 -24.516 1 96.94 194 PHE A N 1
ATOM 1531 C CA . PHE A 1 194 ? 4.926 -24.406 -23.984 1 96.94 194 PHE A CA 1
ATOM 1532 C C . PHE A 1 194 ? 3.795 -24.281 -25 1 96.94 194 PHE A C 1
ATOM 1534 O O . PHE A 1 194 ? 3.709 -23.297 -25.734 1 96.94 194 PHE A O 1
ATOM 1541 N N . PRO A 1 195 ? 2.926 -25.266 -25.078 1 94.94 195 PRO A N 1
ATOM 1542 C CA . PRO A 1 195 ? 1.756 -25.188 -25.969 1 94.94 195 PRO A CA 1
ATOM 1543 C C . PRO A 1 195 ? 0.638 -24.328 -25.375 1 94.94 195 PRO A C 1
ATOM 1545 O O . PRO A 1 195 ? -0.403 -24.859 -24.969 1 94.94 195 PRO A O 1
ATOM 1548 N N . ILE A 1 196 ? 0.81 -23.094 -25.422 1 93 196 ILE A N 1
ATOM 1549 C CA . ILE A 1 196 ? -0.082 -22.125 -24.781 1 93 196 ILE A CA 1
ATOM 1550 C C . ILE A 1 196 ? -1.414 -22.094 -25.531 1 93 196 ILE A C 1
ATOM 1552 O O . ILE A 1 196 ? -1.441 -22.094 -26.766 1 93 196 ILE A O 1
ATOM 1556 N N . ILE A 1 197 ? -2.465 -22.172 -24.797 1 85.19 197 ILE A N 1
ATOM 1557 C CA . ILE A 1 197 ? -3.801 -22.031 -25.359 1 85.19 197 ILE A CA 1
ATOM 1558 C C . ILE A 1 197 ? -4.266 -20.578 -25.234 1 85.19 197 ILE A C 1
ATOM 1560 O O . ILE A 1 197 ? -4.293 -20.016 -24.141 1 85.19 197 ILE A O 1
ATOM 1564 N N . PRO A 1 198 ? -4.516 -19.969 -26.359 1 73.12 198 PRO A N 1
ATOM 1565 C CA . PRO A 1 198 ? -4.953 -18.578 -26.266 1 73.12 198 PRO A CA 1
ATOM 1566 C C . PRO A 1 198 ? -6.285 -18.422 -25.547 1 73.12 198 PRO A C 1
ATOM 1568 O O . PRO A 1 198 ? -7.168 -19.281 -25.672 1 73.12 198 PRO A O 1
ATOM 1571 N N . CYS A 1 199 ? -6.227 -17.734 -24.438 1 63.31 199 CYS A N 1
ATOM 1572 C CA . CYS A 1 199 ? -7.473 -17.5 -23.719 1 63.31 199 CYS A CA 1
ATOM 1573 C C . CYS A 1 199 ? -8.391 -16.562 -24.5 1 63.31 199 CYS A C 1
ATOM 1575 O O . CYS A 1 199 ? -8.031 -15.414 -24.766 1 63.31 199 CYS A O 1
ATOM 1577 N N . ASN A 1 200 ? -9.305 -17.109 -25.25 1 55.72 200 ASN A N 1
ATOM 1578 C CA . ASN A 1 200 ? -10.289 -16.281 -25.938 1 55.72 200 ASN A CA 1
ATOM 1579 C C . ASN A 1 200 ? -11.484 -15.977 -25.047 1 55.72 200 ASN A C 1
ATOM 1581 O O . ASN A 1 200 ? -12.484 -15.414 -25.5 1 55.72 200 ASN A O 1
ATOM 1585 N N . LEU A 1 201 ? -11.555 -16.594 -24.031 1 50.16 201 LEU A N 1
ATOM 1586 C CA . LEU A 1 201 ? -12.789 -16.594 -23.25 1 50.16 201 LEU A CA 1
ATOM 1587 C C . LEU A 1 201 ? -13.047 -15.227 -22.625 1 50.16 201 LEU A C 1
ATOM 1589 O O . LEU A 1 201 ? -14.203 -14.805 -22.516 1 50.16 201 LEU A O 1
ATOM 1593 N N . CYS A 1 202 ? -12 -14.844 -21.766 1 51.72 202 CYS A N 1
ATOM 1594 C CA . CYS A 1 202 ? -12.352 -13.68 -20.969 1 51.72 202 CYS A CA 1
ATOM 1595 C C . CYS A 1 202 ? -12.359 -12.414 -21.828 1 51.72 202 CYS A C 1
ATOM 1597 O O . CYS A 1 202 ? -11.312 -11.984 -22.312 1 51.72 202 CYS A O 1
ATOM 1599 N N . GLY A 1 203 ? -13.016 -12.391 -22.672 1 45.38 203 GLY A N 1
ATOM 1600 C CA . GLY A 1 203 ? -13.211 -11.125 -23.359 1 45.38 203 GLY A CA 1
ATOM 1601 C C . GLY A 1 203 ? -12.602 -9.945 -22.609 1 45.38 203 GLY A C 1
ATOM 1602 O O . GLY A 1 203 ? -12.117 -10.102 -21.484 1 45.38 203 GLY A O 1
ATOM 1603 N N . SER A 1 204 ? -12.406 -8.609 -23.344 1 44.28 204 SER A N 1
ATOM 1604 C CA . SER A 1 204 ? -11.836 -7.305 -23.031 1 44.28 204 SER A CA 1
ATOM 1605 C C . SER A 1 204 ? -12.359 -6.789 -21.688 1 44.28 204 SER A C 1
ATOM 1607 O O . SER A 1 204 ? -12.07 -5.656 -21.297 1 44.28 204 SER A O 1
ATOM 1609 N N . VAL A 1 205 ? -13.109 -7.637 -20.938 1 46.25 205 VAL A N 1
ATOM 1610 C CA . VAL A 1 205 ? -13.898 -6.828 -20.016 1 46.25 205 VAL A CA 1
ATOM 1611 C C . VAL A 1 205 ? -13.078 -6.52 -18.766 1 46.25 205 VAL A C 1
ATOM 1613 O O . VAL A 1 205 ? -13.516 -5.758 -17.906 1 46.25 205 VAL A O 1
ATOM 1616 N N . GLN A 1 206 ? -11.898 -7.363 -18.562 1 59.28 206 GLN A N 1
ATOM 1617 C CA . GLN A 1 206 ? -11.367 -7.078 -17.234 1 59.28 206 GLN A CA 1
ATOM 1618 C C . GLN A 1 206 ? -10.773 -5.676 -17.172 1 59.28 206 GLN A C 1
ATOM 1620 O O . GLN A 1 206 ? -9.555 -5.516 -17.141 1 59.28 206 GLN A O 1
ATOM 1625 N N . THR A 1 207 ? -11.648 -4.742 -16.969 1 72.44 207 THR A N 1
ATOM 1626 C CA . THR A 1 207 ? -11.367 -3.318 -17.125 1 72.44 207 THR A CA 1
ATOM 1627 C C . THR A 1 207 ? -10.523 -2.805 -15.969 1 72.44 207 THR A C 1
ATOM 1629 O O . THR A 1 207 ? -9.531 -2.102 -16.172 1 72.44 207 THR A O 1
ATOM 1632 N N . ARG A 1 208 ? -10.656 -3.498 -14.805 1 86.69 208 ARG A N 1
ATOM 1633 C CA . ARG A 1 208 ? -9.938 -2.938 -13.664 1 86.69 208 ARG A CA 1
ATOM 1634 C C . ARG A 1 208 ? -8.508 -3.473 -13.602 1 86.69 208 ARG A C 1
ATOM 1636 O O . ARG A 1 208 ? -7.57 -2.719 -13.344 1 86.69 208 ARG A O 1
ATOM 1643 N N . ARG A 1 209 ? -8.375 -4.738 -13.945 1 88.56 209 ARG A N 1
ATOM 1644 C CA . ARG A 1 209 ? -7.039 -5.324 -13.938 1 88.56 209 ARG A CA 1
ATOM 1645 C C . ARG A 1 209 ? -6.172 -4.734 -15.047 1 88.56 209 ARG A C 1
ATOM 1647 O O . ARG A 1 209 ? -4.977 -4.504 -14.852 1 88.56 209 ARG A O 1
ATOM 1654 N N . LYS A 1 210 ? -6.727 -4.543 -16.156 1 91.81 210 LYS A N 1
ATOM 1655 C CA . LYS A 1 210 ? -6 -3.9 -17.234 1 91.81 210 LYS A CA 1
ATOM 1656 C C . LYS A 1 210 ? -5.547 -2.496 -16.844 1 91.81 210 LYS A C 1
ATOM 1658 O O . LYS A 1 210 ? -4.438 -2.08 -17.188 1 91.81 210 LYS A O 1
ATOM 1663 N N . TRP A 1 211 ? -6.449 -1.812 -16.156 1 94.94 211 TRP A N 1
ATOM 1664 C CA . TRP A 1 211 ? -6.102 -0.483 -15.664 1 94.94 211 TRP A CA 1
ATOM 1665 C C . TRP A 1 211 ? -4.918 -0.55 -14.703 1 94.94 211 TRP A C 1
ATOM 1667 O O . TRP A 1 211 ? -3.969 0.225 -14.82 1 94.94 211 TRP A O 1
ATOM 1677 N N . ALA A 1 212 ? -4.922 -1.456 -13.773 1 96.81 212 ALA A N 1
ATOM 1678 C CA . ALA A 1 212 ? -3.846 -1.605 -12.797 1 96.81 212 ALA A CA 1
ATOM 1679 C C . ALA A 1 212 ? -2.523 -1.932 -13.484 1 96.81 212 ALA A C 1
ATOM 1681 O O . ALA A 1 212 ? -1.479 -1.386 -13.125 1 96.81 212 ALA A O 1
ATOM 1682 N N . LYS A 1 213 ? -2.621 -2.801 -14.453 1 96.5 213 LYS A N 1
ATOM 1683 C CA . LYS A 1 213 ? -1.424 -3.16 -15.211 1 96.5 213 LYS A CA 1
ATOM 1684 C C . LYS A 1 213 ? -0.836 -1.943 -15.922 1 96.5 213 LYS A C 1
ATOM 1686 O O . LYS A 1 213 ? 0.377 -1.726 -15.883 1 96.5 213 LYS A O 1
ATOM 1691 N N . ARG A 1 214 ? -1.644 -1.179 -16.547 1 96.44 214 ARG A N 1
ATOM 1692 C CA . ARG A 1 214 ? -1.197 0.021 -17.25 1 96.44 214 ARG A CA 1
ATOM 1693 C C . ARG A 1 214 ? -0.579 1.022 -16.266 1 96.44 214 ARG A C 1
ATOM 1695 O O . ARG A 1 214 ? 0.414 1.678 -16.594 1 96.44 214 ARG A O 1
ATOM 1702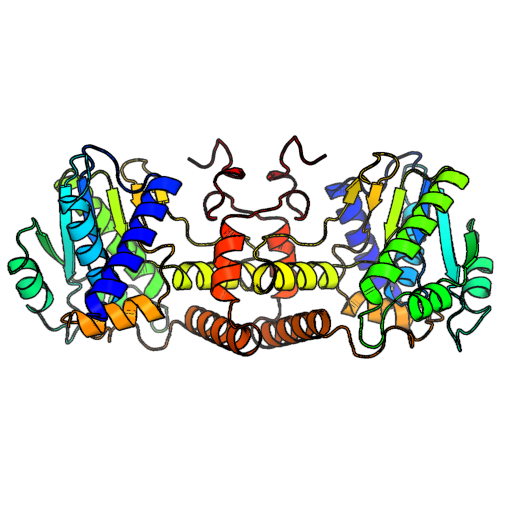 N N . LEU A 1 215 ? -1.215 1.137 -15.141 1 97.5 215 LEU A N 1
ATOM 1703 C CA . LEU A 1 215 ? -0.685 2.043 -14.125 1 97.5 215 LEU A CA 1
ATOM 1704 C C . LEU A 1 215 ? 0.709 1.61 -13.688 1 97.5 215 LEU A C 1
ATOM 1706 O O . LEU A 1 215 ? 1.614 2.441 -13.57 1 97.5 215 LEU A O 1
ATOM 1710 N N . LEU A 1 216 ? 0.883 0.34 -13.477 1 98.12 216 LEU A N 1
ATOM 1711 C CA . LEU A 1 216 ? 2.191 -0.182 -13.102 1 98.12 216 LEU A CA 1
ATOM 1712 C C . LEU A 1 216 ? 3.217 0.076 -14.203 1 98.12 216 LEU A C 1
ATOM 1714 O O . LEU A 1 216 ? 4.359 0.439 -13.914 1 98.12 216 LEU A O 1
ATOM 1718 N N . ASP A 1 217 ? 2.805 -0.131 -15.438 1 97.62 217 ASP A N 1
ATOM 1719 C CA . ASP A 1 217 ? 3.688 0.144 -16.562 1 97.62 217 ASP A CA 1
ATOM 1720 C C . ASP A 1 217 ? 4.113 1.61 -16.578 1 97.62 217 ASP A C 1
ATOM 1722 O O . ASP A 1 217 ? 5.285 1.92 -16.812 1 97.62 217 ASP A O 1
ATOM 1726 N N . GLN A 1 218 ? 3.178 2.449 -16.328 1 96.44 218 GLN A N 1
ATOM 1727 C CA . GLN A 1 218 ? 3.453 3.883 -16.297 1 96.44 218 GLN A CA 1
ATOM 1728 C C . GLN A 1 218 ? 4.422 4.238 -15.18 1 96.44 218 GLN A C 1
ATOM 1730 O O . GLN A 1 218 ? 5.363 5.008 -15.383 1 96.44 218 GLN A O 1
ATOM 1735 N N . ILE A 1 219 ? 4.211 3.719 -14.016 1 97.88 219 ILE A N 1
ATOM 1736 C CA . ILE A 1 219 ? 5.082 3.953 -12.867 1 97.88 219 ILE A CA 1
ATOM 1737 C C . ILE A 1 219 ? 6.504 3.508 -13.203 1 97.88 219 ILE A C 1
ATOM 1739 O O . ILE A 1 219 ? 7.469 4.215 -12.898 1 97.88 219 ILE A O 1
ATOM 1743 N N . GLU A 1 220 ? 6.625 2.414 -13.867 1 96.94 220 GLU A N 1
ATOM 1744 C CA . GLU A 1 220 ? 7.938 1.85 -14.164 1 96.94 220 GLU A CA 1
ATOM 1745 C C . GLU A 1 220 ? 8.68 2.695 -15.195 1 96.94 220 GLU A C 1
ATOM 1747 O O . GLU A 1 220 ? 9.906 2.619 -15.305 1 96.94 220 GLU A O 1
ATOM 1752 N N . GLN A 1 221 ? 7.961 3.434 -16.016 1 95.75 221 GLN A N 1
ATOM 1753 C CA . GLN A 1 221 ? 8.609 4.355 -16.938 1 95.75 221 GLN A CA 1
ATOM 1754 C C . GLN A 1 221 ? 9.406 5.422 -16.172 1 95.75 221 GLN A C 1
ATOM 1756 O O . GLN A 1 221 ? 10.469 5.852 -16.641 1 95.75 221 GLN A O 1
ATOM 1761 N N . THR A 1 222 ? 8.953 5.793 -15.008 1 94 222 THR A N 1
ATOM 1762 C CA . THR A 1 222 ? 9.609 6.809 -14.188 1 94 222 THR A CA 1
ATOM 1763 C C . THR A 1 222 ? 10.531 6.16 -13.156 1 94 222 THR A C 1
ATOM 1765 O O . THR A 1 222 ? 11.617 6.672 -12.883 1 94 222 THR A O 1
ATOM 1768 N N . VAL A 1 223 ? 10.062 5.078 -12.602 1 96.38 223 VAL A N 1
ATOM 1769 C CA . VAL A 1 223 ? 10.805 4.332 -11.594 1 96.38 223 VAL A CA 1
ATOM 1770 C C . VAL A 1 223 ? 11.047 2.904 -12.078 1 96.38 223 VAL A C 1
ATOM 1772 O O . VAL A 1 223 ? 10.281 1.996 -11.758 1 96.38 223 VAL A O 1
ATOM 1775 N N . PRO A 1 224 ? 12.125 2.592 -12.688 1 96.38 224 PRO A N 1
ATOM 1776 C CA . PRO A 1 224 ? 12.352 1.296 -13.336 1 96.38 224 PRO A CA 1
ATOM 1777 C C . PRO A 1 224 ? 12.273 0.129 -12.352 1 96.38 224 PRO A C 1
ATOM 1779 O O . PRO A 1 224 ? 11.859 -0.97 -12.727 1 96.38 224 PRO A O 1
ATOM 1782 N N . GLU A 1 225 ? 12.617 0.316 -11.086 1 97.12 225 GLU A N 1
ATOM 1783 C CA . GLU A 1 225 ? 12.617 -0.771 -10.109 1 97.12 225 GLU A CA 1
ATOM 1784 C C . GLU A 1 225 ? 11.328 -0.782 -9.297 1 97.12 225 GLU A C 1
ATOM 1786 O O . GLU A 1 225 ? 11.258 -1.429 -8.25 1 97.12 225 GLU A O 1
ATOM 1791 N N . ALA A 1 226 ? 10.289 -0.158 -9.773 1 98.44 226 ALA A N 1
ATOM 1792 C CA . ALA A 1 226 ? 9.094 0.065 -8.969 1 98.44 226 ALA A CA 1
ATOM 1793 C C . ALA A 1 226 ? 8.438 -1.259 -8.586 1 98.44 226 ALA A C 1
ATOM 1795 O O . ALA A 1 226 ? 8.062 -1.455 -7.43 1 98.44 226 ALA A O 1
ATOM 1796 N N . ARG A 1 227 ? 8.289 -2.18 -9.531 1 98.62 227 ARG A N 1
ATOM 1797 C CA . ARG A 1 227 ? 7.633 -3.445 -9.227 1 98.62 227 ARG A CA 1
ATOM 1798 C C . ARG A 1 227 ? 8.422 -4.234 -8.188 1 98.62 227 ARG A C 1
ATOM 1800 O O . ARG A 1 227 ? 7.836 -4.809 -7.266 1 98.62 227 ARG A O 1
ATOM 1807 N N . ASN A 1 228 ? 9.727 -4.258 -8.336 1 98.38 228 ASN A N 1
ATOM 1808 C CA . ASN A 1 228 ? 10.562 -4.93 -7.348 1 98.38 228 ASN A CA 1
ATOM 1809 C C . ASN A 1 228 ? 10.453 -4.27 -5.977 1 98.38 228 ASN A C 1
ATOM 1811 O O . ASN A 1 228 ? 10.406 -4.953 -4.957 1 98.38 228 ASN A O 1
ATOM 1815 N N . ASN A 1 229 ? 10.422 -2.967 -5.969 1 98.69 229 ASN A N 1
ATOM 1816 C CA . ASN A 1 229 ? 10.258 -2.238 -4.719 1 98.69 229 ASN A CA 1
ATOM 1817 C C . ASN A 1 229 ? 8.906 -2.523 -4.078 1 98.69 229 ASN A C 1
ATOM 1819 O O . ASN A 1 229 ? 8.812 -2.727 -2.865 1 98.69 229 ASN A O 1
ATOM 1823 N N . MET A 1 230 ? 7.91 -2.514 -4.914 1 98.81 230 MET A N 1
ATOM 1824 C CA . MET A 1 230 ? 6.57 -2.777 -4.395 1 98.81 230 MET A CA 1
ATOM 1825 C C . MET A 1 230 ? 6.469 -4.195 -3.84 1 98.81 230 MET A C 1
ATOM 1827 O O . MET A 1 230 ? 5.82 -4.418 -2.816 1 98.81 230 MET A O 1
ATOM 1831 N N . LEU A 1 231 ? 7.074 -5.121 -4.539 1 98.69 231 LEU A N 1
ATOM 1832 C CA . LEU A 1 231 ? 7.121 -6.477 -3.998 1 98.69 231 LEU A CA 1
ATOM 1833 C C . LEU A 1 231 ? 7.82 -6.496 -2.643 1 98.69 231 LEU A C 1
ATOM 1835 O O . LEU A 1 231 ? 7.328 -7.117 -1.697 1 98.69 231 LEU A O 1
ATOM 1839 N N . ALA A 1 232 ? 8.969 -5.859 -2.539 1 98.31 232 ALA A N 1
ATOM 1840 C CA . ALA A 1 232 ? 9.695 -5.77 -1.275 1 98.31 232 ALA A CA 1
ATOM 1841 C C . ALA A 1 232 ? 8.82 -5.16 -0.183 1 98.31 232 ALA A C 1
ATOM 1843 O O . ALA A 1 232 ? 8.852 -5.602 0.967 1 98.31 232 ALA A O 1
ATOM 1844 N N . ALA A 1 233 ? 8.047 -4.184 -0.572 1 98.5 233 ALA A N 1
ATOM 1845 C CA . ALA A 1 233 ? 7.18 -3.492 0.379 1 98.5 233 ALA A CA 1
ATOM 1846 C C . ALA A 1 233 ? 6.145 -4.445 0.968 1 98.5 233 ALA A C 1
ATOM 1848 O O . ALA A 1 233 ? 5.766 -4.312 2.135 1 98.5 233 ALA A O 1
ATOM 1849 N N . LEU A 1 234 ? 5.664 -5.379 0.168 1 98.19 234 LEU A N 1
ATOM 1850 C CA . LEU A 1 234 ? 4.684 -6.344 0.65 1 98.19 234 LEU A CA 1
ATOM 1851 C C . LEU A 1 234 ? 5.242 -7.148 1.82 1 98.19 234 LEU A C 1
ATOM 1853 O O . LEU A 1 234 ? 4.484 -7.641 2.658 1 98.19 234 LEU A O 1
ATOM 1857 N N . GLY A 1 235 ? 6.539 -7.277 1.871 1 96.94 235 GLY A N 1
ATOM 1858 C CA . GLY A 1 235 ? 7.195 -7.988 2.955 1 96.94 235 GLY A CA 1
ATOM 1859 C C . GLY A 1 235 ? 7.82 -7.066 3.984 1 96.94 235 GLY A C 1
ATOM 1860 O O . GLY A 1 235 ? 8.531 -7.52 4.883 1 96.94 235 GLY A O 1
ATOM 1861 N N . ASN A 1 236 ? 7.652 -5.801 3.873 1 96.88 236 ASN A N 1
ATOM 1862 C CA . ASN A 1 236 ? 8.289 -4.773 4.688 1 96.88 236 ASN A CA 1
ATOM 1863 C C . ASN A 1 236 ? 7.281 -3.746 5.191 1 96.88 236 ASN A C 1
ATOM 1865 O O . ASN A 1 236 ? 7.395 -2.557 4.891 1 96.88 236 ASN A O 1
ATOM 1869 N N . VAL A 1 237 ? 6.359 -4.258 6 1 96.06 237 VAL A N 1
ATOM 1870 C CA . VAL A 1 237 ? 5.25 -3.449 6.488 1 96.06 237 VAL A CA 1
ATOM 1871 C C . VAL A 1 237 ? 5.66 -2.734 7.777 1 96.06 237 VAL A C 1
ATOM 1873 O O . VAL A 1 237 ? 6.266 -3.338 8.664 1 96.06 237 VAL A O 1
ATOM 1876 N N . HIS A 1 238 ? 5.344 -1.41 7.859 1 95.12 238 HIS A N 1
ATOM 1877 C CA . HIS A 1 238 ? 5.598 -0.605 9.047 1 95.12 238 HIS A CA 1
ATOM 1878 C C . HIS A 1 238 ? 4.297 -0.147 9.695 1 95.12 238 HIS A C 1
ATOM 1880 O O . HIS A 1 238 ? 3.83 0.965 9.438 1 95.12 238 HIS A O 1
ATOM 1886 N N . PRO A 1 239 ? 3.791 -0.964 10.586 1 92.94 239 PRO A N 1
ATOM 1887 C CA . PRO A 1 239 ? 2.463 -0.696 11.141 1 92.94 239 PRO A CA 1
ATOM 1888 C C . PRO A 1 239 ? 2.379 0.657 11.844 1 92.94 239 PRO A C 1
ATOM 1890 O O . PRO A 1 239 ? 1.354 1.339 11.758 1 92.94 239 PRO A O 1
ATOM 1893 N N . SER A 1 240 ? 3.412 1.14 12.5 1 92 240 SER A N 1
ATOM 1894 C CA . SER A 1 240 ? 3.424 2.393 13.242 1 92 240 SER A CA 1
ATOM 1895 C C . SER A 1 240 ? 3.268 3.592 12.32 1 92 240 SER A C 1
ATOM 1897 O O . SER A 1 240 ? 2.984 4.703 12.773 1 92 240 SER A O 1
ATOM 1899 N N . HIS A 1 241 ? 3.477 3.348 11.07 1 95 241 HIS A N 1
ATOM 1900 C CA . HIS A 1 241 ? 3.426 4.438 10.102 1 95 241 HIS A CA 1
ATOM 1901 C C . HIS A 1 241 ? 2.215 4.305 9.18 1 95 241 HIS A C 1
ATOM 1903 O O . HIS A 1 241 ? 2.189 4.887 8.094 1 95 241 HIS A O 1
ATOM 1909 N N . LEU A 1 242 ? 1.356 3.484 9.648 1 95.88 242 LEU A N 1
ATOM 1910 C CA . LEU A 1 242 ? 0.049 3.377 9.008 1 95.88 242 LEU A CA 1
ATOM 1911 C C . LEU A 1 242 ? -1.049 3.9 9.93 1 95.88 242 LEU A C 1
ATOM 1913 O O . LEU A 1 242 ? -0.765 4.57 10.922 1 95.88 242 LEU A O 1
ATOM 1917 N N . LEU A 1 243 ? -2.309 3.854 9.602 1 96.44 243 LEU A N 1
ATOM 1918 C CA . LEU A 1 243 ? -3.402 4.414 10.391 1 96.44 243 LEU A CA 1
ATOM 1919 C C . LEU A 1 243 ? -4.344 3.316 10.867 1 96.44 243 LEU A C 1
ATOM 1921 O O . LEU A 1 243 ? -5.562 3.514 10.914 1 96.44 243 LEU A O 1
ATOM 1925 N N . ASP A 1 244 ? -3.75 2.145 11.086 1 92.5 244 ASP A N 1
ATOM 1926 C CA . ASP A 1 244 ? -4.539 1 11.531 1 92.5 244 ASP A CA 1
ATOM 1927 C C . ASP A 1 244 ? -4.184 0.61 12.961 1 92.5 244 ASP A C 1
ATOM 1929 O O . ASP A 1 244 ? -3.172 -0.054 13.195 1 92.5 244 ASP A O 1
ATOM 1933 N N . PRO A 1 245 ? -4.969 0.975 13.875 1 84.19 245 PRO A N 1
ATOM 1934 C CA . PRO A 1 245 ? -4.656 0.633 15.266 1 84.19 245 PRO A CA 1
ATOM 1935 C C . PRO A 1 245 ? -4.629 -0.874 15.508 1 84.19 245 PRO A C 1
ATOM 1937 O O . PRO A 1 245 ? -4.016 -1.335 16.484 1 84.19 245 PRO A O 1
ATOM 1940 N N . ALA A 1 246 ? -5.246 -1.635 14.672 1 81.25 246 ALA A N 1
ATOM 1941 C CA . ALA A 1 246 ? -5.34 -3.08 14.859 1 81.25 246 ALA A CA 1
ATOM 1942 C C . ALA A 1 246 ? -4.004 -3.758 14.562 1 81.25 246 ALA A C 1
ATOM 1944 O O . ALA A 1 246 ? -3.768 -4.891 14.984 1 81.25 246 ALA A O 1
ATOM 1945 N N . VAL A 1 247 ? -3.207 -3.146 13.75 1 78.12 247 VAL A N 1
ATOM 1946 C CA . VAL A 1 247 ? -1.95 -3.787 13.375 1 78.12 247 VAL A CA 1
ATOM 1947 C C . VAL A 1 247 ? -0.797 -3.16 14.156 1 78.12 247 VAL A C 1
ATOM 1949 O O . VAL A 1 247 ? 0.365 -3.518 13.953 1 78.12 247 VAL A O 1
ATOM 1952 N N . HIS A 1 248 ? -1.094 -2.221 15.055 1 66.62 248 HIS A N 1
ATOM 1953 C CA . HIS A 1 248 ? -0.004 -1.626 15.82 1 66.62 248 HIS A CA 1
ATOM 1954 C C . HIS A 1 248 ? 0.732 -2.678 16.641 1 66.62 248 HIS A C 1
ATOM 1956 O O . HIS A 1 248 ? 0.103 -3.518 17.297 1 66.62 248 HIS A O 1
ATOM 1962 N N . ARG A 1 249 ? 1.956 -2.883 16.141 1 54.03 249 ARG A N 1
ATOM 1963 C CA . ARG A 1 249 ? 2.766 -3.826 16.906 1 54.03 249 ARG A CA 1
ATOM 1964 C C . ARG A 1 249 ? 3 -3.322 18.328 1 54.03 249 ARG A C 1
ATOM 1966 O O . ARG A 1 249 ? 3.164 -2.121 18.547 1 54.03 249 ARG A O 1
ATOM 1973 N N . SER A 1 250 ? 2.59 -4.031 19.344 1 44.94 250 SER A N 1
ATOM 1974 C CA . SER A 1 250 ? 2.857 -3.721 20.75 1 44.94 250 SER A CA 1
ATOM 1975 C C . SER A 1 250 ? 4.16 -2.939 20.906 1 44.94 250 SER A C 1
ATOM 1977 O O . SER A 1 250 ? 4.262 -2.059 21.75 1 44.94 250 SER A O 1
ATOM 1979 N N . GLY A 1 251 ? 5.266 -3.166 20.125 1 43.06 251 GLY A N 1
ATOM 1980 C CA . GLY A 1 251 ? 6.582 -2.584 20.359 1 43.06 251 GLY A CA 1
ATOM 1981 C C . GLY A 1 251 ? 6.797 -1.284 19.609 1 43.06 251 GLY A C 1
ATOM 1982 O O . GLY A 1 251 ? 7.883 -0.705 19.656 1 43.06 251 GLY A O 1
ATOM 1983 N N . ASP A 1 252 ? 6.039 -0.957 18.844 1 45.62 252 ASP A N 1
ATOM 1984 C CA . ASP A 1 252 ? 6.227 0.256 18.047 1 45.62 252 ASP A CA 1
ATOM 1985 C C . ASP A 1 252 ? 5.898 1.502 18.859 1 45.62 252 ASP A C 1
ATOM 1987 O O . ASP A 1 252 ? 5.965 2.623 18.359 1 45.62 252 ASP A O 1
ATOM 1991 N N . ASP A 1 253 ? 5.453 1.518 19.969 1 35.47 253 ASP A N 1
ATOM 1992 C CA . ASP A 1 253 ? 5.367 2.701 20.812 1 35.47 253 ASP A CA 1
ATOM 1993 C C . ASP A 1 253 ? 6.758 3.211 21.188 1 35.47 253 ASP A C 1
ATOM 1995 O O . ASP A 1 253 ? 7.637 2.424 21.547 1 35.47 253 ASP A O 1
ATOM 1999 N N . MET B 1 1 ? -26.719 28.641 3.096 1 58.06 1 MET B N 1
ATOM 2000 C CA . MET B 1 1 ? -25.922 28.25 4.25 1 58.06 1 MET B CA 1
ATOM 2001 C C . MET B 1 1 ? -24.469 28.688 4.07 1 58.06 1 MET B C 1
ATOM 2003 O O . MET B 1 1 ? -23.969 28.719 2.947 1 58.06 1 MET B O 1
ATOM 2007 N N . ASP B 1 2 ? -23.75 29.391 5.012 1 89.81 2 ASP B N 1
ATOM 2008 C CA . ASP B 1 2 ? -22.422 29.969 5.027 1 89.81 2 ASP B CA 1
ATOM 2009 C C . ASP B 1 2 ? -21.359 28.922 4.762 1 89.81 2 ASP B C 1
ATOM 2011 O O . ASP B 1 2 ? -21.25 27.938 5.504 1 89.81 2 ASP B O 1
ATOM 2015 N N . ARG B 1 3 ? -21 28.812 3.416 1 95.06 3 ARG B N 1
ATOM 2016 C CA . ARG B 1 3 ? -20.016 27.844 2.947 1 95.06 3 ARG B CA 1
ATOM 2017 C C . ARG B 1 3 ? -18.875 27.688 3.955 1 95.06 3 ARG B C 1
ATOM 2019 O O . ARG B 1 3 ? -18.406 26.578 4.203 1 95.06 3 ARG B O 1
ATOM 2026 N N . LEU B 1 4 ? -18.469 28.719 4.512 1 97.12 4 LEU B N 1
ATOM 2027 C CA . LEU B 1 4 ? -17.391 28.672 5.496 1 97.12 4 LEU B CA 1
ATOM 2028 C C . LEU B 1 4 ? -17.828 27.906 6.738 1 97.12 4 LEU B C 1
ATOM 2030 O O . LEU B 1 4 ? -17.062 27.094 7.266 1 97.12 4 LEU B O 1
ATOM 2034 N N . ALA B 1 5 ? -19.031 28.109 7.195 1 96.56 5 ALA B N 1
ATOM 2035 C CA . ALA B 1 5 ? -19.531 27.438 8.383 1 96.56 5 ALA B CA 1
ATOM 2036 C C . ALA B 1 5 ? -19.609 25.922 8.156 1 96.56 5 ALA B C 1
ATOM 2038 O O . ALA B 1 5 ? -19.234 25.141 9.023 1 96.56 5 ALA B O 1
ATOM 2039 N N . GLN B 1 6 ? -20.094 25.578 7.031 1 97.25 6 GLN B N 1
ATOM 2040 C CA . GLN B 1 6 ? -20.234 24.156 6.695 1 97.25 6 GLN B CA 1
ATOM 2041 C C . GLN B 1 6 ? -18.875 23.484 6.605 1 97.25 6 GLN B C 1
ATOM 2043 O O . GLN B 1 6 ? -18.672 22.391 7.152 1 97.25 6 GLN B O 1
ATOM 2048 N N . LEU B 1 7 ? -17.984 24.141 5.93 1 98.12 7 LEU B N 1
ATOM 2049 C CA . LEU B 1 7 ? -16.656 23.578 5.75 1 98.12 7 LEU B CA 1
ATOM 2050 C C . LEU B 1 7 ? -15.914 23.5 7.082 1 98.12 7 LEU B C 1
ATOM 2052 O O . LEU B 1 7 ? -15.258 22.5 7.375 1 98.12 7 LEU B O 1
ATOM 2056 N N . SER B 1 8 ? -16.047 24.531 7.859 1 98 8 SER B N 1
ATOM 2057 C CA . SER B 1 8 ? -15.414 24.562 9.172 1 98 8 SER B CA 1
ATOM 2058 C C . SER B 1 8 ? -15.898 23.406 10.047 1 98 8 SER B C 1
ATOM 2060 O O . SER B 1 8 ? -15.102 22.734 10.711 1 98 8 SER B O 1
ATOM 2062 N N . SER B 1 9 ? -17.172 23.172 10.023 1 97.81 9 SER B N 1
ATOM 2063 C CA . SER B 1 9 ? -17.75 22.094 10.82 1 97.81 9 SER B CA 1
ATOM 2064 C C . SER B 1 9 ? -17.234 20.734 10.359 1 97.81 9 SER B C 1
ATOM 2066 O O . SER B 1 9 ? -16.906 19.875 11.188 1 97.81 9 SER B O 1
ATOM 2068 N N . ARG B 1 10 ? -17.172 20.562 9.133 1 98.06 10 ARG B N 1
ATOM 2069 C CA . ARG B 1 10 ? -16.719 19.297 8.57 1 98.06 10 ARG B CA 1
ATOM 2070 C C . ARG B 1 10 ? -15.25 19.047 8.891 1 98.06 10 ARG B C 1
ATOM 2072 O O . ARG B 1 10 ? -14.883 17.953 9.32 1 98.06 10 ARG B O 1
ATOM 2079 N N . LEU B 1 11 ? -14.398 20.047 8.68 1 98.81 11 LEU B N 1
ATOM 2080 C CA . LEU B 1 11 ? -12.977 19.891 8.945 1 98.81 11 LEU B CA 1
ATOM 2081 C C . LEU B 1 11 ? -12.719 19.656 10.438 1 98.81 11 LEU B C 1
ATOM 2083 O O . LEU B 1 11 ? -11.914 18.797 10.805 1 98.81 11 LEU B O 1
ATOM 2087 N N . ARG B 1 12 ? -13.422 20.391 11.266 1 98.56 12 ARG B N 1
ATOM 2088 C CA . ARG B 1 12 ? -13.297 20.203 12.703 1 98.56 12 ARG B CA 1
ATOM 2089 C C . ARG B 1 12 ? -13.664 18.781 13.117 1 98.56 12 ARG B C 1
ATOM 2091 O O . ARG B 1 12 ? -13 18.188 13.961 1 98.56 12 ARG B O 1
ATOM 2098 N N . LYS B 1 13 ? -14.703 18.266 12.539 1 98.5 13 LYS B N 1
ATOM 2099 C CA . LYS B 1 13 ? -15.148 16.906 12.844 1 98.5 13 LYS B CA 1
ATOM 2100 C C . LYS B 1 13 ? -14.07 15.891 12.492 1 98.5 13 LYS B C 1
ATOM 2102 O O . LYS B 1 13 ? -13.836 14.938 13.242 1 98.5 13 LYS B O 1
ATOM 2107 N N . GLN B 1 14 ? -13.422 16.094 11.398 1 98.69 14 GLN B N 1
ATOM 2108 C CA . GLN B 1 14 ? -12.383 15.164 10.961 1 98.69 14 GLN B CA 1
ATOM 2109 C C . GLN B 1 14 ? -11.164 15.227 11.875 1 98.69 14 GLN B C 1
ATOM 2111 O O . GLN B 1 14 ? -10.555 14.203 12.18 1 98.69 14 GLN B O 1
ATOM 2116 N N . VAL B 1 15 ? -10.805 16.453 12.305 1 98.88 15 VAL B N 1
ATOM 2117 C CA . VAL B 1 15 ? -9.695 16.594 13.242 1 98.88 15 VAL B CA 1
ATOM 2118 C C . VAL B 1 15 ? -10.047 15.93 14.57 1 98.88 15 VAL B C 1
ATOM 2120 O O . VAL B 1 15 ? -9.227 15.242 15.172 1 98.88 15 VAL B O 1
ATOM 2123 N N . THR B 1 16 ? -11.25 16.109 15.016 1 98.56 16 THR B N 1
ATOM 2124 C CA . THR B 1 16 ? -11.711 15.508 16.266 1 98.56 16 THR B CA 1
ATOM 2125 C C . THR B 1 16 ? -11.711 13.984 16.156 1 98.56 16 THR B C 1
ATOM 2127 O O . THR B 1 16 ? -11.305 13.297 17.094 1 98.56 16 THR B O 1
ATOM 2130 N N . GLN B 1 17 ? -12.133 13.531 15.047 1 98.06 17 GLN B N 1
ATOM 2131 C CA . GLN B 1 17 ? -12.109 12.094 14.82 1 98.06 17 GLN B CA 1
ATOM 2132 C C . GLN B 1 17 ? -10.688 11.547 14.875 1 98.06 17 GLN B C 1
ATOM 2134 O O . GLN B 1 17 ? -10.43 10.531 15.531 1 98.06 17 GLN B O 1
ATOM 2139 N N . ALA B 1 18 ? -9.789 12.211 14.164 1 98.25 18 ALA B N 1
ATOM 2140 C CA . ALA B 1 18 ? -8.391 11.789 14.203 1 98.25 18 ALA B CA 1
ATOM 2141 C C . ALA B 1 18 ? -7.852 11.812 15.633 1 98.25 18 ALA B C 1
ATOM 2143 O O . ALA B 1 18 ? -7.121 10.906 16.047 1 98.25 18 ALA B O 1
ATOM 2144 N N . SER B 1 19 ? -8.195 12.867 16.328 1 98.19 19 SER B N 1
ATOM 2145 C CA . SER B 1 19 ? -7.758 12.961 17.719 1 98.19 19 SER B CA 1
ATOM 2146 C C . SER B 1 19 ? -8.266 11.789 18.547 1 98.19 19 SER B C 1
ATOM 2148 O O . SER B 1 19 ? -7.527 11.234 19.359 1 98.19 19 SER B O 1
ATOM 2150 N N . GLY B 1 20 ? -9.5 11.43 18.359 1 96.38 20 GLY B N 1
ATOM 2151 C CA . GLY B 1 20 ? -10.062 10.289 19.062 1 96.38 20 GLY B CA 1
ATOM 2152 C C . GLY B 1 20 ? -9.422 8.969 18.656 1 96.38 20 GLY B C 1
ATOM 2153 O O . GLY B 1 20 ? -9.102 8.148 19.516 1 96.38 20 GLY B O 1
ATOM 2154 N N . ASP B 1 21 ? -9.195 8.781 17.438 1 96.25 21 ASP B N 1
ATOM 2155 C CA . ASP B 1 21 ? -8.672 7.527 16.906 1 96.25 21 ASP B CA 1
ATOM 2156 C C . ASP B 1 21 ? -7.234 7.293 17.375 1 96.25 21 ASP B C 1
ATOM 2158 O O . ASP B 1 21 ? -6.836 6.156 17.625 1 96.25 21 ASP B O 1
ATOM 2162 N N . PHE B 1 22 ? -6.434 8.414 17.562 1 96.81 22 PHE B N 1
ATOM 2163 C CA . PHE B 1 22 ? -5 8.219 17.719 1 96.81 22 PHE B CA 1
ATOM 2164 C C . PHE B 1 22 ? -4.504 8.891 19 1 96.81 22 PHE B C 1
ATOM 2166 O O . PHE B 1 22 ? -3.307 8.867 19.297 1 96.81 22 PHE B O 1
ATOM 2173 N N . GLY B 1 23 ? -5.348 9.523 19.734 1 96.69 23 GLY B N 1
ATOM 2174 C CA . GLY B 1 23 ? -4.934 10.195 20.953 1 96.69 23 GLY B CA 1
ATOM 2175 C C . GLY B 1 23 ? -4.043 11.398 20.703 1 96.69 23 GLY B C 1
ATOM 2176 O O . GLY B 1 23 ? -2.984 11.531 21.312 1 96.69 23 GLY B O 1
ATOM 2177 N N . LEU B 1 24 ? -4.555 12.234 19.766 1 98.38 24 LEU B N 1
ATOM 2178 C CA . LEU B 1 24 ? -3.721 13.367 19.391 1 98.38 24 LEU B CA 1
ATOM 2179 C C . LEU B 1 24 ? -3.785 14.461 20.453 1 98.38 24 LEU B C 1
ATOM 2181 O O . LEU B 1 24 ? -2.758 15.039 20.828 1 98.38 24 LEU B O 1
ATOM 2185 N N . LEU B 1 25 ? -4.988 14.758 20.906 1 98.56 25 LEU B N 1
ATOM 2186 C CA . LEU B 1 25 ? -5.223 15.766 21.938 1 98.56 25 LEU B CA 1
ATOM 2187 C C . LEU B 1 25 ? -5.785 15.125 23.203 1 98.56 25 LEU B C 1
ATOM 2189 O O . LEU B 1 25 ? -6.824 14.461 23.172 1 98.56 25 LEU B O 1
ATOM 2193 N N . GLU B 1 26 ? -5.109 15.359 24.312 1 98.12 26 GLU B N 1
ATOM 2194 C CA . GLU B 1 26 ? -5.492 14.781 25.594 1 98.12 26 GLU B CA 1
ATOM 2195 C C . GLU B 1 26 ? -5.504 15.836 26.688 1 98.12 26 GLU B C 1
ATOM 2197 O O . GLU B 1 26 ? -4.949 16.922 26.531 1 98.12 26 GLU B O 1
ATOM 2202 N N . PRO B 1 27 ? -6.152 15.438 27.812 1 98.25 27 PRO B N 1
ATOM 2203 C CA . PRO B 1 27 ? -6.18 16.391 28.922 1 98.25 27 PRO B CA 1
ATOM 2204 C C . PRO B 1 27 ? -4.785 16.812 29.391 1 98.25 27 PRO B C 1
ATOM 2206 O O . PRO B 1 27 ? -3.887 15.961 29.469 1 98.25 27 PRO B O 1
ATOM 2209 N N . ASP B 1 28 ? -4.629 18.141 29.578 1 98.25 28 ASP B N 1
ATOM 2210 C CA . ASP B 1 28 ? -3.449 18.75 30.188 1 98.25 28 ASP B CA 1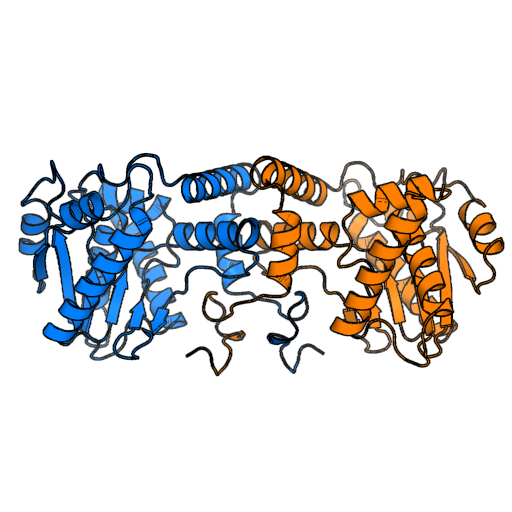
ATOM 2211 C C . ASP B 1 28 ? -2.27 18.75 29.219 1 98.25 28 ASP B C 1
ATOM 2213 O O . ASP B 1 28 ? -1.137 19.031 29.609 1 98.25 28 ASP B O 1
ATOM 2217 N N . ASP B 1 29 ? -2.568 18.438 27.969 1 98.75 29 ASP B N 1
ATOM 2218 C CA . ASP B 1 29 ? -1.53 18.578 26.953 1 98.75 29 ASP B CA 1
ATOM 2219 C C . ASP B 1 29 ? -1.114 20.047 26.797 1 98.75 29 ASP B C 1
ATOM 2221 O O . ASP B 1 29 ? -1.931 20.953 26.969 1 98.75 29 ASP B O 1
ATOM 2225 N N . HIS B 1 30 ? 0.12 20.234 26.531 1 98.81 30 HIS B N 1
ATOM 2226 C CA . HIS B 1 30 ? 0.638 21.484 26 1 98.81 30 HIS B CA 1
ATOM 2227 C C . HIS B 1 30 ? 1.229 21.281 24.609 1 98.81 30 HIS B C 1
ATOM 2229 O O . HIS B 1 30 ? 2.316 20.719 24.469 1 98.81 30 HIS B O 1
ATOM 2235 N N . VAL B 1 31 ? 0.527 21.766 23.625 1 98.88 31 VAL B N 1
ATOM 2236 C CA . VAL B 1 31 ? 0.839 21.453 22.234 1 98.88 31 VAL B CA 1
ATOM 2237 C C . VAL B 1 31 ? 1.541 22.641 21.578 1 98.88 31 VAL B C 1
ATOM 2239 O O . VAL B 1 31 ? 0.997 23.75 21.547 1 98.88 31 VAL B O 1
ATOM 2242 N N . LEU B 1 32 ? 2.773 22.406 21.125 1 98.88 32 LEU B N 1
ATOM 2243 C CA . LEU B 1 32 ? 3.453 23.359 20.25 1 98.88 32 LEU B CA 1
ATOM 2244 C C . LEU B 1 32 ? 2.953 23.25 18.812 1 98.88 32 LEU B C 1
ATOM 2246 O O . LEU B 1 32 ? 3.184 22.234 18.156 1 98.88 32 LEU B O 1
ATOM 2250 N N . VAL B 1 33 ? 2.238 24.25 18.344 1 98.81 33 VAL B N 1
ATOM 2251 C CA . VAL B 1 33 ? 1.671 24.234 17 1 98.81 33 VAL B CA 1
ATOM 2252 C C . VAL B 1 33 ? 2.613 24.953 16.031 1 98.81 33 VAL B C 1
ATOM 2254 O O . VAL B 1 33 ? 2.754 26.172 16.078 1 98.81 33 VAL B O 1
ATOM 2257 N N . CYS B 1 34 ? 3.189 24.219 15.133 1 97.88 34 CYS B N 1
ATOM 2258 C CA . CYS B 1 34 ? 4.207 24.781 14.25 1 97.88 34 CYS B CA 1
ATOM 2259 C C . CYS B 1 34 ? 3.566 25.406 13.023 1 97.88 34 CYS B C 1
ATOM 2261 O O . CYS B 1 34 ? 2.842 24.75 12.281 1 97.88 34 CYS B O 1
ATOM 2263 N N . LEU B 1 35 ? 3.939 26.656 12.789 1 95.81 35 LEU B N 1
ATOM 2264 C CA . LEU B 1 35 ? 3.418 27.406 11.656 1 95.81 35 LEU B CA 1
ATOM 2265 C C . LEU B 1 35 ? 4.52 27.703 10.641 1 95.81 35 LEU B C 1
ATOM 2267 O O . LEU B 1 35 ? 5.543 28.312 10.992 1 95.81 35 LEU B O 1
ATOM 2271 N N . SER B 1 36 ? 4.27 27.266 9.438 1 91.19 36 SER B N 1
ATOM 2272 C CA . SER B 1 36 ? 5.227 27.547 8.375 1 91.19 36 SER B CA 1
ATOM 2273 C C . SER B 1 36 ? 4.844 28.812 7.605 1 91.19 36 SER B C 1
ATOM 2275 O O . SER B 1 36 ? 5.668 29.375 6.883 1 91.19 36 SER B O 1
ATOM 2277 N N . GLY B 1 37 ? 3.576 29.203 7.695 1 91.44 37 GLY B N 1
ATOM 2278 C CA . GLY B 1 37 ? 3.07 30.297 6.883 1 91.44 37 GLY B CA 1
ATOM 2279 C C . GLY B 1 37 ? 2.307 29.828 5.656 1 91.44 37 GLY B C 1
ATOM 2280 O O . GLY B 1 37 ? 1.867 30.641 4.848 1 91.44 37 GLY B O 1
ATOM 2281 N N . GLY B 1 38 ? 2.15 28.547 5.555 1 94.44 38 GLY B N 1
ATOM 2282 C CA . GLY B 1 38 ? 1.368 27.984 4.469 1 94.44 38 GLY B CA 1
ATOM 2283 C C . GLY B 1 38 ? -0.078 27.719 4.848 1 94.44 38 GLY B C 1
ATOM 2284 O O . GLY B 1 38 ? -0.454 27.859 6.012 1 94.44 38 GLY B O 1
ATOM 2285 N N . LYS B 1 39 ? -0.876 27.359 3.82 1 97.06 39 LYS B N 1
ATOM 2286 C CA . LYS B 1 39 ? -2.307 27.141 4.016 1 97.06 39 LYS B CA 1
ATOM 2287 C C . LYS B 1 39 ? -2.562 26.031 5.039 1 97.06 39 LYS B C 1
ATOM 2289 O O . LYS B 1 39 ? -3.502 26.125 5.832 1 97.06 39 LYS B O 1
ATOM 2294 N N . ASP B 1 40 ? -1.732 25.031 5.102 1 98 40 ASP B N 1
ATOM 2295 C CA . ASP B 1 40 ? -1.965 23.875 5.949 1 98 40 ASP B CA 1
ATOM 2296 C C . ASP B 1 40 ? -1.744 24.219 7.422 1 98 40 ASP B C 1
ATOM 2298 O O . ASP B 1 40 ? -2.576 23.891 8.273 1 98 40 ASP B O 1
ATOM 2302 N N . SER B 1 41 ? -0.645 24.891 7.707 1 97.81 41 SER B N 1
ATOM 2303 C CA . SER B 1 41 ? -0.319 25.203 9.094 1 97.81 41 SER B CA 1
ATOM 2304 C C . SER B 1 41 ? -1.298 26.219 9.68 1 97.81 41 SER B C 1
ATOM 2306 O O . SER B 1 41 ? -1.682 26.125 10.852 1 97.81 41 SER B O 1
ATOM 2308 N N . TYR B 1 42 ? -1.751 27.188 8.859 1 98 42 TYR B N 1
ATOM 2309 C CA . TYR B 1 42 ? -2.766 28.125 9.328 1 98 42 TYR B CA 1
ATOM 2310 C C . TYR B 1 42 ? -4.078 27.406 9.617 1 98 42 TYR B C 1
ATOM 2312 O O . TYR B 1 42 ? -4.727 27.672 10.633 1 98 42 TYR B O 1
ATOM 2320 N N . THR B 1 43 ? -4.441 26.531 8.703 1 98.75 43 THR B N 1
ATOM 2321 C CA . THR B 1 43 ? -5.664 25.766 8.891 1 98.75 43 THR B CA 1
ATOM 2322 C C . THR B 1 43 ? -5.59 24.938 10.172 1 98.75 43 THR B C 1
ATOM 2324 O O . THR B 1 43 ? -6.535 24.922 10.961 1 98.75 43 THR B O 1
ATOM 2327 N N . MET B 1 44 ? -4.496 24.312 10.375 1 98.88 44 MET B N 1
ATOM 2328 C CA . MET B 1 44 ? -4.289 23.516 11.578 1 98.88 44 MET B CA 1
ATOM 2329 C C . MET B 1 44 ? -4.484 24.344 12.836 1 98.88 44 MET B C 1
ATOM 2331 O O . MET B 1 44 ? -5.23 23.953 13.734 1 98.88 44 MET B O 1
ATOM 2335 N N . LEU B 1 45 ? -3.855 25.5 12.898 1 98.75 45 LEU B N 1
ATOM 2336 C CA . LEU B 1 45 ? -3.959 26.359 14.078 1 98.75 45 LEU B CA 1
ATOM 2337 C C . LEU B 1 45 ? -5.406 26.797 14.312 1 98.75 45 LEU B C 1
ATOM 2339 O O . LEU B 1 45 ? -5.902 26.719 15.438 1 98.75 45 LEU B O 1
ATOM 2343 N N . ALA B 1 46 ? -6.043 27.219 13.25 1 98.56 46 ALA B N 1
ATOM 2344 C CA . ALA B 1 46 ? -7.418 27.688 13.367 1 98.56 46 ALA B CA 1
ATOM 2345 C C . ALA B 1 46 ? -8.336 26.594 13.898 1 98.56 46 ALA B C 1
ATOM 2347 O O . ALA B 1 46 ? -9.141 26.828 14.805 1 98.56 46 ALA B O 1
ATOM 2348 N N . LEU B 1 47 ? -8.188 25.422 13.375 1 98.75 47 LEU B N 1
ATOM 2349 C CA . LEU B 1 47 ? -9.047 24.312 13.773 1 98.75 47 LEU B CA 1
ATOM 2350 C C . LEU B 1 47 ? -8.75 23.875 15.203 1 98.75 47 LEU B C 1
ATOM 2352 O O . LEU B 1 47 ? -9.664 23.562 15.969 1 98.75 47 LEU B O 1
ATOM 2356 N N . LEU B 1 48 ? -7.473 23.828 15.555 1 98.75 48 LEU B N 1
ATOM 2357 C CA . LEU B 1 48 ? -7.109 23.438 16.906 1 98.75 48 LEU B CA 1
ATOM 2358 C C . LEU B 1 48 ? -7.641 24.453 17.922 1 98.75 48 LEU B C 1
ATOM 2360 O O . LEU B 1 48 ? -8.078 24.062 19.016 1 98.75 48 LEU B O 1
ATOM 2364 N N . ARG B 1 49 ? -7.586 25.688 17.594 1 98.19 49 ARG B N 1
ATOM 2365 C CA . ARG B 1 49 ? -8.156 26.703 18.469 1 98.19 49 ARG B CA 1
ATOM 2366 C C . ARG B 1 49 ? -9.656 26.5 18.656 1 98.19 49 ARG B C 1
ATOM 2368 O O . ARG B 1 49 ? -10.172 26.609 19.766 1 98.19 49 ARG B O 1
ATOM 2375 N N . ASP B 1 50 ? -10.297 26.25 17.547 1 97.44 50 ASP B N 1
ATOM 2376 C CA . ASP B 1 50 ? -11.734 25.984 17.594 1 97.44 50 ASP B CA 1
ATOM 2377 C C . ASP B 1 50 ? -12.047 24.781 18.469 1 97.44 50 ASP B C 1
ATOM 2379 O O . ASP B 1 50 ? -12.992 24.812 19.25 1 97.44 50 ASP B O 1
ATOM 2383 N N . ILE B 1 51 ? -11.289 23.766 18.328 1 98.19 51 ILE B N 1
ATOM 2384 C CA . ILE B 1 51 ? -11.484 22.531 19.078 1 98.19 51 ILE B CA 1
ATOM 2385 C C . ILE B 1 51 ? -11.219 22.781 20.562 1 98.19 51 ILE B C 1
ATOM 2387 O O . ILE B 1 51 ? -11.953 22.297 21.422 1 98.19 51 ILE B O 1
ATOM 2391 N N . ARG B 1 52 ? -10.18 23.531 20.859 1 97.62 52 ARG B N 1
ATOM 2392 C CA . ARG B 1 52 ? -9.859 23.859 22.25 1 97.62 52 ARG B CA 1
ATOM 2393 C C . ARG B 1 52 ? -11.016 24.578 22.922 1 97.62 52 ARG B C 1
ATOM 2395 O O . ARG B 1 52 ? -11.336 24.312 24.078 1 97.62 52 ARG B O 1
ATOM 2402 N N . ALA B 1 53 ? -11.688 25.422 22.203 1 96.12 53 ALA B N 1
ATOM 2403 C CA . ALA B 1 53 ? -12.781 26.234 22.734 1 96.12 53 ALA B CA 1
ATOM 2404 C C . ALA B 1 53 ? -13.992 25.359 23.062 1 96.12 53 ALA B C 1
ATOM 2406 O O . ALA B 1 53 ? -14.812 25.719 23.922 1 96.12 53 ALA B O 1
ATOM 2407 N N . ARG B 1 54 ? -14.016 24.203 22.453 1 95.62 54 ARG B N 1
ATOM 2408 C CA . ARG B 1 54 ? -15.211 23.375 22.547 1 95.62 54 ARG B CA 1
ATOM 2409 C C . ARG B 1 54 ? -14.938 22.109 23.359 1 95.62 54 ARG B C 1
ATOM 2411 O O . ARG B 1 54 ? -15.867 21.422 23.781 1 95.62 54 ARG B O 1
ATOM 2418 N N . ALA B 1 55 ? -13.734 21.812 23.547 1 95.38 55 ALA B N 1
ATOM 2419 C CA . ALA B 1 55 ? -13.344 20.547 24.156 1 95.38 55 ALA B CA 1
ATOM 2420 C C . ALA B 1 55 ? -13.805 20.469 25.609 1 95.38 55 ALA B C 1
ATOM 2422 O O . ALA B 1 55 ? -13.805 21.469 26.328 1 95.38 55 ALA B O 1
ATOM 2423 N N . PRO B 1 56 ? -14.172 19.281 26.094 1 95.81 56 PRO B N 1
ATOM 2424 C CA . PRO B 1 56 ? -14.594 19.078 27.484 1 95.81 56 PRO B CA 1
ATOM 2425 C C . PRO B 1 56 ? -13.414 18.953 28.453 1 95.81 56 PRO B C 1
ATOM 2427 O O . PRO B 1 56 ? -13.594 18.594 29.609 1 95.81 56 PRO B O 1
ATOM 2430 N N . PHE B 1 57 ? -12.258 19.047 27.984 1 96.94 57 PHE B N 1
ATOM 2431 C CA . PHE B 1 57 ? -11.047 19.016 28.797 1 96.94 57 PHE B CA 1
ATOM 2432 C C . PHE B 1 57 ? -10.109 20.156 28.406 1 96.94 57 PHE B C 1
ATOM 2434 O O . PHE B 1 57 ? -10.281 20.781 27.359 1 96.94 57 PHE B O 1
ATOM 2441 N N . ASN B 1 58 ? -9.195 20.344 29.297 1 96.88 58 ASN B N 1
ATOM 2442 C CA . ASN B 1 58 ? -8.281 21.453 29.094 1 96.88 58 ASN B CA 1
ATOM 2443 C C . ASN B 1 58 ? -6.973 21 28.453 1 96.88 58 ASN B C 1
ATOM 2445 O O . ASN B 1 58 ? -6.449 19.938 28.797 1 96.88 58 ASN B O 1
ATOM 2449 N N . PHE B 1 59 ? -6.562 21.703 27.5 1 97.88 59 PHE B N 1
ATOM 2450 C CA . PHE B 1 59 ? -5.207 21.609 26.969 1 97.88 59 PHE B CA 1
ATOM 2451 C C . PHE B 1 59 ? -4.734 22.969 26.469 1 97.88 59 PHE B C 1
ATOM 2453 O O . PHE B 1 59 ? -5.547 23.875 26.25 1 97.88 59 PHE B O 1
ATOM 2460 N N . GLN B 1 60 ? -3.439 23.141 26.328 1 98.12 60 GLN B N 1
ATOM 2461 C CA . GLN B 1 60 ? -2.842 24.406 25.953 1 98.12 60 GLN B CA 1
ATOM 2462 C C . GLN B 1 60 ? -2.271 24.359 24.547 1 98.12 60 GLN B C 1
ATOM 2464 O O . GLN B 1 60 ? -1.799 2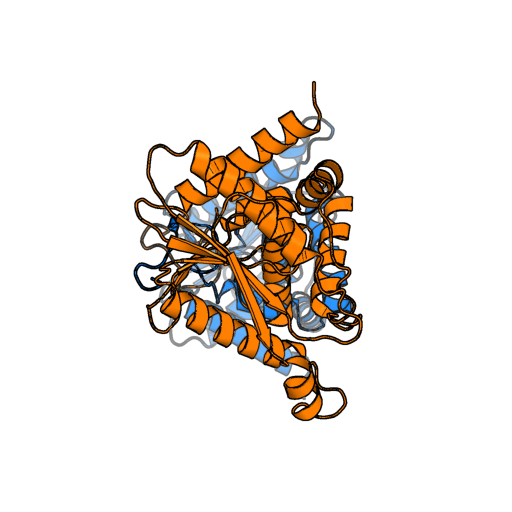3.312 24.094 1 98.12 60 GLN B O 1
ATOM 2469 N N . LEU B 1 61 ? -2.379 25.469 23.891 1 98.56 61 LEU B N 1
ATOM 2470 C CA . LEU B 1 61 ? -1.759 25.656 22.594 1 98.56 61 LEU B CA 1
ATOM 2471 C C . LEU B 1 61 ? -0.75 26.797 22.625 1 98.56 61 LEU B C 1
ATOM 2473 O O . LEU B 1 61 ? -1.033 27.875 23.172 1 98.56 61 LEU B O 1
ATOM 2477 N N . THR B 1 62 ? 0.378 26.531 22.125 1 98.69 62 THR B N 1
ATOM 2478 C CA . THR B 1 62 ? 1.342 27.594 21.828 1 98.69 62 THR B CA 1
ATOM 2479 C C . THR B 1 62 ? 1.761 27.547 20.359 1 98.69 62 THR B C 1
ATOM 2481 O O . THR B 1 62 ? 2.242 26.516 19.875 1 98.69 62 THR B O 1
ATOM 2484 N N . ALA B 1 63 ? 1.515 28.672 19.672 1 98.56 63 ALA B N 1
ATOM 2485 C CA . ALA B 1 63 ? 1.926 28.75 18.281 1 98.56 63 ALA B CA 1
ATOM 2486 C C . ALA B 1 63 ? 3.416 29.062 18.156 1 98.56 63 ALA B C 1
ATOM 2488 O O . ALA B 1 63 ? 3.953 29.859 18.922 1 98.56 63 ALA B O 1
ATOM 2489 N N . PHE B 1 64 ? 4.07 28.406 17.219 1 97.75 64 PHE B N 1
ATOM 2490 C CA . PHE B 1 64 ? 5.5 28.609 17 1 97.75 64 PHE B CA 1
ATOM 2491 C C . PHE B 1 64 ? 5.801 28.828 15.523 1 97.75 64 PHE B C 1
ATOM 2493 O O . PHE B 1 64 ? 5.301 28.078 14.672 1 97.75 64 PHE B O 1
ATOM 2500 N N . HIS B 1 65 ? 6.543 29.797 15.25 1 94.81 65 HIS B N 1
ATOM 2501 C CA . HIS B 1 65 ? 7.039 30.062 13.898 1 94.81 65 HIS B CA 1
ATOM 2502 C C . HIS B 1 65 ? 8.547 30.266 13.898 1 94.81 65 HIS B C 1
ATOM 2504 O O . HIS B 1 65 ? 9.078 31.016 14.727 1 94.81 65 HIS B O 1
ATOM 2510 N N . LEU B 1 66 ? 9.172 29.516 13.016 1 90.75 66 LEU B N 1
ATOM 2511 C CA . LEU B 1 66 ? 10.602 29.688 12.805 1 90.75 66 LEU B CA 1
ATOM 2512 C C . LEU B 1 66 ? 10.867 30.531 11.562 1 90.75 66 LEU B C 1
ATOM 2514 O O . LEU B 1 66 ? 10.586 30.094 10.438 1 90.75 66 LEU B O 1
ATOM 2518 N N . ASP B 1 67 ? 11.344 31.656 11.766 1 84 67 ASP B N 1
ATOM 2519 C CA . ASP B 1 67 ? 11.797 32.5 10.664 1 84 67 ASP B CA 1
ATOM 2520 C C . ASP B 1 67 ? 13.219 32.156 10.25 1 84 67 ASP B C 1
ATOM 2522 O O . ASP B 1 67 ? 14.18 32.5 10.938 1 84 67 ASP B O 1
ATOM 2526 N N . GLN B 1 68 ? 13.328 31.484 9.164 1 74.25 68 GLN B N 1
ATOM 2527 C CA . GLN B 1 68 ? 14.633 30.984 8.75 1 74.25 68 GLN B CA 1
ATOM 2528 C C . GLN B 1 68 ? 15.398 32.031 7.953 1 74.25 68 GLN B C 1
ATOM 2530 O O . GLN B 1 68 ? 16.422 31.734 7.344 1 74.25 68 GLN B O 1
ATOM 2535 N N . GLU B 1 69 ? 14.945 33.25 8.008 1 69.81 69 GLU B N 1
ATOM 2536 C CA . GLU B 1 69 ? 15.578 34.406 7.43 1 69.81 69 GLU B CA 1
ATOM 2537 C C . GLU B 1 69 ? 15.891 34.219 5.949 1 69.81 69 GLU B C 1
ATOM 2539 O O . GLU B 1 69 ? 16.984 34.531 5.488 1 69.81 69 GLU B O 1
ATOM 2544 N N . GLN B 1 70 ? 14.938 33.562 5.352 1 69.12 70 GLN B N 1
ATOM 2545 C CA . GLN B 1 70 ? 15.133 33.406 3.914 1 69.12 70 GLN B CA 1
ATOM 2546 C C . GLN B 1 70 ? 15.07 34.75 3.184 1 69.12 70 GLN B C 1
ATOM 2548 O O . GLN B 1 70 ? 14.336 35.625 3.594 1 69.12 70 GLN B O 1
ATOM 2553 N N . PRO B 1 71 ? 15.961 34.75 2.178 1 68.06 71 PRO B N 1
ATOM 2554 C CA . PRO B 1 71 ? 15.898 36 1.423 1 68.06 71 PRO B CA 1
ATOM 2555 C C . PRO B 1 71 ? 14.5 36.312 0.876 1 68.06 71 PRO B C 1
ATOM 2557 O O . PRO B 1 71 ? 13.859 35.406 0.305 1 68.06 71 PRO B O 1
ATOM 2560 N N . GLY B 1 72 ? 13.992 37.531 1.118 1 70.94 72 GLY B N 1
ATOM 2561 C CA . GLY B 1 72 ? 12.703 37.906 0.572 1 70.94 72 GLY B CA 1
ATOM 2562 C C . GLY B 1 72 ? 11.531 37.5 1.443 1 70.94 72 GLY B C 1
ATOM 2563 O O . GLY B 1 72 ? 10.375 37.719 1.076 1 70.94 72 GLY B O 1
ATOM 2564 N N . TYR B 1 73 ? 11.953 36.906 2.506 1 75.75 73 TYR B N 1
ATOM 2565 C CA . TYR B 1 73 ? 10.891 36.531 3.43 1 75.75 73 TYR B CA 1
ATOM 2566 C C . TYR B 1 73 ? 10.195 37.75 3.998 1 75.75 73 TYR B C 1
ATOM 2568 O O . TYR B 1 73 ? 10.852 38.688 4.477 1 75.75 73 TYR B O 1
ATOM 2576 N N . PRO B 1 74 ? 8.852 37.781 3.762 1 78.25 74 PRO B N 1
ATOM 2577 C CA . PRO B 1 74 ? 8.125 38.938 4.293 1 78.25 74 PRO B CA 1
ATOM 2578 C C . PRO B 1 74 ? 7.98 38.906 5.812 1 78.25 74 PRO B C 1
ATOM 2580 O O . PRO B 1 74 ? 7.066 38.25 6.328 1 78.25 74 PRO B O 1
ATOM 2583 N N . HIS B 1 75 ? 8.836 39.688 6.422 1 78.62 75 HIS B N 1
ATOM 2584 C CA . HIS B 1 75 ? 8.805 39.719 7.879 1 78.62 75 HIS B CA 1
ATOM 2585 C C . HIS B 1 75 ? 7.559 40.438 8.391 1 78.62 75 HIS B C 1
ATOM 2587 O O . HIS B 1 75 ? 7.035 41.344 7.727 1 78.62 75 HIS B O 1
ATOM 2593 N N . GLY B 1 76 ? 6.973 39.906 9.484 1 85.94 76 GLY B N 1
ATOM 2594 C CA . GLY B 1 76 ? 5.902 40.625 10.156 1 85.94 76 GLY B CA 1
ATOM 2595 C C . GLY B 1 76 ? 4.527 40.062 9.867 1 85.94 76 GLY B C 1
ATOM 2596 O O . GLY B 1 76 ? 3.605 40.219 10.672 1 85.94 76 GLY B O 1
ATOM 2597 N N . ILE B 1 77 ? 4.414 39.406 8.719 1 89.38 77 ILE B N 1
ATOM 2598 C CA . ILE B 1 77 ? 3.102 38.906 8.32 1 89.38 77 ILE B CA 1
ATOM 2599 C C . ILE B 1 77 ? 2.59 37.906 9.336 1 89.38 77 ILE B C 1
ATOM 2601 O O . ILE B 1 77 ? 1.485 38.031 9.867 1 89.38 77 ILE B O 1
ATOM 2605 N N . ILE B 1 78 ? 3.359 36.906 9.633 1 91.81 78 ILE B N 1
ATOM 2606 C CA . ILE B 1 78 ? 2.947 35.844 10.562 1 91.81 78 ILE B CA 1
ATOM 2607 C C . ILE B 1 78 ? 2.82 36.438 11.969 1 91.81 78 ILE B C 1
ATOM 2609 O O . ILE B 1 78 ? 1.894 36.094 12.711 1 91.81 78 ILE B O 1
ATOM 2613 N N . ASP B 1 79 ? 3.701 37.344 12.344 1 91 79 ASP B N 1
ATOM 2614 C CA . ASP B 1 79 ? 3.682 37.969 13.656 1 91 79 ASP B CA 1
ATOM 2615 C C . ASP B 1 79 ? 2.359 38.719 13.891 1 91 79 ASP B C 1
ATOM 2617 O O . ASP B 1 79 ? 1.74 38.562 14.945 1 91 79 ASP B O 1
ATOM 2621 N N . GLU B 1 80 ? 2.018 39.469 12.914 1 93.25 80 GLU B N 1
ATOM 2622 C CA . GLU B 1 80 ? 0.783 40.25 13.023 1 93.25 80 GLU B CA 1
ATOM 2623 C C . GLU B 1 80 ? -0.426 39.312 13.188 1 93.25 80 GLU B C 1
ATOM 2625 O O . GLU B 1 80 ? -1.321 39.594 13.984 1 93.25 80 GLU B O 1
ATOM 2630 N N . TYR B 1 81 ? -0.433 38.344 12.414 1 95.44 81 TYR B N 1
ATOM 2631 C CA . TYR B 1 81 ? -1.524 37.375 12.5 1 95.44 81 TYR B CA 1
ATOM 2632 C C . TYR B 1 81 ? -1.595 36.75 13.883 1 95.44 81 TYR B C 1
ATOM 2634 O O . TYR B 1 81 ? -2.668 36.688 14.492 1 95.44 81 TYR B O 1
ATOM 2642 N N . LEU B 1 82 ? -0.453 36.281 14.398 1 95.69 82 LEU B N 1
ATOM 2643 C CA . LEU B 1 82 ? -0.405 35.625 15.688 1 95.69 82 LEU B CA 1
ATOM 2644 C C . LEU B 1 82 ? -0.782 36.594 16.812 1 95.69 82 LEU B C 1
ATOM 2646 O O . LEU B 1 82 ? -1.452 36.188 17.766 1 95.69 82 LEU B O 1
ATOM 2650 N N . GLU B 1 83 ? -0.365 37.812 16.656 1 94.44 83 GLU B N 1
ATOM 2651 C CA . GLU B 1 83 ? -0.714 38.844 17.641 1 94.44 83 GLU B CA 1
ATOM 2652 C C . GLU B 1 83 ? -2.225 39.031 17.719 1 94.44 83 GLU B C 1
ATOM 2654 O O . GLU B 1 83 ? -2.77 39.312 18.781 1 94.44 83 GLU B O 1
ATOM 2659 N N . SER B 1 84 ? -2.773 38.875 16.609 1 95.31 84 SER B N 1
ATOM 2660 C CA . SER B 1 84 ? -4.211 39.094 16.547 1 95.31 84 SER B CA 1
ATOM 2661 C C . SER B 1 84 ? -4.988 37.969 17.188 1 95.31 84 SER B C 1
ATOM 2663 O O . SER B 1 84 ? -6.18 38.094 17.469 1 95.31 84 SER B O 1
ATOM 2665 N N . LEU B 1 85 ? -4.203 36.938 17.375 1 92.19 85 LEU B N 1
ATOM 2666 C CA . LEU B 1 85 ? -4.848 35.781 17.953 1 92.19 85 LEU B CA 1
ATOM 2667 C C . LEU B 1 85 ? -4.742 35.781 19.469 1 92.19 85 LEU B C 1
ATOM 2669 O O . LEU B 1 85 ? -3.799 36.375 20.031 1 92.19 85 LEU B O 1
ATOM 2673 N N . ASP B 1 86 ? -5.633 35.688 20.297 1 87.06 86 ASP B N 1
ATOM 2674 C CA . ASP B 1 86 ? -5.629 35.594 21.75 1 87.06 86 ASP B CA 1
ATOM 2675 C C . ASP B 1 86 ? -5.082 34.25 22.234 1 87.06 86 ASP B C 1
ATOM 2677 O O . ASP B 1 86 ? -5.734 33.562 23.016 1 87.06 86 ASP B O 1
ATOM 2681 N N . ILE B 1 87 ? -3.758 33.844 21.75 1 92.44 87 ILE B N 1
ATOM 2682 C CA . ILE B 1 87 ? -3.086 32.625 22.188 1 92.44 87 ILE B CA 1
ATOM 2683 C C . ILE B 1 87 ? -1.596 32.906 22.391 1 92.44 87 ILE B C 1
ATOM 2685 O O . ILE B 1 87 ? -1.046 33.812 21.781 1 92.44 87 ILE B O 1
ATOM 2689 N N . PRO B 1 88 ? -0.964 32.125 23.297 1 97.44 88 PRO B N 1
ATOM 2690 C CA . PRO B 1 88 ? 0.494 32.25 23.391 1 97.44 88 PRO B CA 1
ATOM 2691 C C . PRO B 1 88 ? 1.195 31.875 22.078 1 97.44 88 PRO B C 1
ATOM 2693 O O . PRO B 1 88 ? 0.756 30.969 21.375 1 97.44 88 PRO B O 1
ATOM 2696 N N . TYR B 1 89 ? 2.221 32.656 21.75 1 97.56 89 TYR B N 1
ATOM 2697 C CA . TYR B 1 89 ? 2.994 32.312 20.547 1 97.56 89 TYR B CA 1
ATOM 2698 C C . TYR B 1 89 ? 4.457 32.719 20.719 1 97.56 89 TYR B C 1
ATOM 2700 O O . TYR B 1 89 ? 4.797 33.469 21.641 1 97.56 89 TYR B O 1
ATOM 2708 N N . LEU B 1 90 ? 5.297 32.062 19.984 1 96.75 90 LEU B N 1
ATOM 2709 C CA . LEU B 1 90 ? 6.723 32.375 19.922 1 96.75 90 LEU B CA 1
ATOM 2710 C C . LEU B 1 90 ? 7.211 32.406 18.484 1 96.75 90 LEU B C 1
ATOM 2712 O O . LEU B 1 90 ? 6.891 31.5 17.703 1 96.75 90 LEU B O 1
ATOM 2716 N N . VAL B 1 91 ? 7.875 33.469 18.094 1 94 91 VAL B N 1
ATOM 2717 C CA . VAL B 1 91 ? 8.57 33.562 16.812 1 94 91 VAL B CA 1
ATOM 2718 C C . VAL B 1 91 ? 10.078 33.594 17.047 1 94 91 VAL B C 1
ATOM 2720 O O . VAL B 1 91 ? 10.578 34.406 17.844 1 94 91 VAL B O 1
ATOM 2723 N N . ARG B 1 92 ? 10.758 32.656 16.406 1 91.56 92 ARG B N 1
ATOM 2724 C CA . ARG B 1 92 ? 12.219 32.594 16.516 1 91.56 92 ARG B CA 1
ATOM 2725 C C . ARG B 1 92 ? 12.883 32.875 15.172 1 91.56 92 ARG B C 1
ATOM 2727 O O . ARG B 1 92 ? 12.398 32.406 14.133 1 91.56 92 ARG B O 1
ATOM 2734 N N . GLU B 1 93 ? 13.914 33.625 15.281 1 86.81 93 GLU B N 1
ATOM 2735 C CA . GLU B 1 93 ? 14.727 33.875 14.094 1 86.81 93 GLU B CA 1
ATOM 2736 C C . GLU B 1 93 ? 16.031 33.062 14.141 1 86.81 93 GLU B C 1
ATOM 2738 O O . GLU B 1 93 ? 16.734 33.062 15.156 1 86.81 93 GLU B O 1
ATOM 2743 N N . ARG B 1 94 ? 16.125 32.281 13.125 1 80.62 94 ARG B N 1
ATOM 2744 C CA . ARG B 1 94 ? 17.375 31.531 12.992 1 80.62 94 ARG B CA 1
ATOM 2745 C C . ARG B 1 94 ? 17.828 31.469 11.539 1 80.62 94 ARG B C 1
ATOM 2747 O O . ARG B 1 94 ? 17.016 31.156 10.648 1 80.62 94 ARG B O 1
ATOM 2754 N N . ASP B 1 95 ? 19.031 31.828 11.336 1 75.38 95 ASP B N 1
ATOM 2755 C CA . ASP B 1 95 ? 19.547 31.812 9.969 1 75.38 95 ASP B CA 1
ATOM 2756 C C . ASP B 1 95 ? 19.938 30.406 9.539 1 75.38 95 ASP B C 1
ATOM 2758 O O . ASP B 1 95 ? 21.125 30.094 9.391 1 75.38 95 ASP B O 1
ATOM 2762 N N . THR B 1 96 ? 19.016 29.609 9.375 1 66.94 96 THR B N 1
ATOM 2763 C CA . THR B 1 96 ? 19.281 28.234 8.961 1 66.94 96 THR B CA 1
ATOM 2764 C C . THR B 1 96 ? 19.578 28.172 7.461 1 66.94 96 THR B C 1
ATOM 2766 O O . THR B 1 96 ? 20.297 27.281 7.004 1 66.94 96 THR B O 1
ATOM 2769 N N . TYR B 1 97 ? 19.078 29.109 6.789 1 66.12 97 TYR B N 1
ATOM 2770 C CA . TYR B 1 97 ? 19.266 29.141 5.34 1 66.12 97 TYR B CA 1
ATOM 2771 C C . TYR B 1 97 ? 20.734 29.266 4.977 1 66.12 97 TYR B C 1
ATOM 2773 O O . TYR B 1 97 ? 21.25 28.5 4.164 1 66.12 97 TYR B O 1
ATOM 2781 N N . SER B 1 98 ? 21.297 30.156 5.617 1 64.44 98 SER B N 1
ATOM 2782 C CA . SER B 1 98 ? 22.688 30.406 5.305 1 64.44 98 SER B CA 1
ATOM 2783 C C . SER B 1 98 ? 23.562 29.219 5.703 1 64.44 98 SER B C 1
ATOM 2785 O O . SER B 1 98 ? 24.516 28.875 5 1 64.44 98 SER B O 1
ATOM 2787 N N . ILE B 1 99 ? 23.156 28.562 6.699 1 67.25 99 ILE B N 1
ATOM 2788 C CA . ILE B 1 99 ? 23.906 27.406 7.18 1 67.25 99 ILE B CA 1
ATOM 2789 C C . ILE B 1 99 ? 23.797 26.266 6.176 1 67.25 99 ILE B C 1
ATOM 2791 O O . ILE B 1 99 ? 24.797 25.625 5.848 1 67.25 99 ILE B O 1
ATOM 2795 N N . VAL B 1 100 ? 22.656 26.141 5.652 1 64.44 100 VAL B N 1
ATOM 2796 C CA . VAL B 1 100 ? 22.422 25.031 4.723 1 64.44 100 VAL B CA 1
ATOM 2797 C C . VAL B 1 100 ? 23.125 25.312 3.398 1 64.44 100 VAL B C 1
ATOM 2799 O O . VAL B 1 100 ? 23.766 24.422 2.834 1 64.44 100 VAL B O 1
ATOM 2802 N N . VAL B 1 101 ? 23.062 26.484 2.947 1 63.75 101 VAL B N 1
ATOM 2803 C CA . VAL B 1 101 ? 23.688 26.859 1.684 1 63.75 101 VAL B CA 1
ATOM 2804 C C . VAL B 1 101 ? 25.203 26.734 1.796 1 63.75 101 VAL B C 1
ATOM 2806 O O . VAL B 1 101 ? 25.875 26.312 0.85 1 63.75 101 VAL B O 1
ATOM 2809 N N . ASP B 1 102 ? 25.625 26.984 2.947 1 65.5 102 ASP B N 1
ATOM 2810 C CA . ASP B 1 102 ? 27.062 26.984 3.141 1 65.5 102 ASP B CA 1
ATOM 2811 C C . ASP B 1 102 ? 27.609 25.562 3.312 1 65.5 102 ASP B C 1
ATOM 2813 O O . ASP B 1 102 ? 28.766 25.297 3.008 1 65.5 102 ASP B O 1
ATOM 2817 N N . THR B 1 103 ? 26.797 24.734 3.83 1 63.97 103 THR B N 1
ATOM 2818 C CA . THR B 1 103 ? 27.25 23.391 4.184 1 63.97 103 THR B CA 1
ATOM 2819 C C . THR B 1 103 ? 27.125 22.453 2.99 1 63.97 103 THR B C 1
ATOM 2821 O O . THR B 1 103 ? 27.953 21.531 2.828 1 63.97 103 THR B O 1
ATOM 2824 N N . LEU B 1 104 ? 26.109 22.609 2.242 1 63.03 104 LEU B N 1
ATOM 2825 C CA . LEU B 1 104 ? 25.875 21.625 1.191 1 63.03 104 LEU B CA 1
ATOM 2826 C C . LEU B 1 104 ? 26.625 22 -0.081 1 63.03 104 LEU B C 1
ATOM 2828 O O . LEU B 1 104 ? 26.75 23.188 -0.412 1 63.03 104 LEU B O 1
ATOM 2832 N N . PRO B 1 105 ? 27.344 20.938 -0.451 1 59.06 105 PRO B N 1
ATOM 2833 C CA . PRO B 1 105 ? 27.969 21.172 -1.75 1 59.06 105 PRO B CA 1
ATOM 2834 C C . PRO B 1 105 ? 26.984 21.656 -2.812 1 59.06 105 PRO B C 1
ATOM 2836 O O . PRO B 1 105 ? 25.781 21.438 -2.68 1 59.06 105 PRO B O 1
ATOM 2839 N N . GLU B 1 106 ? 27.547 22.297 -3.861 1 54.19 106 GLU B N 1
ATOM 2840 C CA . GLU B 1 106 ? 26.781 22.75 -5.016 1 54.19 106 GLU B CA 1
ATOM 2841 C C . GLU B 1 106 ? 25.984 21.609 -5.629 1 54.19 106 GLU B C 1
ATOM 2843 O O . GLU B 1 106 ? 26.5 20.516 -5.852 1 54.19 106 GLU B O 1
ATOM 2848 N N . GLY B 1 107 ? 24.578 21.625 -5.688 1 53.44 107 GLY B N 1
ATOM 2849 C CA . GLY B 1 107 ? 23.734 20.625 -6.332 1 53.44 107 GLY B CA 1
ATOM 2850 C C . GLY B 1 107 ? 23 19.734 -5.348 1 53.44 107 GLY B C 1
ATOM 2851 O O . GLY B 1 107 ? 22.094 18.984 -5.734 1 53.44 107 GLY B O 1
ATOM 2852 N N . ALA B 1 108 ? 23.609 19.812 -4.082 1 55.91 108 ALA B N 1
ATOM 2853 C CA . ALA B 1 108 ? 23 18.906 -3.109 1 55.91 108 ALA B CA 1
ATOM 2854 C C . ALA B 1 108 ? 21.625 19.422 -2.674 1 55.91 108 ALA B C 1
ATOM 2856 O O . ALA B 1 108 ? 21.391 20.641 -2.641 1 55.91 108 ALA B O 1
ATOM 2857 N N . THR B 1 109 ? 20.656 18.484 -2.523 1 58.09 109 THR B N 1
ATOM 2858 C CA . THR B 1 109 ? 19.312 18.875 -2.115 1 58.09 109 THR B CA 1
ATOM 2859 C C . THR B 1 109 ? 19.297 19.297 -0.648 1 58.09 109 THR B C 1
ATOM 2861 O O . THR B 1 109 ? 19.609 18.5 0.237 1 58.09 109 THR B O 1
ATOM 2864 N N . PRO B 1 110 ? 19.172 20.578 -0.467 1 57.72 110 PRO B N 1
ATOM 2865 C CA . PRO B 1 110 ? 19.219 21.156 0.874 1 57.72 110 PRO B CA 1
A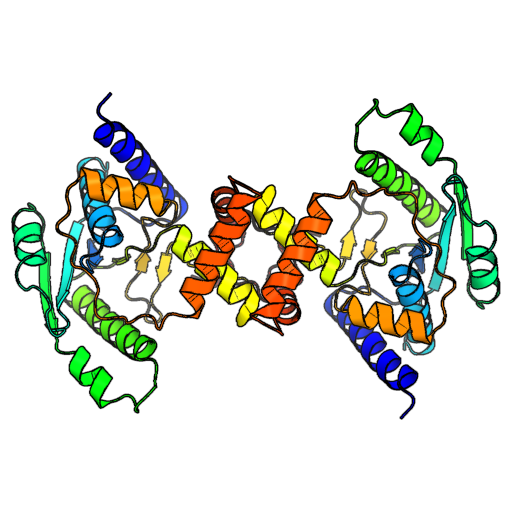TOM 2866 C C . PRO B 1 110 ? 18.094 20.656 1.773 1 57.72 110 PRO B C 1
ATOM 2868 O O . PRO B 1 110 ? 18.172 20.781 2.998 1 57.72 110 PRO B O 1
ATOM 2871 N N . CYS B 1 111 ? 17.328 19.812 1.22 1 66.94 111 CYS B N 1
ATOM 2872 C CA . CYS B 1 111 ? 16.047 19.562 1.892 1 66.94 111 CYS B CA 1
ATOM 2873 C C . CYS B 1 111 ? 16.25 18.734 3.156 1 66.94 111 CYS B C 1
ATOM 2875 O O . CYS B 1 111 ? 15.664 19.031 4.195 1 66.94 111 CYS B O 1
ATOM 2877 N N . SER B 1 112 ? 17.156 17.875 3.107 1 72.88 112 SER B N 1
ATOM 2878 C CA . SER B 1 112 ? 17.312 16.984 4.258 1 72.88 112 SER B CA 1
ATOM 2879 C C . SER B 1 112 ? 17.953 17.719 5.438 1 72.88 112 SER B C 1
ATOM 2881 O O . SER B 1 112 ? 17.516 17.562 6.582 1 72.88 112 SER B O 1
ATOM 2883 N N . LEU B 1 113 ? 18.953 18.5 5.195 1 72.5 113 LEU B N 1
ATOM 2884 C CA . LEU B 1 113 ? 19.625 19.234 6.258 1 72.5 113 LEU B CA 1
ATOM 2885 C C . LEU B 1 113 ? 18.719 20.297 6.852 1 72.5 113 LEU B C 1
ATOM 2887 O O . LEU B 1 113 ? 18.656 20.469 8.07 1 72.5 113 LEU B O 1
ATOM 2891 N N . CYS B 1 114 ? 18.031 20.969 6.027 1 76.5 114 CYS B N 1
ATOM 2892 C CA . CYS B 1 114 ? 17.094 21.984 6.488 1 76.5 114 CYS B CA 1
ATOM 2893 C C . CYS B 1 114 ? 16.031 21.375 7.387 1 76.5 114 CYS B C 1
ATOM 2895 O O . CYS B 1 114 ? 15.695 21.922 8.438 1 76.5 114 CYS B O 1
ATOM 2897 N N . SER B 1 115 ? 15.555 20.266 7 1 80.69 115 SER B N 1
ATOM 2898 C CA . SER B 1 115 ? 14.523 19.578 7.773 1 80.69 115 SER B CA 1
ATOM 2899 C C . SER B 1 115 ? 15.047 19.156 9.141 1 80.69 115 SER B C 1
ATOM 2901 O O . SER B 1 115 ? 14.367 19.312 10.148 1 80.69 115 SER B O 1
ATOM 2903 N N . ARG B 1 116 ? 16.281 18.703 9.148 1 82.94 116 ARG B N 1
ATOM 2904 C CA . ARG B 1 116 ? 16.891 18.281 10.398 1 82.94 116 ARG B CA 1
ATOM 2905 C C . ARG B 1 116 ? 17.094 19.453 11.344 1 82.94 116 ARG B C 1
ATOM 2907 O O . ARG B 1 116 ? 16.844 19.359 12.539 1 82.94 116 ARG B O 1
ATOM 2914 N N . MET B 1 117 ? 17.531 20.5 10.797 1 84.56 117 MET B N 1
ATOM 2915 C CA . MET B 1 117 ? 17.781 21.703 11.609 1 84.56 117 MET B CA 1
ATOM 2916 C C . MET B 1 117 ? 16.484 22.266 12.164 1 84.56 117 MET B C 1
ATOM 2918 O O . MET B 1 117 ? 16.406 22.594 13.344 1 84.56 117 MET B O 1
ATOM 2922 N N . ARG B 1 118 ? 15.547 22.344 11.312 1 89.31 118 ARG B N 1
ATOM 2923 C CA . ARG B 1 118 ? 14.242 22.828 11.758 1 89.31 118 ARG B CA 1
ATOM 2924 C C . ARG B 1 118 ? 13.695 21.953 12.883 1 89.31 118 ARG B C 1
ATOM 2926 O O . ARG B 1 118 ? 13.164 22.453 13.875 1 89.31 118 ARG B O 1
ATOM 2933 N N . ARG B 1 119 ? 13.844 20.656 12.742 1 92.38 119 ARG B N 1
ATOM 2934 C CA . ARG B 1 119 ? 13.375 19.719 13.75 1 92.38 119 ARG B CA 1
ATOM 2935 C C . ARG B 1 119 ? 14.086 19.938 15.078 1 92.38 119 ARG B C 1
ATOM 2937 O O . ARG B 1 119 ? 13.453 19.891 16.141 1 92.38 119 ARG B O 1
ATOM 2944 N N . GLY B 1 120 ? 15.359 20.172 14.977 1 92 120 GLY B N 1
ATOM 2945 C CA . GLY B 1 120 ? 16.109 20.453 16.188 1 92 120 GLY B CA 1
ATOM 2946 C C . GLY B 1 120 ? 15.633 21.688 16.922 1 92 120 GLY B C 1
ATOM 2947 O O . GLY B 1 120 ? 15.469 21.656 18.141 1 92 120 GLY B O 1
ATOM 2948 N N . ILE B 1 121 ? 15.367 22.703 16.234 1 93.62 121 ILE B N 1
ATOM 2949 C CA . ILE B 1 121 ? 14.906 23.953 16.828 1 93.62 121 ILE B CA 1
ATOM 2950 C C . ILE B 1 121 ? 13.523 23.766 17.438 1 93.62 121 ILE B C 1
ATOM 2952 O O . ILE B 1 121 ? 13.242 24.266 18.531 1 93.62 121 ILE B O 1
ATOM 2956 N N . ILE B 1 122 ? 12.727 23.031 16.75 1 96.38 122 ILE B N 1
ATOM 2957 C CA . ILE B 1 122 ? 11.375 22.766 17.219 1 96.38 122 ILE B CA 1
ATOM 2958 C C . ILE B 1 122 ? 11.438 22.016 18.547 1 96.38 122 ILE B C 1
ATOM 2960 O O . ILE B 1 122 ? 10.758 22.375 19.516 1 96.38 122 ILE B O 1
ATOM 2964 N N . TYR B 1 123 ? 12.266 21 18.625 1 96.75 123 TYR B N 1
ATOM 2965 C CA . TYR B 1 123 ? 12.375 20.188 19.844 1 96.75 123 TYR B CA 1
ATOM 2966 C C . TYR B 1 123 ? 12.898 21.031 21 1 96.75 123 TYR B C 1
ATOM 2968 O O . TYR B 1 123 ? 12.383 20.938 22.125 1 96.75 123 TYR B O 1
ATOM 2976 N N . THR B 1 124 ? 13.859 21.812 20.719 1 96.44 124 THR B N 1
ATOM 2977 C CA . THR B 1 124 ? 14.422 22.672 21.75 1 96.44 124 THR B CA 1
ATOM 2978 C C . THR B 1 124 ? 13.375 23.656 22.266 1 96.44 124 THR B C 1
ATOM 2980 O O . THR B 1 124 ? 13.266 23.875 23.469 1 96.44 124 THR B O 1
ATOM 2983 N N . THR B 1 125 ? 12.672 24.234 21.359 1 97.44 125 THR B N 1
ATOM 2984 C CA . THR B 1 125 ? 11.625 25.188 21.719 1 97.44 125 THR B CA 1
ATOM 2985 C C . THR B 1 125 ? 10.547 24.516 22.562 1 97.44 125 THR B C 1
ATOM 2987 O O . THR B 1 125 ? 10.102 25.062 23.562 1 97.44 125 THR B O 1
ATOM 2990 N N . ALA B 1 126 ? 10.109 23.328 22.172 1 98.5 126 ALA B N 1
ATOM 2991 C CA . ALA B 1 126 ? 9.102 22.578 22.906 1 98.5 126 ALA B CA 1
ATOM 2992 C C . ALA B 1 126 ? 9.547 22.328 24.344 1 98.5 126 ALA B C 1
ATOM 2994 O O . ALA B 1 126 ? 8.766 22.484 25.281 1 98.5 126 ALA B O 1
ATOM 2995 N N . GLU B 1 127 ? 10.758 21.984 24.469 1 98.19 127 GLU B N 1
ATOM 2996 C CA . GLU B 1 127 ? 11.328 21.734 25.781 1 98.19 127 GLU B CA 1
ATOM 2997 C C . GLU B 1 127 ? 11.305 23 26.641 1 98.19 127 GLU B C 1
ATOM 2999 O O . GLU B 1 127 ? 10.875 22.969 27.797 1 98.19 127 GLU B O 1
ATOM 3004 N N . GLU B 1 128 ? 11.75 24.062 26.094 1 98.12 128 GLU B N 1
ATOM 3005 C CA . GLU B 1 128 ? 11.828 25.344 26.797 1 98.12 128 GLU B CA 1
ATOM 3006 C C . GLU B 1 128 ? 10.445 25.781 27.281 1 98.12 128 GLU B C 1
ATOM 3008 O O . GLU B 1 128 ? 10.328 26.391 28.359 1 98.12 128 GLU B O 1
ATOM 3013 N N . LEU B 1 129 ? 9.469 25.5 26.5 1 98.06 129 LEU B N 1
ATOM 3014 C CA . LEU B 1 129 ? 8.125 26 26.781 1 98.06 129 LEU B CA 1
ATOM 3015 C C . LEU B 1 129 ? 7.336 25 27.625 1 98.06 129 LEU B C 1
ATOM 3017 O O . LEU B 1 129 ? 6.215 25.281 28.047 1 98.06 129 LEU B O 1
ATOM 3021 N N . GLY B 1 130 ? 7.867 23.812 27.797 1 98.19 130 GLY B N 1
ATOM 3022 C CA . GLY B 1 130 ? 7.199 22.781 28.578 1 98.19 130 GLY B CA 1
ATOM 3023 C C . GLY B 1 130 ? 6.109 22.062 27.812 1 98.19 130 GLY B C 1
ATOM 3024 O O . GLY B 1 130 ? 5.141 21.578 28.406 1 98.19 130 GLY B O 1
ATOM 3025 N N . CYS B 1 131 ? 6.211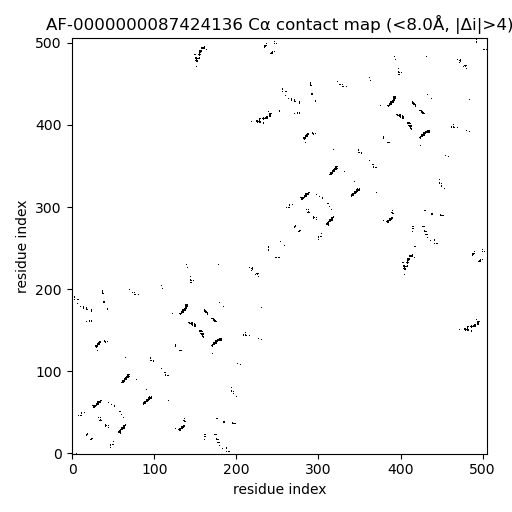 22.031 26.531 1 98.69 131 CYS B N 1
ATOM 3026 C CA . CYS B 1 131 ? 5.266 21.297 25.688 1 98.69 131 CYS B CA 1
ATOM 3027 C C . CYS B 1 131 ? 5.566 19.797 25.719 1 98.69 131 CYS B C 1
ATOM 3029 O O . CYS B 1 131 ? 6.73 19.406 25.781 1 98.69 131 CYS B O 1
ATOM 3031 N N . ASN B 1 132 ? 4.508 19.031 25.641 1 98.69 132 ASN B N 1
ATOM 3032 C CA . ASN B 1 132 ? 4.711 17.594 25.531 1 98.69 132 ASN B CA 1
ATOM 3033 C C . ASN B 1 132 ? 4.359 17.078 24.141 1 98.69 132 ASN B C 1
ATOM 3035 O O . ASN B 1 132 ? 4.711 15.953 23.781 1 98.69 132 ASN B O 1
ATOM 3039 N N . LYS B 1 133 ? 3.682 17.922 23.328 1 98.88 133 LYS B N 1
ATOM 3040 C CA . LYS B 1 133 ? 3.299 17.547 21.969 1 98.88 133 LYS B CA 1
ATOM 3041 C C . LYS B 1 133 ? 3.672 18.625 20.969 1 98.88 133 LYS B C 1
ATOM 3043 O O . LYS B 1 133 ? 3.691 19.812 21.297 1 98.88 133 LYS B O 1
ATOM 3048 N N . ILE B 1 134 ? 4.016 18.172 19.781 1 98.81 134 ILE B N 1
ATOM 3049 C CA . ILE B 1 134 ? 4.34 19.047 18.656 1 98.81 134 ILE B CA 1
ATOM 3050 C C . ILE B 1 134 ? 3.398 18.734 17.5 1 98.81 134 ILE B C 1
ATOM 3052 O O . ILE B 1 134 ? 3.314 17.609 17.031 1 98.81 134 ILE B O 1
ATOM 3056 N N . ALA B 1 135 ? 2.658 19.734 17.047 1 98.94 135 ALA B N 1
ATOM 3057 C CA . ALA B 1 135 ? 1.7 19.562 15.953 1 98.94 135 ALA B CA 1
ATOM 3058 C C . ALA B 1 135 ? 2.262 20.094 14.641 1 98.94 135 ALA B C 1
ATOM 3060 O O . ALA B 1 135 ? 2.693 21.25 14.555 1 98.94 135 ALA B O 1
ATOM 3061 N N . LEU B 1 136 ? 2.262 19.234 13.617 1 98.5 136 LEU B N 1
ATOM 3062 C CA . LEU B 1 136 ? 2.68 19.594 12.266 1 98.5 136 LEU B CA 1
ATOM 3063 C C . LEU B 1 136 ? 1.493 19.562 11.305 1 98.5 136 LEU B C 1
ATOM 3065 O O . LEU B 1 136 ? 0.547 18.797 11.508 1 98.5 136 LEU B O 1
ATOM 3069 N N . GLY B 1 137 ? 1.572 20.344 10.211 1 98.31 137 GLY B N 1
ATOM 3070 C CA . GLY B 1 137 ? 0.434 20.578 9.336 1 98.31 137 GLY B CA 1
ATOM 3071 C C . GLY B 1 137 ? 0.339 19.594 8.188 1 98.31 137 GLY B C 1
ATOM 3072 O O . GLY B 1 137 ? -0.155 19.938 7.109 1 98.31 137 GLY B O 1
ATOM 3073 N N . HIS B 1 138 ? 0.853 18.391 8.422 1 98.38 138 HIS B N 1
ATOM 3074 C CA . HIS B 1 138 ? 0.723 17.375 7.383 1 98.38 138 HIS B CA 1
ATOM 3075 C C . HIS B 1 138 ? -0.708 16.844 7.297 1 98.38 138 HIS B C 1
ATOM 3077 O O . HIS B 1 138 ? -1.374 16.672 8.32 1 98.38 138 HIS B O 1
ATOM 3083 N N . HIS B 1 139 ? -1.13 16.578 6.098 1 98.75 139 HIS B N 1
ATOM 3084 C CA . HIS B 1 139 ? -2.514 16.203 5.84 1 98.75 139 HIS B CA 1
ATOM 3085 C C . HIS B 1 139 ? -2.588 14.898 5.047 1 98.75 139 HIS B C 1
ATOM 3087 O O . HIS B 1 139 ? -1.573 14.227 4.855 1 98.75 139 HIS B O 1
ATOM 3093 N N . ARG B 1 140 ? -3.781 14.469 4.656 1 98.62 140 ARG B N 1
ATOM 3094 C CA . ARG B 1 140 ? -4.066 13.195 4 1 98.62 140 ARG B CA 1
ATOM 3095 C C . ARG B 1 140 ? -3.188 13.008 2.768 1 98.62 140 ARG B C 1
ATOM 3097 O O . ARG B 1 140 ? -2.559 11.961 2.604 1 98.62 140 ARG B O 1
ATOM 3104 N N . ASP B 1 141 ? -3.162 14.016 1.944 1 98.38 141 ASP B N 1
ATOM 3105 C CA . ASP B 1 141 ? -2.465 13.891 0.668 1 98.38 141 ASP B CA 1
ATOM 3106 C C . ASP B 1 141 ? -0.96 13.727 0.879 1 98.38 141 ASP B C 1
ATOM 3108 O O . ASP B 1 141 ? -0.298 13 0.139 1 98.38 141 ASP B O 1
ATOM 3112 N N . ASP B 1 142 ? -0.401 14.398 1.896 1 97.56 142 ASP B N 1
ATOM 3113 C CA . ASP B 1 142 ? 0.996 14.172 2.252 1 97.56 142 ASP B CA 1
ATOM 3114 C C . ASP B 1 142 ? 1.247 12.703 2.592 1 97.56 142 ASP B C 1
ATOM 3116 O O . ASP B 1 142 ? 2.262 12.133 2.186 1 97.56 142 ASP B O 1
ATOM 3120 N N . SER B 1 143 ? 0.354 12.188 3.318 1 98.31 143 SER B N 1
ATOM 3121 C CA . SER B 1 143 ? 0.485 10.797 3.752 1 98.31 143 SER B CA 1
ATOM 3122 C C . SER B 1 143 ? 0.398 9.844 2.568 1 98.31 143 SER B C 1
ATOM 3124 O O . SER B 1 143 ? 1.181 8.891 2.473 1 98.31 143 SER B O 1
ATOM 3126 N N . LEU B 1 144 ? -0.502 10.086 1.698 1 98.62 144 LEU B N 1
ATOM 3127 C CA . LEU B 1 144 ? -0.68 9.234 0.528 1 98.62 144 LEU B CA 1
ATOM 3128 C C . LEU B 1 144 ? 0.519 9.336 -0.408 1 98.62 144 LEU B C 1
ATOM 3130 O O . LEU B 1 144 ? 0.957 8.336 -0.979 1 98.62 144 LEU B O 1
ATOM 3134 N N . GLU B 1 145 ? 1.001 10.555 -0.568 1 98.06 145 GLU B N 1
ATOM 3135 C CA . GLU B 1 145 ? 2.211 10.742 -1.364 1 98.06 145 GLU B CA 1
ATOM 3136 C C . GLU B 1 145 ? 3.385 9.961 -0.771 1 98.06 145 GLU B C 1
ATOM 3138 O O . GLU B 1 145 ? 4.133 9.305 -1.498 1 98.06 145 GLU B O 1
ATOM 3143 N N . THR B 1 146 ? 3.48 10.07 0.509 1 98 146 THR B N 1
ATOM 3144 C CA . THR B 1 146 ? 4.539 9.344 1.208 1 98 146 THR B CA 1
ATOM 3145 C C . THR B 1 146 ? 4.391 7.844 1.002 1 98 146 THR B C 1
ATOM 3147 O O . THR B 1 146 ? 5.375 7.148 0.743 1 98 146 THR B O 1
ATOM 3150 N N . LEU B 1 147 ? 3.186 7.301 1.062 1 98.56 147 LEU B N 1
ATOM 3151 C CA . LEU B 1 147 ? 2.938 5.883 0.822 1 98.56 147 LEU B CA 1
ATOM 3152 C C . LEU B 1 147 ? 3.416 5.477 -0.567 1 98.56 147 LEU B C 1
ATOM 3154 O O . LEU B 1 147 ? 4.145 4.492 -0.713 1 98.56 147 LEU B O 1
ATOM 3158 N N . LEU B 1 148 ? 3.016 6.258 -1.574 1 98.38 148 LEU B N 1
ATOM 3159 C CA . LEU B 1 148 ? 3.367 5.93 -2.953 1 98.38 148 LEU B CA 1
ATOM 3160 C C . LEU B 1 148 ? 4.879 5.949 -3.146 1 98.38 148 LEU B C 1
ATOM 3162 O O . LEU B 1 148 ? 5.434 5.066 -3.803 1 98.38 148 LEU B O 1
ATOM 3166 N N . LEU B 1 149 ? 5.5 6.945 -2.578 1 98.06 149 LEU B N 1
ATOM 3167 C CA . LEU B 1 149 ? 6.949 7.047 -2.707 1 98.06 149 LEU B CA 1
ATOM 3168 C C . LEU B 1 149 ? 7.637 5.855 -2.045 1 98.06 149 LEU B C 1
ATOM 3170 O O . LEU B 1 149 ? 8.562 5.273 -2.613 1 98.06 149 LEU B O 1
ATOM 3174 N N . ASN B 1 150 ? 7.16 5.504 -0.912 1 98.31 150 ASN B N 1
ATOM 3175 C CA . ASN B 1 150 ? 7.777 4.395 -0.196 1 98.31 150 ASN B CA 1
ATOM 3176 C C . ASN B 1 150 ? 7.52 3.062 -0.896 1 98.31 150 ASN B C 1
ATOM 3178 O O . ASN B 1 150 ? 8.398 2.197 -0.936 1 98.31 150 ASN B O 1
ATOM 3182 N N . LEU B 1 151 ? 6.371 2.85 -1.463 1 98.56 151 LEU B N 1
ATOM 3183 C CA . LEU B 1 151 ? 6.055 1.64 -2.215 1 98.56 151 LEU B CA 1
ATOM 3184 C C . LEU B 1 151 ? 6.934 1.523 -3.455 1 98.56 151 LEU B C 1
ATOM 3186 O O . LEU B 1 151 ? 7.492 0.458 -3.727 1 98.56 151 LEU B O 1
ATOM 3190 N N . THR B 1 152 ? 7.141 2.643 -4.18 1 98.19 152 THR B N 1
ATOM 3191 C CA . THR B 1 152 ? 7.699 2.564 -5.523 1 98.19 152 THR B CA 1
ATOM 3192 C C . THR B 1 152 ? 9.211 2.773 -5.492 1 98.19 152 THR B C 1
ATOM 3194 O O . THR B 1 152 ? 9.93 2.27 -6.355 1 98.19 152 THR B O 1
ATOM 3197 N N . HIS B 1 153 ? 9.711 3.557 -4.434 1 97.5 153 HIS B N 1
ATOM 3198 C CA . HIS B 1 153 ? 11.125 3.924 -4.426 1 97.5 153 HIS B CA 1
ATOM 3199 C C . HIS B 1 153 ? 11.867 3.223 -3.299 1 97.5 153 HIS B C 1
ATOM 3201 O O . HIS B 1 153 ? 13.016 2.799 -3.477 1 97.5 153 HIS B O 1
ATOM 3207 N N . ALA B 1 154 ? 11.203 3.006 -2.197 1 97.38 154 ALA B N 1
ATOM 3208 C CA . ALA B 1 154 ? 11.953 2.631 -1.003 1 97.38 154 ALA B CA 1
ATOM 3209 C C . ALA B 1 154 ? 11.727 1.164 -0.649 1 97.38 154 ALA B C 1
ATOM 3211 O O . ALA B 1 154 ? 12.477 0.583 0.138 1 97.38 154 ALA B O 1
ATOM 3212 N N . GLY B 1 155 ? 10.609 0.53 -1.156 1 98.12 155 GLY B N 1
ATOM 3213 C CA . GLY B 1 155 ? 10.312 -0.86 -0.851 1 98.12 155 GLY B CA 1
ATOM 3214 C C . GLY B 1 155 ? 9.781 -1.062 0.556 1 98.12 155 GLY B C 1
ATOM 3215 O O . GLY B 1 155 ? 10.094 -2.059 1.208 1 98.12 155 GLY B O 1
ATOM 3216 N N . ARG B 1 156 ? 9.039 -0.09 1.001 1 98.06 156 ARG B N 1
ATOM 3217 C CA . ARG B 1 156 ? 8.422 -0.137 2.322 1 98.06 156 ARG B CA 1
ATOM 3218 C C . ARG B 1 156 ? 6.93 0.163 2.242 1 98.06 156 ARG B C 1
ATOM 3220 O O . ARG B 1 156 ? 6.508 1.021 1.466 1 98.06 156 ARG B O 1
ATOM 3227 N N . MET B 1 157 ? 6.164 -0.587 2.986 1 97.88 157 MET B N 1
ATOM 3228 C CA . MET B 1 157 ? 4.77 -0.217 3.209 1 97.88 157 MET B CA 1
ATOM 3229 C C . MET B 1 157 ? 4.637 0.711 4.41 1 97.88 157 MET B C 1
ATOM 3231 O O . MET B 1 157 ? 4.469 0.25 5.543 1 97.88 157 MET B O 1
ATOM 3235 N N . GLN B 1 158 ? 4.762 1.969 4.133 1 97.44 158 GLN B N 1
ATOM 3236 C CA . GLN B 1 158 ? 4.918 3.012 5.141 1 97.44 158 GLN B CA 1
ATOM 3237 C C . GLN B 1 158 ? 4.355 4.344 4.648 1 97.44 158 GLN B C 1
ATOM 3239 O O . GLN B 1 158 ? 4.695 4.797 3.555 1 97.44 158 GLN B O 1
ATOM 3244 N N . ALA B 1 159 ? 3.4 4.852 5.375 1 98.06 159 ALA B N 1
ATOM 3245 C CA . ALA B 1 159 ? 2.902 6.199 5.121 1 98.06 159 ALA B CA 1
ATOM 3246 C C . ALA B 1 159 ? 3.338 7.16 6.227 1 98.06 159 ALA B C 1
ATOM 3248 O O . ALA B 1 159 ? 4.418 7.004 6.801 1 98.06 159 ALA B O 1
ATOM 3249 N N . MET B 1 160 ? 2.643 8.297 6.367 1 97.19 160 MET B N 1
ATOM 3250 C CA . MET B 1 160 ? 2.873 9.203 7.492 1 97.19 160 MET B CA 1
ATOM 3251 C C . MET B 1 160 ? 1.946 8.867 8.656 1 97.19 160 MET B C 1
ATOM 3253 O O . MET B 1 160 ? 0.729 8.781 8.484 1 97.19 160 MET B O 1
ATOM 3257 N N . PRO B 1 161 ? 2.541 8.633 9.797 1 96.25 161 PRO B N 1
ATOM 3258 C CA . PRO B 1 161 ? 1.677 8.336 10.938 1 96.25 161 PRO B CA 1
ATOM 3259 C C . PRO B 1 161 ? 0.946 9.562 11.469 1 96.25 161 PRO B C 1
ATOM 3261 O O . PRO B 1 161 ? 1.405 10.695 11.2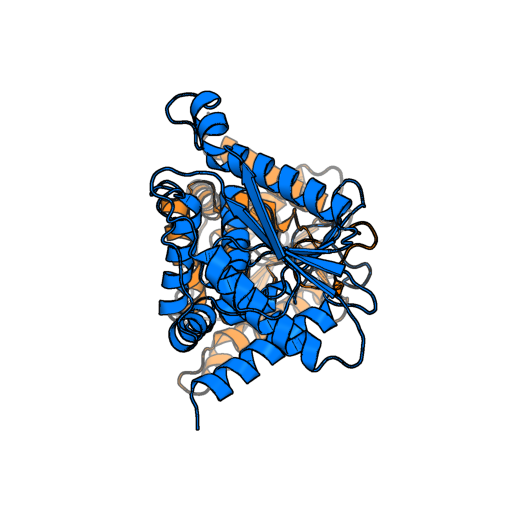66 1 96.25 161 PRO B O 1
ATOM 3264 N N . ALA B 1 162 ? -0.131 9.289 12.133 1 97.81 162 ALA B N 1
ATOM 3265 C CA . ALA B 1 162 ? -0.872 10.375 12.773 1 97.81 162 ALA B CA 1
ATOM 3266 C C . ALA B 1 162 ? -0.108 10.93 13.969 1 97.81 162 ALA B C 1
ATOM 3268 O O . ALA B 1 162 ? -0.247 12.109 14.312 1 97.81 162 ALA B O 1
ATOM 3269 N N . LYS B 1 163 ? 0.637 10.078 14.562 1 97.19 163 LYS B N 1
ATOM 3270 C CA . LYS B 1 163 ? 1.396 10.414 15.766 1 97.19 163 LYS B CA 1
ATOM 3271 C C . LYS B 1 163 ? 2.623 9.523 15.914 1 97.19 163 LYS B C 1
ATOM 3273 O O . LYS B 1 163 ? 2.602 8.359 15.5 1 97.19 163 LYS B O 1
ATOM 3278 N N . TYR B 1 164 ? 3.66 10.086 16.391 1 95.94 164 TYR B N 1
ATOM 3279 C CA . TYR B 1 164 ? 4.793 9.266 16.812 1 95.94 164 TYR B CA 1
ATOM 3280 C C . TYR B 1 164 ? 5.535 9.914 17.969 1 95.94 164 TYR B C 1
ATOM 3282 O O . TYR B 1 164 ? 5.422 11.125 18.188 1 95.94 164 TYR B O 1
ATOM 3290 N N . THR B 1 165 ? 6.277 9.094 18.719 1 96.94 165 THR B N 1
ATOM 3291 C CA . THR B 1 165 ? 7.133 9.562 19.797 1 96.94 165 THR B CA 1
ATOM 3292 C C . THR B 1 165 ? 8.555 9.797 19.297 1 96.94 165 THR B C 1
ATOM 3294 O O . THR B 1 165 ? 9.094 8.992 18.547 1 96.94 165 THR B O 1
ATOM 3297 N N . THR B 1 166 ? 9.055 10.93 19.703 1 95.94 166 THR B N 1
ATOM 3298 C CA . THR B 1 166 ? 10.43 11.211 19.297 1 95.94 166 THR B CA 1
ATOM 3299 C C . THR B 1 166 ? 11.375 10.156 19.859 1 95.94 166 THR B C 1
ATOM 3301 O O . THR B 1 166 ? 11.094 9.539 20.891 1 95.94 166 THR B O 1
ATOM 3304 N N . ASP B 1 167 ? 12.484 9.969 19.219 1 91.31 167 ASP B N 1
ATOM 3305 C CA . ASP B 1 167 ? 13.438 8.922 19.578 1 91.31 167 ASP B CA 1
ATOM 3306 C C . ASP B 1 167 ? 13.883 9.047 21.031 1 91.31 167 ASP B C 1
ATOM 3308 O O . ASP B 1 167 ? 14.109 8.039 21.703 1 91.31 167 ASP B O 1
ATOM 3312 N N . ASP B 1 168 ? 13.969 10.227 21.469 1 93.06 168 ASP B N 1
ATOM 3313 C CA . ASP B 1 168 ? 14.438 10.461 22.828 1 93.06 168 ASP B CA 1
ATOM 3314 C C . ASP B 1 168 ? 13.289 10.375 23.828 1 93.06 168 ASP B C 1
ATOM 3316 O O . ASP B 1 168 ? 13.492 10.578 25.031 1 93.06 168 ASP B O 1
ATOM 3320 N N . GLY B 1 169 ? 12.062 10.148 23.359 1 94.56 169 GLY B N 1
ATOM 3321 C CA . GLY B 1 169 ? 10.906 9.898 24.203 1 94.56 169 GLY B CA 1
ATOM 3322 C C . GLY B 1 169 ? 10.328 11.164 24.812 1 94.56 169 GLY B C 1
ATOM 3323 O O . GLY B 1 169 ? 9.383 11.102 25.594 1 94.56 169 GLY B O 1
ATOM 3324 N N . ARG B 1 170 ? 10.789 12.359 24.422 1 95.69 170 ARG B N 1
ATOM 3325 C CA . ARG B 1 170 ? 10.445 13.594 25.125 1 95.69 170 ARG B CA 1
ATOM 3326 C C . ARG B 1 170 ? 9.109 14.141 24.625 1 95.69 170 ARG B C 1
ATOM 3328 O O . ARG B 1 170 ? 8.375 14.773 25.375 1 95.69 170 ARG B O 1
ATOM 3335 N N . PHE B 1 171 ? 8.883 13.883 23.297 1 98 171 PHE B N 1
ATOM 3336 C CA . PHE B 1 171 ? 7.715 14.523 22.719 1 98 171 PHE B CA 1
ATOM 3337 C C . PHE B 1 171 ? 6.922 13.539 21.859 1 98 171 PHE B C 1
ATOM 3339 O O . PHE B 1 171 ? 7.469 12.539 21.375 1 98 171 PHE B O 1
ATOM 3346 N N . GLU B 1 172 ? 5.664 13.844 21.766 1 98.38 172 GLU B N 1
ATOM 3347 C CA . GLU B 1 172 ? 4.867 13.25 20.688 1 98.38 172 GLU B CA 1
ATOM 3348 C C . GLU B 1 172 ? 4.652 14.25 19.547 1 98.38 172 GLU B C 1
ATOM 3350 O O . GLU B 1 172 ? 4.277 15.398 19.781 1 98.38 172 GLU B O 1
ATOM 3355 N N . VAL B 1 173 ? 4.941 13.805 18.406 1 98.56 173 VAL B N 1
ATOM 3356 C CA . VAL B 1 173 ? 4.633 14.586 17.203 1 98.56 173 VAL B CA 1
ATOM 3357 C C . VAL B 1 173 ? 3.287 14.148 16.625 1 98.56 173 VAL B C 1
ATOM 3359 O O . VAL B 1 173 ? 3.062 12.953 16.406 1 98.56 173 VAL B O 1
ATOM 3362 N N . ILE B 1 174 ? 2.375 15.117 16.469 1 98.81 174 ILE B N 1
ATOM 3363 C CA . ILE B 1 174 ? 1.023 14.773 16.031 1 98.81 174 ILE B CA 1
ATOM 3364 C C . ILE B 1 174 ? 0.706 15.492 14.719 1 98.81 174 ILE B C 1
ATOM 3366 O O . ILE B 1 174 ? 1.243 16.562 14.438 1 98.81 174 ILE B O 1
ATOM 3370 N N . ARG B 1 175 ? -0.127 14.844 13.906 1 98.81 175 ARG B N 1
ATOM 3371 C CA . ARG B 1 175 ? -0.603 15.398 12.641 1 98.81 175 ARG B CA 1
ATOM 3372 C C . ARG B 1 175 ? -2.123 15.5 12.625 1 98.81 175 ARG B C 1
ATOM 3374 O O . ARG B 1 175 ? -2.801 14.68 12 1 98.81 175 ARG B O 1
ATOM 3381 N N . PRO B 1 176 ? -2.611 16.578 13.164 1 98.88 176 PRO B N 1
ATOM 3382 C CA . PRO B 1 176 ? -4.059 16.703 13.344 1 98.88 176 PRO B CA 1
ATOM 3383 C C . PRO B 1 176 ? -4.824 16.672 12.023 1 98.88 176 PRO B C 1
ATOM 3385 O O . PRO B 1 176 ? -5.992 16.281 11.992 1 98.88 176 PRO B O 1
ATOM 3388 N N . LEU B 1 177 ? -4.188 17.047 10.891 1 98.94 177 LEU B N 1
ATOM 3389 C CA . LEU B 1 177 ? -4.883 17.172 9.609 1 98.94 177 LEU B CA 1
ATOM 3390 C C . LEU B 1 177 ? -4.797 15.883 8.805 1 98.94 177 LEU B C 1
ATOM 3392 O O . LEU B 1 177 ? -5.094 15.867 7.613 1 98.94 177 LEU B O 1
ATOM 3396 N N . ILE B 1 178 ? -4.5 14.773 9.438 1 98.81 178 ILE B N 1
ATOM 3397 C CA . ILE B 1 178 ? -4.098 13.547 8.758 1 98.81 178 ILE B CA 1
ATOM 3398 C C . ILE B 1 178 ? -5.262 13.008 7.922 1 98.81 178 ILE B C 1
ATOM 3400 O O . ILE B 1 178 ? -5.051 12.273 6.953 1 98.81 178 ILE B O 1
ATOM 3404 N N . TYR B 1 179 ? -6.547 13.359 8.242 1 98.75 179 TYR B N 1
ATOM 3405 C CA . TYR B 1 179 ? -7.715 12.883 7.508 1 98.75 179 TYR B CA 1
ATOM 3406 C C . TYR B 1 179 ? -8.172 13.914 6.477 1 98.75 179 TYR B C 1
ATOM 3408 O O . TYR B 1 179 ? -9.031 13.625 5.641 1 98.75 179 TYR B O 1
ATOM 3416 N N . LEU B 1 180 ? -7.617 15.086 6.52 1 98.88 180 LEU B N 1
ATOM 3417 C CA . LEU B 1 180 ? -8.18 16.188 5.738 1 98.88 180 LEU B CA 1
ATOM 3418 C C . LEU B 1 180 ? -7.629 16.172 4.316 1 98.88 180 LEU B C 1
ATOM 3420 O O . LEU B 1 180 ? -6.43 15.977 4.109 1 98.88 180 LEU B O 1
ATOM 3424 N N . ALA B 1 181 ? -8.492 16.453 3.406 1 98.62 181 ALA B N 1
ATOM 3425 C CA . ALA B 1 181 ? -8.102 16.578 2.004 1 98.62 181 ALA B CA 1
ATOM 3426 C C . ALA B 1 181 ? -7.438 17.938 1.742 1 98.62 181 ALA B C 1
ATOM 3428 O O . ALA B 1 181 ? -7.887 18.969 2.254 1 98.62 181 ALA B O 1
ATOM 3429 N N . GLU B 1 182 ? -6.414 17.891 0.93 1 98.12 182 GLU B N 1
ATOM 3430 C CA . GLU B 1 182 ? -5.672 19.094 0.611 1 98.12 182 GLU B CA 1
ATOM 3431 C C . GLU B 1 182 ? -6.582 20.141 -0.029 1 98.12 182 GLU B C 1
ATOM 3433 O O . GLU B 1 182 ? -6.461 21.344 0.259 1 98.12 182 GLU B O 1
ATOM 3438 N N . ASP B 1 183 ? -7.484 19.734 -0.898 1 97.69 183 ASP B N 1
ATOM 3439 C CA . ASP B 1 183 ? -8.352 20.672 -1.607 1 97.69 183 ASP B CA 1
ATOM 3440 C C . ASP B 1 183 ? -9.32 21.359 -0.648 1 97.69 183 ASP B C 1
ATOM 3442 O O . ASP B 1 183 ? -9.641 22.531 -0.82 1 97.69 183 ASP B O 1
ATOM 3446 N N . GLU B 1 184 ? -9.766 20.656 0.332 1 98.5 184 GLU B N 1
ATOM 3447 C CA . GLU B 1 184 ? -10.641 21.25 1.339 1 98.5 184 GLU B CA 1
ATOM 3448 C C . GLU B 1 184 ? -9.867 22.234 2.219 1 98.5 184 GLU B C 1
ATOM 3450 O O . GLU B 1 184 ? -10.398 23.281 2.598 1 98.5 184 GLU B O 1
ATOM 3455 N N . ILE B 1 185 ? -8.656 21.891 2.5 1 98.75 185 ILE B N 1
ATOM 3456 C CA . ILE B 1 185 ? -7.793 22.781 3.258 1 98.75 185 ILE B CA 1
ATOM 3457 C C . ILE B 1 185 ? -7.586 24.078 2.475 1 98.75 185 ILE B C 1
ATOM 3459 O O . ILE B 1 185 ? -7.672 25.172 3.037 1 98.75 185 ILE B O 1
ATOM 3463 N N . ALA B 1 186 ? -7.375 23.953 1.22 1 98.38 186 ALA B N 1
ATOM 3464 C CA . ALA B 1 186 ? -7.16 25.109 0.357 1 98.38 186 ALA B CA 1
ATOM 3465 C C . ALA B 1 186 ? -8.398 26 0.321 1 98.38 186 ALA B C 1
ATOM 3467 O O . ALA B 1 186 ? -8.297 27.234 0.437 1 98.38 186 ALA B O 1
ATOM 3468 N N . GLU B 1 187 ? -9.484 25.422 0.166 1 98.62 187 GLU B N 1
ATOM 3469 C CA . GLU B 1 187 ? -10.727 26.188 0.153 1 98.62 187 GLU B CA 1
ATOM 3470 C C . GLU B 1 187 ? -10.945 26.906 1.479 1 98.62 187 GLU B C 1
ATOM 3472 O O . GLU B 1 187 ? -11.297 28.094 1.495 1 98.62 187 GLU B O 1
ATOM 3477 N N . TYR B 1 188 ? -10.742 26.203 2.504 1 98.69 188 TYR B N 1
ATOM 3478 C CA . TYR B 1 188 ? -10.898 26.781 3.83 1 98.69 188 TYR B CA 1
ATOM 3479 C C . TYR B 1 188 ? -9.961 27.969 4.02 1 98.69 188 TYR B C 1
ATOM 3481 O O . TYR B 1 188 ? -10.367 29.016 4.516 1 98.69 188 TYR B O 1
ATOM 3489 N N . ALA B 1 189 ? -8.742 27.766 3.637 1 98.25 189 ALA B N 1
ATOM 3490 C CA . ALA B 1 189 ? -7.738 28.812 3.768 1 98.25 189 ALA B CA 1
ATOM 3491 C C . ALA B 1 189 ? -8.141 30.062 2.99 1 98.25 189 ALA B C 1
ATOM 3493 O O . ALA B 1 189 ? -7.957 31.188 3.467 1 98.25 189 ALA B O 1
ATOM 3494 N N . GLU B 1 190 ? -8.664 29.859 1.836 1 97.88 190 GLU B N 1
ATOM 3495 C CA . GLU B 1 190 ? -9.125 30.969 1.013 1 97.88 190 GLU B CA 1
ATOM 3496 C C . GLU B 1 190 ? -10.273 31.703 1.686 1 97.88 190 GLU B C 1
ATOM 3498 O O . GLU B 1 190 ? -10.281 32.938 1.735 1 97.88 190 GLU B O 1
ATOM 3503 N N . LEU B 1 191 ? -11.188 30.969 2.207 1 98.19 191 LEU B N 1
ATOM 3504 C CA . LEU B 1 191 ? -12.359 31.562 2.848 1 98.19 191 LEU B CA 1
ATOM 3505 C C . LEU B 1 191 ? -11.969 32.312 4.125 1 98.19 191 LEU B C 1
ATOM 3507 O O . LEU B 1 191 ? -12.57 33.312 4.461 1 98.19 191 LEU B O 1
ATOM 3511 N N . MET B 1 192 ? -10.961 31.812 4.781 1 97.75 192 MET B N 1
ATOM 3512 C CA . MET B 1 192 ? -10.477 32.406 6.023 1 97.75 192 MET B CA 1
ATOM 3513 C C . MET B 1 192 ? -9.555 33.594 5.734 1 97.75 192 MET B C 1
ATOM 3515 O O . MET B 1 192 ? -9.211 34.344 6.641 1 97.75 192 MET B O 1
ATOM 3519 N N . GLU B 1 193 ? -9.094 33.719 4.484 1 97 193 GLU B N 1
ATOM 3520 C CA . GLU B 1 193 ? -8.188 34.781 4.043 1 97 193 GLU B CA 1
ATOM 3521 C C . GLU B 1 193 ? -6.91 34.781 4.879 1 97 193 GLU B C 1
ATOM 3523 O O . GLU B 1 193 ? -6.484 35.844 5.355 1 97 193 GLU B O 1
ATOM 3528 N N . PHE B 1 194 ? -6.34 33.625 5.074 1 96.94 194 PHE B N 1
ATOM 3529 C CA . PHE B 1 194 ? -5.078 33.562 5.797 1 96.94 194 PHE B CA 1
ATOM 3530 C C . PHE B 1 194 ? -3.99 34.312 5.062 1 96.94 194 PHE B C 1
ATOM 3532 O O . PHE B 1 194 ? -3.959 34.344 3.83 1 96.94 194 PHE B O 1
ATOM 3539 N N . PRO B 1 195 ? -3.105 35 5.785 1 94.88 195 PRO B N 1
ATOM 3540 C CA . PRO B 1 195 ? -1.975 35.688 5.152 1 94.88 195 PRO B CA 1
ATOM 3541 C C . PRO B 1 195 ? -0.854 34.719 4.75 1 94.88 195 PRO B C 1
ATOM 3543 O O . PRO B 1 195 ? 0.215 34.719 5.367 1 94.88 195 PRO B O 1
ATOM 3546 N N . ILE B 1 196 ? -1.059 34.031 3.719 1 92.88 196 ILE B N 1
ATOM 3547 C CA . ILE B 1 196 ? -0.162 32.969 3.268 1 92.88 196 ILE B CA 1
ATOM 3548 C C . ILE B 1 196 ? 1.132 33.562 2.736 1 92.88 196 ILE B C 1
ATOM 3550 O O . ILE B 1 196 ? 1.103 34.562 2.01 1 92.88 196 ILE B O 1
ATOM 3554 N N . ILE B 1 197 ? 2.234 33.062 3.203 1 85.06 197 ILE B N 1
ATOM 3555 C CA . ILE B 1 197 ? 3.539 33.469 2.697 1 85.06 197 ILE B CA 1
ATOM 3556 C C . ILE B 1 197 ? 3.977 32.531 1.577 1 85.06 197 ILE B C 1
ATOM 3558 O O . ILE B 1 197 ? 4.035 31.312 1.767 1 85.06 197 ILE B O 1
ATOM 3562 N N . PRO B 1 198 ? 4.152 33.094 0.411 1 73.12 198 PRO B N 1
ATOM 3563 C CA . PRO B 1 198 ? 4.566 32.188 -0.682 1 73.12 198 PRO B CA 1
ATOM 3564 C C . PRO B 1 198 ? 5.93 31.547 -0.434 1 73.12 198 PRO B C 1
ATOM 3566 O O . PRO B 1 198 ? 6.816 32.188 0.143 1 73.12 198 PRO B O 1
ATOM 3569 N N . CYS B 1 199 ? 5.91 30.25 -0.36 1 63.06 199 CYS B N 1
ATOM 3570 C CA . CYS B 1 199 ? 7.188 29.578 -0.172 1 63.06 199 CYS B CA 1
ATOM 3571 C C . CYS B 1 199 ? 8.047 29.672 -1.425 1 63.06 199 CYS B C 1
ATOM 3573 O O . CYS B 1 199 ? 7.656 29.188 -2.49 1 63.06 199 CYS B O 1
ATOM 3575 N N . ASN B 1 200 ? 8.945 30.625 -1.462 1 55.59 200 ASN B N 1
ATOM 3576 C CA . ASN B 1 200 ? 9.883 30.703 -2.578 1 55.59 200 ASN B CA 1
ATOM 3577 C C . ASN B 1 200 ? 11.109 29.828 -2.352 1 55.59 200 ASN B C 1
ATOM 3579 O O . ASN B 1 200 ? 12.07 29.891 -3.127 1 55.59 200 ASN B O 1
ATOM 3583 N N . LEU B 1 201 ? 11.25 29.391 -1.262 1 50.31 201 LEU B N 1
ATOM 3584 C CA . LEU B 1 201 ? 12.516 28.797 -0.859 1 50.31 201 LEU B CA 1
ATOM 3585 C C . LEU B 1 201 ? 12.758 27.484 -1.609 1 50.31 201 LEU B C 1
ATOM 3587 O O . LEU B 1 201 ? 13.898 27.156 -1.94 1 50.31 201 LEU B O 1
ATOM 3591 N N . CYS B 1 202 ? 11.727 26.547 -1.358 1 51.44 202 CYS B N 1
ATOM 3592 C CA . CYS B 1 202 ? 12.07 25.219 -1.855 1 51.44 202 CYS B CA 1
ATOM 3593 C C . CYS B 1 202 ? 12.008 25.172 -3.377 1 51.44 202 CYS B C 1
ATOM 3595 O O . CYS B 1 202 ? 10.922 25.266 -3.957 1 51.44 202 CYS B O 1
ATOM 3597 N N . GLY B 1 203 ? 12.609 25.859 -3.906 1 45.34 203 GLY B N 1
ATOM 3598 C CA . GLY B 1 203 ? 12.727 25.672 -5.344 1 45.34 203 GLY B CA 1
ATOM 3599 C C . GLY B 1 203 ? 12.141 24.344 -5.812 1 45.34 203 GLY B C 1
ATOM 3600 O O . GLY B 1 203 ? 11.773 23.5 -4.992 1 45.34 203 GLY B O 1
ATOM 3601 N N . SER B 1 204 ? 11.758 24.172 -7.285 1 44.16 204 SER B N 1
ATOM 3602 C CA . SER B 1 204 ? 11.125 23.125 -8.078 1 44.16 204 SER B CA 1
ATOM 3603 C C . SER B 1 204 ? 11.719 21.75 -7.762 1 44.16 204 SER B C 1
ATOM 3605 O O . SER B 1 204 ? 11.406 20.766 -8.43 1 44.16 204 SER B O 1
ATOM 3607 N N . VAL B 1 205 ? 12.578 21.672 -6.715 1 46.12 205 VAL B N 1
ATOM 3608 C CA . VAL B 1 205 ? 13.383 20.469 -6.91 1 46.12 205 VAL B CA 1
ATOM 3609 C C . VAL B 1 205 ? 12.625 19.25 -6.383 1 46.12 205 VAL B C 1
ATOM 3611 O O . VAL B 1 205 ? 13.094 18.109 -6.516 1 46.12 205 VAL B O 1
ATOM 3614 N N . GLN B 1 206 ? 11.484 19.531 -5.508 1 59.28 206 GLN B N 1
ATOM 3615 C CA . GLN B 1 206 ? 11.031 18.266 -4.938 1 59.28 206 GLN B CA 1
ATOM 3616 C C . GLN B 1 206 ? 10.414 17.375 -6.008 1 59.28 206 GLN B C 1
ATOM 3618 O O . GLN B 1 206 ? 9.188 17.203 -6.055 1 59.28 206 GLN B O 1
ATOM 3623 N N . THR B 1 207 ? 11.289 16.703 -6.684 1 71.38 207 THR B N 1
ATOM 3624 C CA . THR B 1 207 ? 10.969 15.984 -7.91 1 71.38 207 THR B CA 1
ATOM 3625 C C . THR B 1 207 ? 10.172 14.719 -7.602 1 71.38 207 THR B C 1
ATOM 3627 O O . THR B 1 207 ? 9.156 14.445 -8.25 1 71.38 207 THR B O 1
ATOM 3630 N N . ARG B 1 208 ? 10.383 14.188 -6.387 1 86.56 208 ARG B N 1
ATOM 3631 C CA . ARG B 1 208 ? 9.703 12.922 -6.137 1 86.56 208 ARG B CA 1
ATOM 3632 C C . ARG B 1 208 ? 8.289 13.156 -5.605 1 86.56 208 ARG B C 1
ATOM 3634 O O . ARG B 1 208 ? 7.348 12.477 -6.02 1 86.56 208 ARG B O 1
ATOM 3641 N N . ARG B 1 209 ? 8.164 14.164 -4.781 1 88.5 209 ARG B N 1
ATOM 3642 C CA . ARG B 1 209 ? 6.844 14.469 -4.242 1 88.5 209 ARG B CA 1
ATOM 3643 C C . ARG B 1 209 ? 5.918 15 -5.332 1 88.5 209 ARG B C 1
ATOM 3645 O O . ARG B 1 209 ? 4.727 14.68 -5.352 1 88.5 209 ARG B O 1
ATOM 3652 N N . LYS B 1 210 ? 6.422 15.805 -6.156 1 91.69 210 LYS B N 1
ATOM 3653 C CA . LYS B 1 210 ? 5.633 16.297 -7.281 1 91.69 210 LYS B CA 1
ATOM 3654 C C . LYS B 1 210 ? 5.164 15.148 -8.172 1 91.69 210 LYS B C 1
ATOM 3656 O O . LYS B 1 210 ? 4.031 15.148 -8.648 1 91.69 210 LYS B O 1
ATOM 3661 N N . TRP B 1 211 ? 6.082 14.203 -8.367 1 94.88 211 TRP B N 1
ATOM 3662 C CA . TRP B 1 211 ? 5.723 13.023 -9.141 1 94.88 211 TRP B CA 1
ATOM 3663 C C . TRP B 1 211 ? 4.59 12.25 -8.469 1 94.88 211 TRP B C 1
ATOM 3665 O O . TRP B 1 211 ? 3.615 11.867 -9.125 1 94.88 211 TRP B O 1
ATOM 3675 N N . ALA B 1 212 ? 4.652 12.016 -7.184 1 96.81 212 ALA B N 1
ATOM 3676 C CA . ALA B 1 212 ? 3.623 11.297 -6.445 1 96.81 212 ALA B CA 1
ATOM 3677 C C . ALA B 1 212 ? 2.279 12.016 -6.527 1 96.81 212 ALA B C 1
ATOM 3679 O O . ALA B 1 212 ? 1.24 11.375 -6.715 1 96.81 212 ALA B O 1
ATOM 3680 N N . LYS B 1 213 ? 2.361 13.305 -6.391 1 96.56 213 LYS B N 1
ATOM 3681 C CA . LYS B 1 213 ? 1.14 14.102 -6.488 1 96.56 213 LYS B CA 1
ATOM 3682 C C . LYS B 1 213 ? 0.493 13.953 -7.863 1 96.56 213 LYS B C 1
ATOM 3684 O O . LYS B 1 213 ? -0.722 13.766 -7.965 1 96.56 213 LYS B O 1
ATOM 3689 N N . ARG B 1 214 ? 1.254 14.031 -8.883 1 96.44 214 ARG B N 1
ATOM 3690 C CA . ARG B 1 214 ? 0.75 13.883 -10.242 1 96.44 214 ARG B CA 1
ATOM 3691 C C . ARG B 1 214 ? 0.151 12.492 -10.453 1 96.44 214 ARG B C 1
ATOM 3693 O O . ARG B 1 214 ? -0.868 12.352 -11.133 1 96.44 214 ARG B O 1
ATOM 3700 N N . LEU B 1 215 ? 0.832 11.523 -9.922 1 97.5 215 LEU B N 1
ATOM 3701 C CA . LEU B 1 215 ? 0.325 10.156 -10.039 1 97.5 215 LEU B CA 1
ATOM 3702 C C . LEU B 1 215 ? -1.038 10.023 -9.367 1 97.5 215 LEU B C 1
ATOM 3704 O O . LEU B 1 215 ? -1.957 9.422 -9.93 1 97.5 215 LEU B O 1
ATOM 3708 N N . LEU B 1 216 ? -1.167 10.602 -8.195 1 98.12 216 LEU B N 1
ATOM 3709 C CA . LEU B 1 216 ? -2.445 10.57 -7.496 1 98.12 216 LEU B CA 1
ATOM 3710 C C . LEU B 1 216 ? -3.525 11.281 -8.305 1 98.12 216 LEU B C 1
ATOM 3712 O O . LEU B 1 216 ? -4.664 10.812 -8.375 1 98.12 216 LEU B O 1
ATOM 3716 N N . ASP B 1 217 ? -3.158 12.414 -8.883 1 97.62 217 ASP B N 1
ATOM 3717 C CA . ASP B 1 217 ? -4.094 13.148 -9.727 1 97.62 217 ASP B CA 1
ATOM 3718 C C . ASP B 1 217 ? -4.555 12.289 -10.906 1 97.62 217 ASP B C 1
ATOM 3720 O O . ASP B 1 217 ? -5.742 12.266 -11.234 1 97.62 217 ASP B O 1
ATOM 3724 N N . GLN B 1 218 ? -3.635 11.602 -11.477 1 96.44 218 GLN B N 1
ATOM 3725 C CA . GLN B 1 218 ? -3.941 10.734 -12.602 1 96.44 218 GLN B CA 1
ATOM 3726 C C . GLN B 1 218 ? -4.867 9.594 -12.188 1 96.44 218 GLN B C 1
ATOM 3728 O O . GLN B 1 218 ? -5.836 9.289 -12.891 1 96.44 218 GLN B O 1
ATOM 3733 N N . ILE B 1 219 ? -4.59 8.961 -11.094 1 97.88 219 ILE B N 1
ATOM 3734 C CA . ILE B 1 219 ? -5.414 7.879 -10.57 1 97.88 219 ILE B CA 1
ATOM 3735 C C . ILE B 1 219 ? -6.84 8.375 -10.344 1 97.88 219 ILE B C 1
ATOM 3737 O O . ILE B 1 219 ? -7.805 7.695 -10.695 1 97.88 219 ILE B O 1
ATOM 3741 N N . GLU B 1 220 ? -6.961 9.555 -9.844 1 96.94 220 GLU B N 1
ATOM 3742 C CA . GLU B 1 220 ? -8.273 10.102 -9.508 1 96.94 220 GLU B CA 1
ATOM 3743 C C . GLU B 1 220 ? -9.078 10.422 -10.766 1 96.94 220 GLU B C 1
ATOM 3745 O O . GLU B 1 220 ? -10.305 10.539 -10.711 1 96.94 220 GLU B O 1
ATOM 3750 N N . GLN B 1 221 ? -8.414 10.664 -11.875 1 95.69 221 GLN B N 1
ATOM 3751 C CA . GLN B 1 221 ? -9.125 10.852 -13.133 1 95.69 221 GLN B CA 1
ATOM 3752 C C . GLN B 1 221 ? -9.906 9.602 -13.516 1 95.69 221 GLN B C 1
ATOM 3754 O O . GLN B 1 221 ? -11 9.688 -14.086 1 95.69 221 GLN B O 1
ATOM 3759 N N . THR B 1 222 ? -9.414 8.438 -13.141 1 94 222 THR B N 1
ATOM 3760 C CA . THR B 1 222 ? -10.062 7.168 -13.453 1 94 222 THR B CA 1
ATOM 3761 C C . THR B 1 222 ? -10.922 6.703 -12.281 1 94 222 THR B C 1
ATOM 3763 O O . THR B 1 222 ? -12.008 6.156 -12.477 1 94 222 THR B O 1
ATOM 3766 N N . VAL B 1 223 ? -10.414 6.895 -11.094 1 96.44 223 VAL B N 1
ATOM 3767 C CA . VAL B 1 223 ? -11.094 6.504 -9.867 1 96.44 223 VAL B CA 1
ATOM 3768 C C . VAL B 1 223 ? -11.32 7.73 -8.984 1 96.44 223 VAL B C 1
ATOM 3770 O O . VAL B 1 223 ? -10.516 8.023 -8.102 1 96.44 223 VAL B O 1
ATOM 3773 N N . PRO B 1 224 ? -12.414 8.406 -9.047 1 96.44 224 PRO B N 1
ATOM 3774 C CA . PRO B 1 224 ? -12.633 9.68 -8.367 1 96.44 224 PRO B CA 1
ATOM 3775 C C . PRO B 1 224 ? -12.492 9.57 -6.848 1 96.44 224 PRO B C 1
ATOM 3777 O O . PRO B 1 224 ? -12.055 10.523 -6.191 1 96.44 224 PRO B O 1
ATOM 3780 N N . GLU B 1 225 ? -12.789 8.422 -6.246 1 97.19 225 GLU B N 1
ATOM 3781 C CA . GLU B 1 225 ? -12.727 8.273 -4.797 1 97.19 225 GLU B CA 1
ATOM 3782 C C . GLU B 1 225 ? -11.398 7.645 -4.367 1 97.19 225 GLU B C 1
ATOM 3784 O O . GLU B 1 225 ? -11.266 7.184 -3.234 1 97.19 225 GLU B O 1
ATOM 3789 N N . ALA B 1 226 ? -10.398 7.684 -5.199 1 98.44 226 ALA B N 1
ATOM 3790 C CA . ALA B 1 226 ? -9.172 6.926 -4.961 1 98.44 226 ALA B CA 1
ATOM 3791 C C . ALA B 1 226 ? -8.469 7.406 -3.693 1 98.44 226 ALA B C 1
ATOM 3793 O O . ALA B 1 226 ? -8.039 6.594 -2.871 1 98.44 226 ALA B O 1
ATOM 3794 N N . ARG B 1 227 ? -8.344 8.727 -3.512 1 98.62 227 ARG B N 1
ATOM 3795 C CA . ARG B 1 227 ? -7.645 9.242 -2.338 1 98.62 227 ARG B CA 1
ATOM 3796 C C . ARG B 1 227 ? -8.367 8.844 -1.055 1 98.62 227 ARG B C 1
ATOM 3798 O O . ARG B 1 227 ? -7.73 8.445 -0.074 1 98.62 227 ARG B O 1
ATOM 3805 N N . ASN B 1 228 ? -9.68 8.953 -1.071 1 98.38 228 ASN B N 1
ATOM 3806 C CA . ASN B 1 228 ? -10.453 8.531 0.091 1 98.38 228 ASN B CA 1
ATOM 3807 C C . ASN B 1 228 ? -10.297 7.035 0.355 1 98.38 228 ASN B C 1
ATOM 3809 O O . ASN B 1 228 ? -10.188 6.609 1.507 1 98.38 228 ASN B O 1
ATOM 3813 N N . ASN B 1 229 ? -10.297 6.258 -0.686 1 98.69 229 ASN B N 1
ATOM 3814 C CA . ASN B 1 229 ? -10.094 4.82 -0.547 1 98.69 229 ASN B CA 1
ATOM 3815 C C . ASN B 1 229 ? -8.711 4.5 -0.004 1 98.69 229 ASN B C 1
ATOM 3817 O O . ASN B 1 229 ? -8.562 3.639 0.867 1 98.69 229 ASN B O 1
ATOM 3821 N N . MET B 1 230 ? -7.746 5.195 -0.551 1 98.81 230 MET B N 1
ATOM 3822 C CA . MET B 1 230 ? -6.379 4.965 -0.096 1 98.81 230 MET B CA 1
ATOM 3823 C C . MET B 1 230 ? -6.219 5.352 1.371 1 98.81 230 MET B C 1
ATOM 3825 O O . MET B 1 230 ? -5.52 4.668 2.125 1 98.81 230 MET B O 1
ATOM 3829 N N . LEU B 1 231 ? -6.832 6.449 1.742 1 98.69 231 LEU B N 1
ATOM 3830 C CA . LEU B 1 231 ? -6.824 6.809 3.156 1 98.69 231 LEU B CA 1
ATOM 3831 C C . LEU B 1 231 ? -7.461 5.711 4 1 98.69 231 LEU B C 1
ATOM 3833 O O . LEU B 1 231 ? -6.91 5.32 5.035 1 98.69 231 LEU B O 1
ATOM 3837 N N . ALA B 1 232 ? -8.609 5.215 3.598 1 98.31 232 ALA B N 1
ATOM 3838 C CA . ALA B 1 232 ? -9.281 4.125 4.301 1 98.31 232 ALA B CA 1
ATOM 3839 C C . ALA B 1 232 ? -8.375 2.902 4.406 1 98.31 232 ALA B C 1
ATOM 3841 O O . ALA B 1 232 ? -8.352 2.232 5.441 1 98.31 232 ALA B O 1
ATOM 3842 N N . ALA B 1 233 ? -7.645 2.66 3.359 1 98.5 233 ALA B N 1
ATOM 3843 C CA . ALA B 1 233 ? -6.758 1.503 3.316 1 98.5 233 ALA B CA 1
ATOM 3844 C C . ALA B 1 233 ? -5.672 1.606 4.387 1 98.5 233 ALA B C 1
ATOM 3846 O O . ALA B 1 233 ? -5.242 0.594 4.945 1 98.5 233 ALA B O 1
ATOM 3847 N N . LEU B 1 234 ? -5.203 2.812 4.648 1 98.19 234 LEU B N 1
ATOM 3848 C CA . LEU B 1 234 ? -4.184 3.012 5.668 1 98.19 234 LEU B CA 1
ATOM 3849 C C . LEU B 1 234 ? -4.672 2.523 7.027 1 98.19 234 LEU B C 1
ATOM 3851 O O . LEU B 1 234 ? -3.865 2.152 7.887 1 98.19 234 LEU B O 1
ATOM 3855 N N . GLY B 1 235 ? -5.965 2.527 7.223 1 96.94 235 GLY B N 1
ATOM 3856 C CA . GLY B 1 235 ? -6.555 2.055 8.461 1 96.94 235 GLY B CA 1
ATOM 3857 C C . GLY B 1 235 ? -7.152 0.665 8.352 1 96.94 235 GLY B C 1
ATOM 3858 O O . GLY B 1 235 ? -7.812 0.189 9.273 1 96.94 235 GLY B O 1
ATOM 3859 N N . ASN B 1 236 ? -7.023 0.015 7.254 1 96.81 236 ASN B N 1
ATOM 3860 C CA . ASN B 1 236 ? -7.648 -1.263 6.926 1 96.81 236 ASN B CA 1
ATOM 3861 C C . ASN B 1 236 ? -6.637 -2.248 6.348 1 96.81 236 ASN B C 1
ATOM 3863 O O . ASN B 1 236 ? -6.797 -2.715 5.219 1 96.81 236 ASN B O 1
ATOM 3867 N N . VAL B 1 237 ? -5.664 -2.572 7.188 1 96 237 VAL B N 1
ATOM 3868 C CA . VAL B 1 237 ? -4.551 -3.416 6.77 1 96 237 VAL B CA 1
ATOM 3869 C C . VAL B 1 237 ? -4.914 -4.887 6.965 1 96 237 VAL B C 1
ATOM 3871 O O . VAL B 1 237 ? -5.469 -5.262 8 1 96 237 VAL B O 1
ATOM 3874 N N . HIS B 1 238 ? -4.617 -5.73 5.938 1 95.06 238 HIS B N 1
ATOM 3875 C CA . HIS B 1 238 ? -4.836 -7.172 5.996 1 95.06 238 HIS B CA 1
ATOM 3876 C C . HIS B 1 238 ? -3.512 -7.93 5.945 1 95.06 238 HIS B C 1
ATOM 3878 O O . HIS B 1 238 ? -3.086 -8.375 4.879 1 95.06 238 HIS B O 1
ATOM 3884 N N . PRO B 1 239 ? -2.947 -8.148 7.105 1 92.94 239 PRO B N 1
ATOM 3885 C CA . PRO B 1 239 ? -1.602 -8.727 7.152 1 92.94 239 PRO B CA 1
ATOM 3886 C C . PRO B 1 239 ? -1.52 -10.094 6.469 1 92.94 239 PRO B C 1
ATOM 3888 O O . PRO B 1 239 ? -0.518 -10.398 5.816 1 92.94 239 PRO B O 1
ATOM 3891 N N . SER B 1 240 ? -2.535 -10.922 6.516 1 92.06 240 SER B N 1
ATOM 3892 C CA . SER B 1 240 ? -2.543 -12.266 5.945 1 92.06 240 SER B CA 1
ATOM 3893 C C . SER B 1 240 ? -2.459 -12.227 4.426 1 92.06 240 SER B C 1
ATOM 3895 O O . SER B 1 240 ? -2.188 -13.242 3.781 1 92.06 240 SER B O 1
ATOM 3897 N N . HIS B 1 241 ? -2.711 -11.086 3.891 1 95.19 241 HIS B N 1
ATOM 3898 C CA . HIS B 1 241 ? -2.729 -10.945 2.439 1 95.19 241 HIS B CA 1
ATOM 3899 C C . HIS B 1 241 ? -1.556 -10.102 1.95 1 95.19 241 HIS B C 1
ATOM 3901 O O . HIS B 1 241 ? -1.589 -9.57 0.838 1 95.19 241 HIS B O 1
ATOM 3907 N N . LEU B 1 242 ? -0.663 -9.969 2.846 1 96.06 242 LEU B N 1
ATOM 3908 C CA . LEU B 1 242 ? 0.615 -9.352 2.498 1 96.06 242 LEU B CA 1
ATOM 3909 C C . LEU B 1 242 ? 1.744 -10.375 2.566 1 96.06 242 LEU B C 1
ATOM 3911 O O . LEU B 1 242 ? 1.492 -11.586 2.615 1 96.06 242 LEU B O 1
ATOM 3915 N N . LEU B 1 243 ? 2.98 -10.055 2.361 1 96.5 243 LEU B N 1
ATOM 3916 C CA . LEU B 1 243 ? 4.098 -10.992 2.322 1 96.5 243 LEU B CA 1
ATOM 3917 C C . LEU B 1 243 ? 5.082 -10.719 3.451 1 96.5 243 LEU B C 1
ATOM 3919 O O . LEU B 1 243 ? 6.293 -10.844 3.27 1 96.5 243 LEU B O 1
ATOM 3923 N N . ASP B 1 244 ? 4.523 -10.219 4.555 1 92.69 244 ASP B N 1
ATOM 3924 C CA . ASP B 1 244 ? 5.359 -9.883 5.703 1 92.69 244 ASP B CA 1
ATOM 3925 C C . ASP B 1 244 ? 5.078 -10.82 6.875 1 92.69 244 ASP B C 1
ATOM 3927 O O . ASP B 1 244 ? 4.09 -10.648 7.594 1 92.69 244 ASP B O 1
ATOM 3931 N N . PRO B 1 245 ? 5.895 -11.75 7.078 1 84.31 245 PRO B N 1
ATOM 3932 C CA . PRO B 1 245 ? 5.652 -12.68 8.188 1 84.31 245 PRO B CA 1
ATOM 3933 C C . PRO B 1 245 ? 5.668 -11.984 9.547 1 84.31 245 PRO B C 1
ATOM 3935 O O . PRO B 1 245 ? 5.105 -12.508 10.516 1 84.31 245 PRO B O 1
ATOM 3938 N N . ALA B 1 246 ? 6.266 -10.852 9.641 1 81.31 246 ALA B N 1
ATOM 3939 C CA . ALA B 1 246 ? 6.395 -10.148 10.914 1 81.31 246 ALA B CA 1
ATOM 3940 C C . ALA B 1 246 ? 5.062 -9.539 11.344 1 81.31 246 ALA B C 1
ATOM 3942 O O . ALA B 1 246 ? 4.863 -9.234 12.523 1 81.31 246 ALA B O 1
ATOM 3943 N N . VAL B 1 247 ? 4.215 -9.281 10.406 1 78.5 247 VAL B N 1
ATOM 3944 C CA . VAL B 1 247 ? 2.957 -8.633 10.758 1 78.5 247 VAL B CA 1
ATOM 3945 C C . VAL B 1 247 ? 1.828 -9.656 10.766 1 78.5 247 VAL B C 1
ATOM 3947 O O . VAL B 1 247 ? 0.666 -9.312 10.992 1 78.5 247 VAL B O 1
ATOM 3950 N N . HIS B 1 248 ? 2.123 -10.922 10.492 1 66.31 248 HIS B N 1
ATOM 3951 C CA . HIS B 1 248 ? 1.059 -11.914 10.508 1 66.31 248 HIS B CA 1
ATOM 3952 C C . HIS B 1 248 ? 0.386 -11.977 11.875 1 66.31 248 HIS B C 1
ATOM 3954 O O . HIS B 1 248 ? 1.063 -11.992 12.906 1 66.31 248 HIS B O 1
ATOM 3960 N N . ARG B 1 249 ? -0.851 -11.453 11.797 1 54.12 249 ARG B N 1
ATOM 3961 C CA . ARG B 1 249 ? -1.611 -11.523 13.039 1 54.12 249 ARG B CA 1
ATOM 3962 C C . ARG B 1 249 ? -1.777 -12.969 13.5 1 54.12 249 ARG B C 1
ATOM 3964 O O . ARG B 1 249 ? -1.929 -13.875 12.68 1 54.12 249 ARG B O 1
ATOM 3971 N N . SER B 1 250 ? -1.326 -13.359 14.648 1 45.25 250 SER B N 1
ATOM 3972 C CA . SER B 1 250 ? -1.561 -14.672 15.234 1 45.25 250 SER B CA 1
ATOM 3973 C C . SER B 1 250 ? -2.875 -15.273 14.75 1 45.25 250 SER B C 1
ATOM 3975 O O . SER B 1 250 ? -2.98 -16.484 14.562 1 45.25 250 SER B O 1
ATOM 3977 N N . GLY B 1 251 ? -4 -14.523 14.508 1 42.81 251 GLY B N 1
ATOM 3978 C CA . GLY B 1 251 ? -5.324 -15.055 14.227 1 42.81 251 GLY B CA 1
ATOM 3979 C C . GLY B 1 251 ? -5.602 -15.211 12.75 1 42.81 251 GLY B C 1
ATOM 3980 O O . GLY B 1 251 ? -6.703 -15.594 12.352 1 42.81 251 GLY B O 1
ATOM 3981 N N . ASP B 1 252 ? -4.879 -14.797 12 1 45.62 252 ASP B N 1
ATOM 3982 C CA . ASP B 1 252 ? -5.121 -14.867 10.562 1 45.62 252 ASP B CA 1
ATOM 3983 C C . ASP B 1 252 ? -4.824 -16.266 10.023 1 45.62 252 ASP B C 1
ATOM 3985 O O . ASP B 1 252 ? -4.969 -16.531 8.828 1 45.62 252 ASP B O 1
ATOM 3989 N N . ASP B 1 253 ? -4.34 -17.172 10.633 1 34.91 253 ASP B N 1
ATOM 3990 C CA . ASP B 1 253 ? -4.254 -18.547 10.164 1 34.91 253 ASP B CA 1
ATOM 3991 C C . ASP B 1 253 ? -5.645 -19.156 10.016 1 34.91 253 ASP B C 1
ATOM 3993 O O . ASP B 1 253 ? -6.504 -18.984 10.883 1 34.91 253 ASP B O 1
#